Protein 5N0O (pdb70)

InterPro domains:
  IPR000878 Tetrapyrrole methylase [PF00590] (12-148)
  IPR014777 Tetrapyrrole methylase, subdomain 1 [G3DSA:3.40.1010.10] (1-129)
  IPR035996 Tetrapyrrole methylase superfamily [SSF53790] (10-252)
  IPR060779 RiPP cyclopeptide precursor peptide region [NF038374] (378-417)

Nearest PDB structures (foldseek):
  5n0o-assembly1_A  TM=9.985E-01  e=1.652E-75  Omphalotus olearius
  6gew-assembly1_A-2  TM=9.609E-01  e=1.728E-67  Omphalotus olearius
  6tsc-assembly1_A-2  TM=9.538E-01  e=4.745E-66  Omphalotus olearius
  6mjg-assembly1_A  TM=9.612E-01  e=2.476E-63  Dendrothele bispora CBS 962.96
  7twm-assembly1_A  TM=8.835E-01  e=2.154E-40  Mycena rosella

Organism: Omphalotus olearius (NCBI:txid72120)

Radius of gyration: 25.97 Å; Cα contacts (8 Å, |Δi|>4): 1364; chains: 2; bounding box: 73×70×63 Å

Structure (mmCIF, N/CA/C/O backbone):
data_5N0O
#
_entry.id   5N0O
#
_cell.length_a   74.567
_cell.length_b   100.891
_cell.length_c   123.275
_cell.angle_alpha   90.00
_cell.angle_beta   90.00
_cell.angle_gamma   90.00
#
_symmetry.space_group_name_H-M   'P 21 21 21'
#
loop_
_entity.id
_entity.type
_entity.pdbx_description
1 polymer 'Peptide N-methyltransferase'
2 polymer 'Peptide N-methyltransferase'
3 non-polymer S-ADENOSYLMETHIONINE
4 non-polymer 1,2-ETHANEDIOL
5 non-polymer L-HOMOSERINE
6 water water
#
loop_
_atom_site.group_PDB
_atom_site.id
_atom_site.type_symbol
_atom_site.label_atom_id
_atom_site.label_alt_id
_atom_site.label_comp_id
_atom_site.label_asym_id
_atom_site.label_entity_id
_atom_site.label_seq_id
_atom_site.pdbx_PDB_ins_code
_atom_site.Cartn_x
_atom_site.Cartn_y
_atom_site.Cartn_z
_atom_site.occupancy
_atom_site.B_iso_or_equiv
_atom_site.auth_seq_id
_atom_site.auth_comp_id
_atom_site.auth_asym_id
_atom_site.auth_atom_id
_atom_site.pdbx_PDB_model_num
ATOM 1 N N . THR A 1 6 ? 1.562 8.538 124.437 1.00 52.68 7 THR A N 1
ATOM 2 C CA . THR A 1 6 ? 1.679 7.274 123.641 1.00 51.95 7 THR A CA 1
ATOM 3 C C . THR A 1 6 ? 0.517 7.159 122.639 1.00 50.27 7 THR A C 1
ATOM 4 O O . THR A 1 6 ? -0.218 6.165 122.624 1.00 51.80 7 THR A O 1
ATOM 8 N N . LYS A 1 7 ? 0.355 8.187 121.808 1.00 47.17 8 LYS A N 1
ATOM 9 C CA . LYS A 1 7 ? -0.707 8.200 120.794 1.00 44.92 8 LYS A CA 1
ATOM 10 C C . LYS A 1 7 ? -0.399 7.226 119.663 1.00 41.51 8 LYS A C 1
ATOM 11 O O . LYS A 1 7 ? 0.741 7.151 119.189 1.00 40.87 8 LYS A O 1
ATOM 17 N N . ALA A 1 8 ? -1.421 6.491 119.228 1.00 38.88 9 ALA A N 1
ATOM 18 C CA . ALA A 1 8 ? -1.352 5.762 117.967 1.00 36.18 9 ALA A CA 1
ATOM 19 C C . ALA A 1 8 ? -1.349 6.787 116.826 1.00 33.73 9 ALA A C 1
ATOM 20 O O . ALA A 1 8 ? -2.069 7.793 116.888 1.00 33.18 9 ALA A O 1
ATOM 22 N N . GLY A 1 9 ? -0.529 6.525 115.808 1.00 31.15 10 GLY A N 1
ATOM 23 C CA . GLY A 1 9 ? -0.407 7.379 114.618 1.00 29.34 10 GLY A CA 1
ATOM 24 C C . GLY A 1 9 ? 0.983 7.977 114.481 1.00 27.29 10 GLY A C 1
ATOM 25 O O . GLY A 1 9 ? 1.562 8.450 115.457 1.00 27.15 10 GLY A O 1
ATOM 26 N N . SER A 1 10 ? 1.531 7.961 113.262 1.00 25.21 11 SER A N 1
ATOM 27 C CA . SER A 1 10 ? 2.867 8.519 113.001 1.00 23.95 11 SER A CA 1
ATOM 28 C C . SER A 1 10 ? 3.017 8.944 111.541 1.00 22.22 11 SER A C 1
ATOM 29 O O . SER A 1 10 ? 2.273 8.473 110.673 1.00 21.59 11 SER A O 1
ATOM 32 N N . LEU A 1 11 ? 3.961 9.851 111.294 1.00 20.90 12 LEU A N 1
ATOM 33 C CA . LEU A 1 11 ? 4.273 10.307 109.934 1.00 19.89 12 LEU A CA 1
ATOM 34 C C . LEU A 1 11 ? 5.774 10.206 109.684 1.00 19.42 12 LEU A C 1
ATOM 35 O O . LEU A 1 11 ? 6.571 10.767 110.431 1.00 19.21 12 LEU A O 1
ATOM 40 N N . THR A 1 12 ? 6.149 9.482 108.635 1.00 18.70 13 THR A N 1
ATOM 41 C CA . THR A 1 12 ? 7.545 9.377 108.205 1.00 18.23 13 THR A CA 1
ATOM 42 C C . THR A 1 12 ? 7.600 9.803 106.737 1.00 17.26 13 THR A C 1
ATOM 43 O O . THR A 1 12 ? 6.831 9.290 105.924 1.00 17.38 13 THR A O 1
ATOM 47 N N . ILE A 1 13 ? 8.454 10.771 106.405 1.00 16.61 14 ILE A N 1
ATOM 48 C CA . ILE A 1 13 ? 8.573 11.237 105.013 1.00 16.21 14 ILE A CA 1
ATOM 49 C C . ILE A 1 13 ? 9.955 10.854 104.474 1.00 15.15 14 ILE A C 1
ATOM 50 O O . ILE A 1 13 ? 10.980 11.099 105.128 1.00 15.47 14 ILE A O 1
ATOM 55 N N . VAL A 1 14 ? 9.957 10.225 103.293 1.00 14.23 15 VAL A N 1
ATOM 56 C CA . VAL A 1 14 ? 11.160 9.649 102.661 1.00 13.96 15 VAL A CA 1
ATOM 57 C C . VAL A 1 14 ? 11.314 10.166 101.227 1.00 13.57 15 VAL A C 1
ATOM 58 O O . VAL A 1 14 ? 10.375 10.744 100.643 1.00 13.58 15 VAL A O 1
ATOM 62 N N . GLY A 1 15 ? 12.504 9.955 100.666 1.00 13.47 16 GLY A N 1
ATOM 63 C CA . GLY A 1 15 ? 12.805 10.323 99.285 1.00 13.62 16 GLY A CA 1
ATOM 64 C C . GLY A 1 15 ? 13.004 9.136 98.366 1.00 13.84 16 GLY A C 1
ATOM 65 O O . GLY A 1 15 ? 13.194 8.011 98.828 1.00 14.81 16 GLY A O 1
ATOM 66 N N . THR A 1 16 ? 12.997 9.393 97.060 1.00 13.85 17 THR A N 1
ATOM 67 C CA . THR A 1 16 ? 13.326 8.354 96.060 1.00 14.10 17 THR A CA 1
ATOM 68 C C . THR A 1 16 ? 14.602 8.631 95.266 1.00 13.63 17 THR A C 1
ATOM 69 O O . THR A 1 16 ? 14.974 7.828 94.409 1.00 13.95 17 THR A O 1
ATOM 73 N N . GLY A 1 17 ? 15.308 9.730 95.553 1.00 13.15 18 GLY A N 1
ATOM 74 C CA . GLY A 1 17 ? 16.436 10.126 94.701 1.00 13.09 18 GLY A CA 1
ATOM 75 C C . GLY A 1 17 ? 15.960 10.629 93.342 1.00 13.04 18 GLY A C 1
ATOM 76 O O . GLY A 1 17 ? 14.749 10.763 93.105 1.00 13.05 18 GLY A O 1
ATOM 77 N N . ILE A 1 18 ? 16.907 10.911 92.441 1.00 12.89 19 ILE A N 1
ATOM 78 C CA . ILE A 1 18 ? 16.584 11.554 91.154 1.00 13.23 19 ILE A CA 1
ATOM 79 C C . ILE A 1 18 ? 16.455 10.530 90.010 1.00 13.71 19 ILE A C 1
ATOM 80 O O . ILE A 1 18 ? 15.458 10.538 89.262 1.00 14.39 19 ILE A O 1
ATOM 85 N N . GLU A 1 19 ? 17.458 9.667 89.859 1.00 14.34 20 GLU A N 1
ATOM 86 C CA . GLU A 1 19 ? 17.466 8.629 88.819 1.00 15.13 20 GLU A CA 1
ATOM 87 C C . GLU A 1 19 ? 16.556 7.471 89.228 1.00 15.51 20 GLU A C 1
ATOM 88 O O . GLU A 1 19 ? 16.679 6.931 90.345 1.00 15.85 20 GLU A O 1
ATOM 94 N N A SER A 1 20 ? 15.666 7.096 88.305 0.71 16.17 21 SER A N 1
ATOM 95 N N B SER A 1 20 ? 15.670 7.083 88.312 0.29 15.81 21 SER A N 1
ATOM 96 C CA A SER A 1 20 ? 14.613 6.081 88.501 0.71 16.74 21 SER A CA 1
ATOM 97 C CA B SER A 1 20 ? 14.545 6.214 88.638 0.29 16.07 21 SER A CA 1
ATOM 98 C C A SER A 1 20 ? 15.029 4.852 89.293 0.71 16.42 21 SER A C 1
ATOM 99 C C B SER A 1 20 ? 14.953 4.884 89.271 0.29 16.03 21 SER A C 1
ATOM 100 O O A SER A 1 20 ? 15.948 4.125 88.860 0.71 16.06 21 SER A O 1
ATOM 101 O O B SER A 1 20 ? 15.784 4.141 88.732 0.29 15.96 21 SER A O 1
ATOM 106 N N . ILE A 1 21 ? 14.371 4.647 90.443 1.00 15.97 22 ILE A N 1
ATOM 107 C CA . ILE A 1 21 ? 14.493 3.426 91.270 1.00 15.83 22 ILE A CA 1
ATOM 108 C C . ILE A 1 21 ? 15.845 3.230 91.968 1.00 15.65 22 ILE A C 1
ATOM 109 O O . ILE A 1 21 ? 15.903 3.082 93.202 1.00 16.73 22 ILE A O 1
ATOM 114 N N . GLY A 1 22 ? 16.926 3.216 91.197 1.00 15.46 23 GLY A N 1
ATOM 115 C CA . GLY A 1 22 ? 18.259 2.969 91.723 1.00 15.38 23 GLY A CA 1
ATOM 116 C C . GLY A 1 22 ? 18.747 3.911 92.807 1.00 15.19 23 GLY A C 1
ATOM 117 O O . GLY A 1 22 ? 19.583 3.515 93.630 1.00 15.36 23 GLY A O 1
ATOM 118 N N . GLN A 1 23 ? 18.265 5.156 92.810 1.00 14.72 24 GLN A N 1
ATOM 119 C CA . GLN A 1 23 ? 18.722 6.141 93.804 1.00 14.55 24 GLN A CA 1
ATOM 120 C C . GLN A 1 23 ? 17.864 6.204 95.074 1.00 14.48 24 GLN A C 1
ATOM 121 O O . GLN A 1 23 ? 18.099 7.060 95.933 1.00 14.48 24 GLN A O 1
ATOM 135 N N . THR A 1 25 ? 17.023 4.814 98.790 1.00 14.46 26 THR A N 1
ATOM 136 C CA . THR A 1 25 ? 17.765 4.109 99.855 1.00 14.59 26 THR A CA 1
ATOM 137 C C . THR A 1 25 ? 17.027 2.850 100.342 1.00 14.82 26 THR A C 1
ATOM 138 O O . THR A 1 25 ? 15.808 2.733 100.220 1.00 14.62 26 THR A O 1
ATOM 142 N N . LEU A 1 26 ? 17.786 1.903 100.898 1.00 15.00 27 LEU A N 1
ATOM 143 C CA . LEU A 1 26 ? 17.225 0.662 101.441 1.00 15.69 27 LEU A CA 1
ATOM 144 C C . LEU A 1 26 ? 16.176 0.958 102.524 1.00 15.67 27 LEU A C 1
ATOM 145 O O . LEU A 1 26 ? 15.124 0.298 102.570 1.00 16.14 27 LEU A O 1
ATOM 150 N N . GLN A 1 27 ? 16.441 1.961 103.379 1.00 15.66 28 GLN A N 1
ATOM 151 C CA . GLN A 1 27 ? 15.480 2.310 104.437 1.00 16.49 28 GLN A CA 1
ATOM 152 C C . GLN A 1 27 ? 14.216 2.997 103.891 1.00 16.09 28 GLN A C 1
ATOM 153 O O . GLN A 1 27 ? 13.116 2.737 104.396 1.00 17.12 28 GLN A O 1
ATOM 159 N N . ALA A 1 28 ? 14.340 3.855 102.874 1.00 15.77 29 ALA A N 1
ATOM 160 C CA . ALA A 1 28 ? 13.134 4.397 102.224 1.00 15.55 29 ALA A CA 1
ATOM 161 C C . ALA A 1 28 ? 12.219 3.264 101.728 1.00 15.44 29 ALA A C 1
ATOM 162 O O . ALA A 1 28 ? 11.011 3.294 101.971 1.00 15.50 29 ALA A O 1
ATOM 164 N N . LEU A 1 29 ? 12.798 2.260 101.060 1.00 15.23 30 LEU A N 1
ATOM 165 C CA . LEU A 1 29 ? 12.017 1.116 100.567 1.00 15.83 30 LEU A CA 1
ATOM 166 C C . LEU A 1 29 ? 11.348 0.334 101.712 1.00 16.14 30 LEU A C 1
ATOM 167 O O . LEU A 1 29 ? 10.150 0.030 101.640 1.00 16.37 30 LEU A O 1
ATOM 172 N N . SER A 1 30 ? 12.096 0.035 102.774 1.00 16.48 31 SER A N 1
ATOM 173 C CA . SER A 1 30 ? 11.539 -0.736 103.904 1.00 17.30 31 SER A CA 1
ATOM 174 C C . SER A 1 30 ? 10.361 -0.024 104.599 1.00 17.38 31 SER A C 1
ATOM 175 O O . SER A 1 30 ? 9.377 -0.670 104.983 1.00 17.71 31 SER A O 1
ATOM 178 N N . TYR A 1 31 ? 10.452 1.302 104.741 1.00 17.38 32 TYR A N 1
ATOM 179 C CA . TYR A 1 31 ? 9.374 2.079 105.377 1.00 17.73 32 TYR A CA 1
ATOM 180 C C . TYR A 1 31 ? 8.134 2.199 104.462 1.00 17.31 32 TYR A C 1
ATOM 181 O O . TYR A 1 31 ? 6.990 2.128 104.946 1.00 17.58 32 TYR A O 1
ATOM 190 N N . ILE A 1 32 ? 8.353 2.340 103.150 1.00 16.78 33 ILE A N 1
ATOM 191 C CA . ILE A 1 32 ? 7.249 2.277 102.172 1.00 17.06 33 ILE A CA 1
ATOM 192 C C . ILE A 1 32 ? 6.510 0.926 102.278 1.00 17.73 33 ILE A C 1
ATOM 193 O O . ILE A 1 32 ? 5.276 0.899 102.312 1.00 17.84 33 ILE A O 1
ATOM 198 N N . GLU A 1 33 ? 7.258 -0.176 102.320 1.00 18.33 34 GLU A N 1
ATOM 199 C CA . GLU A 1 33 ? 6.642 -1.514 102.406 1.00 19.54 34 GLU A CA 1
ATOM 200 C C . GLU A 1 33 ? 5.819 -1.731 103.683 1.00 19.70 34 GLU A C 1
ATOM 201 O O . GLU A 1 33 ? 4.772 -2.385 103.633 1.00 19.93 34 GLU A O 1
ATOM 207 N N . ALA A 1 34 ? 6.274 -1.169 104.801 1.00 19.51 35 ALA A N 1
ATOM 208 C CA . ALA A 1 34 ? 5.617 -1.363 106.113 1.00 19.84 35 ALA A CA 1
ATOM 209 C C . ALA A 1 34 ? 4.425 -0.437 106.394 1.00 20.08 35 ALA A C 1
ATOM 210 O O . ALA A 1 34 ? 3.675 -0.665 107.359 1.00 20.95 35 ALA A O 1
ATOM 212 N N . ALA A 1 35 ? 4.249 0.606 105.581 1.00 19.45 36 ALA A N 1
ATOM 213 C CA . ALA A 1 35 ? 3.257 1.650 105.864 1.00 19.53 36 ALA A CA 1
ATOM 214 C C . ALA A 1 35 ? 1.820 1.143 105.769 1.00 19.96 36 ALA A C 1
ATOM 215 O O . ALA A 1 35 ? 1.532 0.241 104.983 1.00 20.39 36 ALA A O 1
ATOM 217 N N . ALA A 1 36 ? 0.927 1.720 106.575 1.00 20.10 37 ALA A N 1
ATOM 218 C CA . ALA A 1 36 ? -0.512 1.488 106.419 1.00 20.35 37 ALA A CA 1
ATOM 219 C C . ALA A 1 36 ? -1.113 2.271 105.242 1.00 19.94 37 ALA A C 1
ATOM 220 O O . ALA A 1 36 ? -2.072 1.814 104.599 1.00 20.82 37 ALA A O 1
ATOM 222 N N A LYS A 1 37 ? -0.616 3.496 105.034 0.38 19.09 38 LYS A N 1
ATOM 223 N N C LYS A 1 37 ? -0.501 3.415 104.939 0.62 19.51 38 LYS A N 1
ATOM 224 C CA A LYS A 1 37 ? -1.026 4.363 103.925 0.38 18.66 38 LYS A CA 1
ATOM 225 C CA C LYS A 1 37 ? -1.006 4.356 103.961 0.62 19.46 38 LYS A CA 1
ATOM 226 C C A LYS A 1 37 ? 0.221 5.059 103.369 0.38 17.94 38 LYS A C 1
ATOM 227 C C C LYS A 1 37 ? 0.192 5.128 103.378 0.62 18.39 38 LYS A C 1
ATOM 228 O O A LYS A 1 37 ? 1.116 5.423 104.136 0.38 17.58 38 LYS A O 1
ATOM 229 O O C LYS A 1 37 ? 1.030 5.606 104.143 0.62 17.90 38 LYS A O 1
ATOM 240 N N . VAL A 1 38 ? 0.272 5.215 102.044 1.00 17.59 39 VAL A N 1
ATOM 241 C CA . VAL A 1 38 ? 1.375 5.913 101.324 1.00 16.92 39 VAL A CA 1
ATOM 242 C C . VAL A 1 38 ? 0.817 7.059 100.470 1.00 16.50 39 VAL A C 1
ATOM 243 O O . VAL A 1 38 ? -0.193 6.895 99.793 1.00 17.18 39 VAL A O 1
ATOM 247 N N . PHE A 1 39 ? 1.464 8.219 100.527 1.00 15.67 40 PHE A N 1
ATOM 248 C CA . PHE A 1 39 ? 1.160 9.371 99.658 1.00 15.47 40 PHE A CA 1
ATOM 249 C C . PHE A 1 39 ? 2.450 9.732 98.916 1.00 15.16 40 PHE A C 1
ATOM 250 O O . PHE A 1 39 ? 3.489 9.829 99.560 1.00 15.29 40 PHE A O 1
ATOM 258 N N . TYR A 1 40 ? 2.402 9.893 97.590 1.00 14.92 41 TYR A N 1
ATOM 259 C CA . TYR A 1 40 ? 3.644 10.076 96.805 1.00 14.48 41 TYR A CA 1
ATOM 260 C C . TYR A 1 40 ? 3.578 11.217 95.785 1.00 14.74 41 TYR A C 1
ATOM 261 O O . TYR A 1 40 ? 2.503 11.518 95.245 1.00 14.65 41 TYR A O 1
ATOM 277 N N . VAL A 1 42 ? 6.160 11.910 92.660 1.00 15.56 43 VAL A N 1
ATOM 278 C CA . VAL A 1 42 ? 7.344 11.596 91.833 1.00 15.90 43 VAL A CA 1
ATOM 279 C C . VAL A 1 42 ? 7.070 11.996 90.382 1.00 16.70 43 VAL A C 1
ATOM 280 O O . VAL A 1 42 ? 5.908 12.191 89.995 1.00 17.79 43 VAL A O 1
ATOM 284 N N A ILE A 1 43 ? 8.116 12.117 89.574 0.63 16.92 44 ILE A N 1
ATOM 285 N N B ILE A 1 43 ? 8.149 12.097 89.598 0.37 16.38 44 ILE A N 1
ATOM 286 C CA A ILE A 1 43 ? 7.948 12.622 88.205 0.63 17.65 44 ILE A CA 1
ATOM 287 C CA B ILE A 1 43 ? 8.083 12.477 88.180 0.37 16.61 44 ILE A CA 1
ATOM 288 C C A ILE A 1 43 ? 8.528 11.679 87.131 0.63 18.45 44 ILE A C 1
ATOM 289 C C B ILE A 1 43 ? 8.132 11.283 87.234 0.37 17.05 44 ILE A C 1
ATOM 290 O O A ILE A 1 43 ? 8.794 12.131 86.009 0.63 19.57 44 ILE A O 1
ATOM 291 O O B ILE A 1 43 ? 7.266 11.134 86.377 0.37 17.47 44 ILE A O 1
ATOM 300 N N A ASP A 1 44 ? 8.687 10.388 87.485 0.63 18.72 45 ASP A N 1
ATOM 301 N N B ASP A 1 44 ? 9.153 10.443 87.326 0.37 17.59 45 ASP A N 1
ATOM 302 C CA A ASP A 1 44 ? 9.246 9.292 86.624 0.63 19.12 45 ASP A CA 1
ATOM 303 C CA B ASP A 1 44 ? 9.234 9.433 86.281 0.37 18.18 45 ASP A CA 1
ATOM 304 C C A ASP A 1 44 ? 8.248 8.112 86.626 0.63 19.07 45 ASP A C 1
ATOM 305 C C B ASP A 1 44 ? 8.202 8.320 86.529 0.37 18.46 45 ASP A C 1
ATOM 306 O O A ASP A 1 44 ? 8.016 7.542 87.703 0.63 19.09 45 ASP A O 1
ATOM 307 O O B ASP A 1 44 ? 7.839 8.051 87.673 0.37 18.64 45 ASP A O 1
ATOM 316 N N . PRO A 1 45 ? 7.688 7.705 85.450 1.00 18.85 46 PRO A N 1
ATOM 317 C CA . PRO A 1 45 ? 6.659 6.638 85.524 1.00 18.49 46 PRO A CA 1
ATOM 318 C C . PRO A 1 45 ? 7.135 5.264 86.022 1.00 17.54 46 PRO A C 1
ATOM 319 O O . PRO A 1 45 ? 6.354 4.538 86.659 1.00 17.16 46 PRO A O 1
ATOM 323 N N . ALA A 1 46 ? 8.389 4.904 85.773 1.00 16.65 47 ALA A N 1
ATOM 324 C CA . ALA A 1 46 ? 8.908 3.639 86.277 1.00 16.34 47 ALA A CA 1
ATOM 325 C C . ALA A 1 46 ? 9.020 3.637 87.814 1.00 15.79 47 ALA A C 1
ATOM 326 O O . ALA A 1 46 ? 8.745 2.620 88.456 1.00 16.20 47 ALA A O 1
ATOM 328 N N . THR A 1 47 ? 9.413 4.775 88.396 1.00 15.33 48 THR A N 1
ATOM 329 C CA . THR A 1 47 ? 9.451 4.910 89.856 1.00 15.20 48 THR A CA 1
ATOM 330 C C . THR A 1 47 ? 8.022 4.811 90.444 1.00 14.95 48 THR A C 1
ATOM 331 O O . THR A 1 47 ? 7.810 4.140 91.453 1.00 14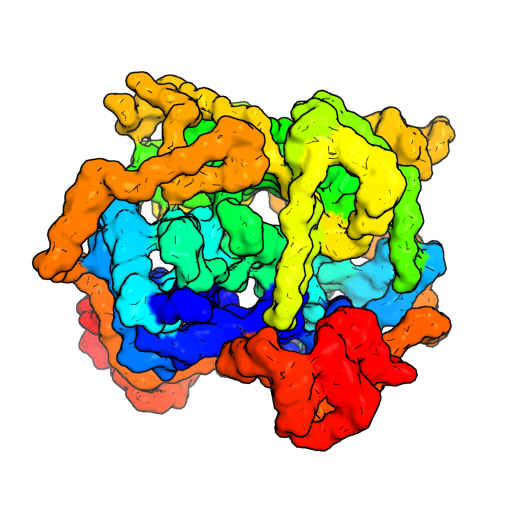.65 48 THR A O 1
ATOM 335 N N . GLU A 1 48 ? 7.058 5.487 89.816 1.00 14.91 49 GLU A N 1
ATOM 336 C CA . GLU A 1 48 ? 5.649 5.387 90.245 1.00 15.42 49 GLU A CA 1
ATOM 337 C C . GLU A 1 48 ? 5.165 3.924 90.216 1.00 15.45 49 GLU A C 1
ATOM 338 O O . GLU A 1 48 ? 4.577 3.439 91.196 1.00 15.52 49 GLU A O 1
ATOM 344 N N . ALA A 1 49 ? 5.420 3.225 89.105 1.00 15.22 50 ALA A N 1
ATOM 345 C CA . ALA A 1 49 ? 5.015 1.813 88.973 1.00 15.43 50 ALA A CA 1
ATOM 346 C C . ALA A 1 49 ? 5.635 0.926 90.064 1.00 15.52 50 ALA A C 1
ATOM 347 O O . ALA A 1 49 ? 4.955 0.094 90.657 1.00 15.83 50 ALA A O 1
ATOM 349 N N . PHE A 1 50 ? 6.929 1.132 90.328 1.00 15.30 51 PHE A N 1
ATOM 350 C CA . PHE A 1 50 ? 7.661 0.423 91.378 1.00 15.67 51 PHE A CA 1
ATOM 351 C C . PHE A 1 50 ? 7.032 0.638 92.765 1.00 15.73 51 PHE A C 1
ATOM 352 O O . PHE A 1 50 ? 6.750 -0.329 93.469 1.00 16.18 51 PHE A O 1
ATOM 360 N N . ILE A 1 51 ? 6.756 1.886 93.135 1.00 15.45 52 ILE A N 1
ATOM 361 C CA . ILE A 1 51 ? 6.104 2.191 94.422 1.00 15.80 52 ILE A CA 1
ATOM 362 C C . ILE A 1 51 ? 4.769 1.439 94.569 1.00 16.16 52 ILE A C 1
ATOM 363 O O . ILE A 1 51 ? 4.494 0.838 95.622 1.00 16.06 52 ILE A O 1
ATOM 368 N N . LEU A 1 52 ? 3.963 1.442 93.508 1.00 16.31 53 LEU A N 1
ATOM 369 C CA . LEU A 1 52 ? 2.641 0.785 93.542 1.00 17.09 53 LEU A CA 1
ATOM 370 C C . LEU A 1 52 ? 2.719 -0.751 93.678 1.00 17.66 53 LEU A C 1
ATOM 371 O O . LEU A 1 52 ? 1.762 -1.376 94.170 1.00 18.33 53 LEU A O 1
ATOM 376 N N . THR A 1 53 ? 3.849 -1.350 93.286 1.00 17.75 54 THR A N 1
ATOM 377 C CA . THR A 1 53 ? 4.096 -2.781 93.552 1.00 18.46 54 THR A CA 1
ATOM 378 C C . THR A 1 53 ? 4.530 -3.084 94.994 1.00 18.72 54 THR A C 1
ATOM 379 O O . THR A 1 53 ? 4.479 -4.244 95.403 1.00 19.66 54 THR A O 1
ATOM 383 N N . LYS A 1 54 ? 4.956 -2.067 95.751 1.00 18.52 55 LYS A N 1
ATOM 384 C CA . LYS A 1 54 ? 5.500 -2.239 97.104 1.00 18.82 55 LYS A CA 1
ATOM 385 C C . LYS A 1 54 ? 4.526 -1.923 98.247 1.00 18.89 55 LYS A C 1
ATOM 386 O O . LYS A 1 54 ? 4.786 -2.314 99.391 1.00 19.10 55 LYS A O 1
ATOM 392 N N . ASN A 1 55 ? 3.416 -1.234 97.958 1.00 18.66 56 ASN A N 1
ATOM 393 C CA . ASN A 1 55 ? 2.358 -1.021 98.954 1.00 18.89 56 ASN A CA 1
ATOM 394 C C . ASN A 1 55 ? 1.001 -0.983 98.252 1.00 19.36 56 ASN A C 1
ATOM 395 O O . ASN A 1 55 ? 0.874 -0.376 97.180 1.00 18.84 56 ASN A O 1
ATOM 400 N N A LYS A 1 56 ? 0.008 -1.635 98.864 0.50 20.12 57 LYS A N 1
ATOM 401 N N B LYS A 1 56 ? -0.001 -1.637 98.841 0.50 20.11 57 LYS A N 1
ATOM 402 C CA A LYS A 1 56 ? -1.343 -1.766 98.296 0.50 20.88 57 LYS A CA 1
ATOM 403 C CA B LYS A 1 56 ? -1.339 -1.727 98.231 0.50 20.83 57 LYS A CA 1
ATOM 404 C C A LYS A 1 56 ? -2.258 -0.548 98.504 0.50 20.88 57 LYS A C 1
ATOM 405 C C B LYS A 1 56 ? -2.260 -0.531 98.488 0.50 20.86 57 LYS A C 1
ATOM 406 O O A LYS A 1 56 ? -3.350 -0.499 97.920 0.50 21.37 57 LYS A O 1
ATOM 407 O O B LYS A 1 56 ? -3.364 -0.480 97.926 0.50 21.34 57 LYS A O 1
ATOM 418 N N . ASN A 1 57 ? -1.828 0.422 99.321 1.00 20.55 58 ASN A N 1
ATOM 419 C CA . ASN A 1 57 ? -2.669 1.574 99.697 1.00 21.00 58 ASN A CA 1
ATOM 420 C C . ASN A 1 57 ? -1.984 2.924 99.449 1.00 19.94 58 ASN A C 1
ATOM 421 O O . ASN A 1 57 ? -1.635 3.637 100.385 1.00 19.88 58 ASN A O 1
ATOM 426 N N . CYS A 1 58 ? -1.832 3.270 98.171 1.00 18.90 59 CYS A N 1
ATOM 427 C CA . CYS A 1 58 ? -1.149 4.506 97.750 1.00 18.26 59 CYS A CA 1
ATOM 428 C C . CYS A 1 58 ? -2.107 5.527 97.118 1.00 18.08 59 CYS A C 1
ATOM 429 O O . CYS A 1 58 ? -3.087 5.147 96.451 1.00 18.53 59 CYS A O 1
ATOM 432 N N . VAL A 1 59 ? -1.805 6.816 97.328 1.00 17.59 60 VAL A N 1
ATOM 433 C CA . VAL A 1 59 ? -2.493 7.945 96.682 1.00 17.45 60 VAL A CA 1
ATOM 434 C C . VAL A 1 59 ? -1.445 8.874 96.035 1.00 16.78 60 VAL A C 1
ATOM 435 O O . VAL A 1 59 ? -0.474 9.272 96.689 1.00 16.45 60 VAL A O 1
ATOM 439 N N . ASP A 1 60 ? -1.658 9.217 94.764 1.00 16.49 61 ASP A N 1
ATOM 440 C CA . ASP A 1 60 ? -0.804 10.163 94.019 1.00 16.21 61 ASP A CA 1
ATOM 441 C C . ASP A 1 60 ? -1.149 11.605 94.387 1.00 16.51 61 ASP A C 1
ATOM 442 O O . ASP A 1 60 ? -2.260 12.069 94.122 1.00 16.98 61 ASP A O 1
ATOM 447 N N . LEU A 1 61 ? -0.196 12.318 94.977 1.00 16.33 62 LEU A N 1
ATOM 448 C CA . LEU A 1 61 ? -0.363 13.744 95.304 1.00 16.73 62 LEU A CA 1
ATOM 449 C C . LEU A 1 61 ? -0.320 14.694 94.092 1.00 17.14 62 LEU A C 1
ATOM 450 O O . LEU A 1 61 ? -0.804 15.835 94.179 1.00 16.95 62 LEU A O 1
ATOM 455 N N . TYR A 1 62 ? 0.251 14.243 92.972 1.00 17.60 63 TYR A N 1
ATOM 456 C CA . TYR A 1 62 ? 0.439 15.097 91.784 1.00 19.08 63 TYR A CA 1
ATOM 457 C C . TYR A 1 62 ? -0.871 15.619 91.202 1.00 19.03 63 TYR A C 1
ATOM 458 O O . TYR A 1 62 ? -0.911 16.697 90.605 1.00 19.39 63 TYR A O 1
ATOM 467 N N . GLN A 1 63 ? -1.948 14.859 91.403 1.00 18.83 64 GLN A N 1
ATOM 468 C CA . GLN A 1 63 ? -3.287 15.260 90.954 1.00 19.32 64 GLN A CA 1
ATOM 469 C C . GLN A 1 63 ? -3.839 16.536 91.623 1.00 19.58 64 GLN A C 1
ATOM 470 O O . GLN A 1 63 ? -4.865 17.054 91.175 1.00 19.92 64 GLN A O 1
ATOM 476 N N . TYR A 1 64 ? -3.195 17.019 92.695 1.00 19.40 65 TYR A N 1
ATOM 477 C CA . TYR A 1 64 ? -3.629 18.242 93.400 1.00 19.99 65 TYR A CA 1
ATOM 478 C C . TYR A 1 64 ? -2.992 19.538 92.863 1.00 20.31 65 TYR A C 1
ATOM 479 O O . TYR A 1 64 ? -3.337 20.632 93.329 1.00 20.26 65 TYR A O 1
ATOM 488 N N . TYR A 1 65 ? -2.088 19.424 91.881 1.00 20.76 66 TYR A N 1
ATOM 489 C CA . TYR A 1 65 ? -1.665 20.586 91.066 1.00 21.72 66 TYR A CA 1
ATOM 490 C C . TYR A 1 65 ? -2.743 20.871 90.015 1.00 22.87 66 TYR A C 1
ATOM 491 O O . TYR A 1 65 ? -3.498 19.974 89.642 1.00 23.00 66 TYR A O 1
ATOM 500 N N . ASP A 1 66 ? -2.804 22.112 89.521 1.00 24.18 67 ASP A N 1
ATOM 501 C CA . ASP A 1 66 ? -3.647 22.439 88.361 1.00 25.66 67 ASP A CA 1
ATOM 502 C C . ASP A 1 66 ? -3.171 23.709 87.642 1.00 26.10 67 ASP A C 1
ATOM 503 O O . ASP A 1 66 ? -2.440 24.525 88.219 1.00 26.26 67 ASP A O 1
ATOM 508 N N . ASN A 1 67 ? -3.589 23.848 86.380 1.00 27.22 68 ASN A N 1
ATOM 509 C CA . ASN A 1 67 ? -3.345 25.057 85.574 1.00 27.93 68 ASN A CA 1
ATOM 510 C C . ASN A 1 67 ? -3.897 26.283 86.288 1.00 27.92 68 ASN A C 1
ATOM 511 O O . ASN A 1 67 ? -5.070 26.308 86.652 1.00 28.49 68 ASN A O 1
ATOM 516 N N . GLY A 1 68 ? -3.041 27.276 86.520 1.00 27.60 69 GLY A N 1
ATOM 517 C CA . GLY A 1 68 ? -3.449 28.526 87.158 1.00 27.57 69 GLY A CA 1
ATOM 518 C C . GLY A 1 68 ? -3.703 28.487 88.658 1.00 27.26 69 GLY A C 1
ATOM 519 O O . GLY A 1 68 ? -4.125 29.497 89.229 1.00 28.78 69 GLY A O 1
ATOM 520 N N . LYS A 1 69 ? -3.446 27.341 89.295 1.00 25.85 70 LYS A N 1
ATOM 521 C CA . LYS A 1 69 ? -3.691 27.134 90.729 1.00 25.45 70 LYS A CA 1
ATOM 522 C C . LYS A 1 69 ? -2.392 27.396 91.484 1.00 24.95 70 LYS A C 1
ATOM 523 O O . LYS A 1 69 ? -1.328 26.878 91.107 1.00 24.50 70 LYS A O 1
ATOM 529 N N . SER A 1 70 ? -2.472 28.198 92.546 1.00 25.73 71 SER A N 1
ATOM 530 C CA . SER A 1 70 ? -1.289 28.557 93.326 1.00 25.70 71 SER A CA 1
ATOM 531 C C . SER A 1 70 ? -0.686 27.301 93.948 1.00 24.85 71 SER A C 1
ATOM 532 O O . SER A 1 70 ? -1.410 26.442 94.473 1.00 24.65 71 SER A O 1
ATOM 535 N N . ARG A 1 71 ? 0.636 27.202 93.886 1.00 24.41 72 ARG A N 1
ATOM 536 C CA . ARG A 1 71 ? 1.324 26.040 94.441 1.00 24.07 72 ARG A CA 1
ATOM 537 C C . ARG A 1 71 ? 1.136 25.954 95.967 1.00 24.26 72 ARG A C 1
ATOM 538 O O . ARG A 1 71 ? 1.030 24.855 96.511 1.00 23.28 72 ARG A O 1
ATOM 546 N N . LEU A 1 72 ? 1.047 27.101 96.647 1.00 24.58 73 LEU A N 1
ATOM 547 C CA . LEU A 1 72 ? 0.757 27.125 98.094 1.00 24.96 73 LEU A CA 1
ATOM 548 C C . LEU A 1 72 ? -0.575 26.437 98.450 1.00 24.42 73 LEU A C 1
ATOM 549 O O . LEU A 1 72 ? -0.638 25.713 99.446 1.00 24.15 73 LEU A O 1
ATOM 554 N N . ASN A 1 73 ? -1.616 26.629 97.635 1.00 24.31 74 ASN A N 1
ATOM 555 C CA . ASN A 1 73 ? -2.887 25.907 97.836 1.00 24.22 74 ASN A CA 1
ATOM 556 C C . ASN A 1 73 ? -2.715 24.388 97.675 1.00 22.71 74 ASN A C 1
ATOM 557 O O . ASN A 1 73 ? -3.189 23.614 98.511 1.00 22.45 74 ASN A O 1
ATOM 562 N N . THR A 1 74 ? -2.031 23.976 96.612 1.00 21.31 75 THR A N 1
ATOM 563 C CA . THR A 1 74 ? -1.673 22.564 96.414 1.00 20.24 75 THR A CA 1
ATOM 564 C C . THR A 1 74 ? -0.933 21.984 97.645 1.00 20.09 75 THR A C 1
ATOM 565 O O . THR A 1 74 ? -1.269 20.908 98.136 1.00 19.58 75 THR A O 1
ATOM 569 N N . TYR A 1 75 ? 0.064 22.708 98.151 1.00 19.97 76 TYR A N 1
ATOM 570 C CA . TYR A 1 75 ? 0.861 22.215 99.289 1.00 20.25 76 TYR A CA 1
ATOM 571 C C . TYR A 1 75 ? 0.038 22.039 100.583 1.00 20.50 76 TYR A C 1
ATOM 572 O O . TYR A 1 75 ? 0.205 21.058 101.318 1.00 20.28 76 TYR A O 1
ATOM 581 N N . THR A 1 76 ? -0.853 22.986 100.862 1.00 20.85 77 THR A N 1
ATOM 582 C CA . THR A 1 76 ? -1.772 22.865 102.002 1.00 21.49 77 THR A CA 1
ATOM 583 C C . THR A 1 76 ? -2.642 21.595 101.888 1.00 20.96 77 THR A C 1
ATOM 584 O O . THR A 1 76 ? -2.815 20.861 102.870 1.00 20.82 77 THR A O 1
ATOM 588 N N . GLN A 1 77 ? -3.159 21.335 100.686 1.00 20.28 78 GLN A N 1
ATOM 589 C CA . GLN A 1 77 ? -3.952 20.134 100.419 1.00 20.29 78 GLN A CA 1
ATOM 590 C C . GLN A 1 77 ? -3.156 18.835 100.609 1.00 19.65 78 GLN A C 1
ATOM 591 O O . GLN A 1 77 ? -3.638 17.909 101.256 1.00 19.55 78 GLN A O 1
ATOM 605 N N A SER A 1 79 ? -0.442 18.285 102.430 0.32 19.36 80 SER A N 1
ATOM 606 N N B SER A 1 79 ? -0.441 18.288 102.426 0.40 19.19 80 SER A N 1
ATOM 607 N N C SER A 1 79 ? -0.437 18.296 102.416 0.28 19.30 80 SER A N 1
ATOM 608 C CA A SER A 1 79 ? -0.155 18.099 103.854 0.32 19.75 80 SER A CA 1
ATOM 609 C CA B SER A 1 79 ? -0.165 18.116 103.856 0.40 19.50 80 SER A CA 1
ATOM 610 C CA C SER A 1 79 ? -0.166 18.167 103.852 0.28 19.66 80 SER A CA 1
ATOM 611 C C A SER A 1 79 ? -1.380 17.645 104.654 0.32 20.30 80 SER A C 1
ATOM 612 C C B SER A 1 79 ? -1.386 17.631 104.637 0.40 20.15 80 SER A C 1
ATOM 613 C C C SER A 1 79 ? -1.375 17.655 104.640 0.28 20.25 80 SER A C 1
ATOM 614 O O A SER A 1 79 ? -1.264 16.782 105.528 0.32 20.42 80 SER A O 1
ATOM 615 O O B SER A 1 79 ? -1.273 16.731 105.474 0.40 20.27 80 SER A O 1
ATOM 616 O O C SER A 1 79 ? -1.241 16.768 105.486 0.28 20.36 80 SER A O 1
ATOM 623 N N . GLU A 1 80 ? -2.548 18.210 104.346 1.00 20.73 81 GLU A N 1
ATOM 624 C CA . GLU A 1 80 ? -3.796 17.832 105.034 1.00 21.56 81 GLU A CA 1
ATOM 625 C C . GLU A 1 80 ? -4.217 16.390 104.757 1.00 21.40 81 GLU A C 1
ATOM 626 O O . GLU A 1 80 ? -4.641 15.681 105.664 1.00 21.32 81 GLU A O 1
ATOM 632 N N . LEU A 1 81 ? -4.046 15.942 103.518 1.00 20.83 82 LEU A N 1
ATOM 633 C CA . LEU A 1 81 ? -4.338 14.539 103.184 1.00 20.78 82 LEU A CA 1
ATOM 634 C C . LEU A 1 81 ? -3.516 13.552 104.029 1.00 20.45 82 LEU A C 1
ATOM 635 O O . LEU A 1 81 ? -4.039 12.537 104.491 1.00 20.45 82 LEU A O 1
ATOM 648 N N A VAL A 1 83 ? -1.886 14.190 107.127 0.40 20.75 84 VAL A N 1
ATOM 649 N N B VAL A 1 83 ? -1.914 14.197 107.104 0.60 20.78 84 VAL A N 1
ATOM 650 C CA A VAL A 1 83 ? -2.183 14.281 108.565 0.40 21.30 84 VAL A CA 1
ATOM 651 C CA B VAL A 1 83 ? -2.193 14.326 108.543 0.60 21.31 84 VAL A CA 1
ATOM 652 C C A VAL A 1 83 ? -3.595 13.792 108.934 0.40 22.10 84 VAL A C 1
ATOM 653 C C B VAL A 1 83 ? -3.575 13.744 108.908 0.60 22.08 84 VAL A C 1
ATOM 654 O O A VAL A 1 83 ? -3.809 13.353 110.064 0.40 22.34 84 VAL A O 1
ATOM 655 O O B VAL A 1 83 ? -3.742 13.177 109.994 0.60 22.06 84 VAL A O 1
ATOM 662 N N . ARG A 1 84 ? -4.541 13.834 107.991 1.00 22.36 85 ARG A N 1
ATOM 663 C CA . ARG A 1 84 ? -5.876 13.197 108.203 1.00 23.34 85 ARG A CA 1
ATOM 664 C C . ARG A 1 84 ? -5.755 11.701 108.556 1.00 23.64 85 ARG A C 1
ATOM 665 O O . ARG A 1 84 ? -6.444 11.208 109.454 1.00 24.41 85 ARG A O 1
ATOM 673 N N . GLU A 1 85 ? -4.868 10.987 107.868 1.00 23.13 86 GLU A N 1
ATOM 674 C CA . GLU A 1 85 ? -4.657 9.562 108.137 1.00 23.47 86 GLU A CA 1
ATOM 675 C C . GLU A 1 85 ? -3.871 9.322 109.437 1.00 23.49 86 GLU A C 1
ATOM 676 O O . GLU A 1 85 ? -4.131 8.348 110.138 1.00 23.61 86 GLU A O 1
ATOM 682 N N . VAL A 1 86 ? -2.930 10.212 109.769 1.00 22.87 87 VAL A N 1
ATOM 683 C CA . VAL A 1 86 ? -2.230 10.169 111.062 1.00 23.19 87 VAL A CA 1
ATOM 684 C C . VAL A 1 86 ? -3.239 10.270 112.234 1.00 24.45 87 VAL A C 1
ATOM 685 O O . VAL A 1 86 ? -3.138 9.518 113.205 1.00 24.59 87 VAL A O 1
ATOM 689 N N . ARG A 1 87 ? -4.205 11.182 112.116 1.00 25.29 88 ARG A N 1
ATOM 690 C CA . ARG A 1 87 ? -5.247 11.382 113.150 1.00 27.01 88 ARG A CA 1
ATOM 691 C C . ARG A 1 87 ? -6.159 10.154 113.379 1.00 28.40 88 ARG A C 1
ATOM 692 O O . ARG A 1 87 ? -6.752 10.019 114.459 1.00 28.98 88 ARG A O 1
ATOM 700 N N . LYS A 1 88 ? -6.272 9.270 112.382 1.00 29.10 89 LYS A N 1
ATOM 701 C CA . LYS A 1 88 ? -6.987 7.981 112.524 1.00 30.30 89 LYS A CA 1
ATOM 702 C C . LYS A 1 88 ? -6.160 6.874 113.200 1.00 30.46 89 LYS A C 1
ATOM 703 O O . LYS A 1 88 ? -6.626 5.734 113.303 1.00 31.42 89 LYS A O 1
ATOM 709 N N . GLY A 1 89 ? -4.949 7.190 113.657 1.00 29.44 90 GLY A N 1
ATOM 710 C CA . GLY A 1 89 ? -4.103 6.244 114.361 1.00 29.44 90 GLY A CA 1
ATOM 711 C C . GLY A 1 89 ? -3.268 5.346 113.472 1.00 28.96 90 GLY A C 1
ATOM 712 O O . GLY A 1 89 ? -2.790 4.311 113.931 1.00 29.35 90 GLY A O 1
ATOM 713 N N . LEU A 1 90 ? -3.033 5.770 112.223 1.00 28.39 91 LEU A N 1
ATOM 714 C CA . LEU A 1 90 ? -2.325 4.954 111.231 1.00 27.72 91 LEU A CA 1
ATOM 715 C C . LEU A 1 90 ? -0.868 5.390 111.058 1.00 26.53 91 LEU A C 1
ATOM 716 O O . LEU A 1 90 ? -0.522 6.559 111.286 1.00 26.05 91 LEU A O 1
ATOM 721 N N . ASP A 1 91 ? -0.016 4.441 110.672 1.00 25.85 92 ASP A N 1
ATOM 722 C CA . ASP A 1 91 ? 1.371 4.745 110.321 1.00 25.12 92 ASP A CA 1
ATOM 723 C C . ASP A 1 91 ? 1.444 5.116 108.835 1.00 22.78 92 ASP A C 1
ATOM 724 O O . ASP A 1 91 ? 1.281 4.261 107.946 1.00 22.45 92 ASP A O 1
ATOM 729 N N . VAL A 1 92 ? 1.675 6.406 108.593 1.00 20.75 93 VAL A N 1
ATOM 730 C CA . VAL A 1 92 ?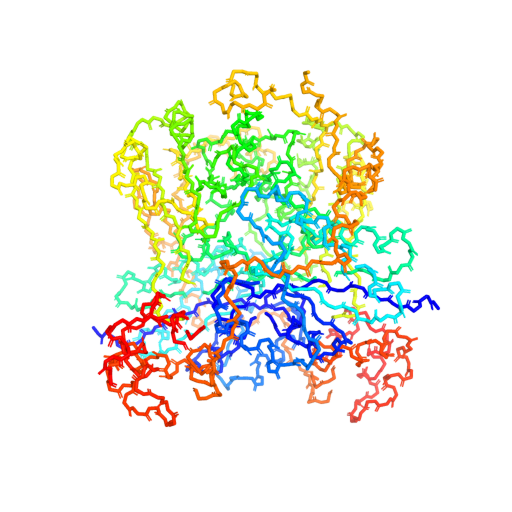 1.598 7.015 107.265 1.00 19.36 93 VAL A CA 1
ATOM 731 C C . VAL A 1 92 ? 3.016 7.322 106.772 1.00 18.22 93 VAL A C 1
ATOM 732 O O . VAL A 1 92 ? 3.872 7.757 107.556 1.00 18.02 93 VAL A O 1
ATOM 736 N N . VAL A 1 93 ? 3.264 7.057 105.488 1.00 17.22 94 VAL A N 1
ATOM 737 C CA . VAL A 1 93 ? 4.529 7.416 104.829 1.00 16.71 94 VAL A CA 1
ATOM 738 C C . VAL A 1 93 ? 4.253 8.341 103.640 1.00 16.30 94 VAL A C 1
ATOM 739 O O . VAL A 1 93 ? 3.433 8.027 102.769 1.00 16.73 94 VAL A O 1
ATOM 743 N N . GLY A 1 94 ? 4.919 9.498 103.632 1.00 15.77 95 GLY A N 1
ATOM 744 C CA . GLY A 1 94 ? 4.955 10.391 102.463 1.00 15.35 95 GLY A CA 1
ATOM 745 C C . GLY A 1 94 ? 6.243 10.162 101.679 1.00 14.99 95 GLY A C 1
ATOM 746 O O . GLY A 1 94 ? 7.278 9.855 102.274 1.00 15.45 95 GLY A O 1
ATOM 747 N N . VAL A 1 95 ? 6.165 10.302 100.354 1.00 14.68 96 VAL A N 1
ATOM 748 C CA . VAL A 1 95 ? 7.285 10.030 99.434 1.00 14.40 96 VAL A CA 1
ATOM 749 C C . VAL A 1 95 ? 7.419 11.188 98.438 1.00 14.33 96 VAL A C 1
ATOM 750 O O . VAL A 1 95 ? 6.455 11.501 97.729 1.00 14.68 96 VAL A O 1
ATOM 754 N N . PHE A 1 96 ? 8.601 11.810 98.374 1.00 13.95 97 PHE A N 1
ATOM 755 C CA . PHE A 1 96 ? 8.893 12.896 97.415 1.00 14.03 97 PHE A CA 1
ATOM 756 C C . PHE A 1 96 ? 10.150 12.547 96.633 1.00 13.72 97 PHE A C 1
ATOM 757 O O . PHE A 1 96 ? 11.094 11.988 97.193 1.00 14.38 97 PHE A O 1
ATOM 765 N N . TYR A 1 97 ? 10.196 12.881 95.349 1.00 13.46 98 TYR A N 1
ATOM 766 C CA . TYR A 1 97 ? 11.413 12.597 94.582 1.00 13.32 98 TYR A CA 1
ATOM 767 C C . TYR A 1 97 ? 12.623 13.398 95.110 1.00 12.82 98 TYR A C 1
ATOM 768 O O . TYR A 1 97 ? 12.483 14.497 95.678 1.00 12.87 98 TYR A O 1
ATOM 777 N N . GLY A 1 98 ? 13.819 12.826 94.945 1.00 12.30 99 GLY A N 1
ATOM 778 C CA . GLY A 1 98 ? 15.050 13.458 95.436 1.00 12.27 99 GLY A CA 1
ATOM 779 C C . GLY A 1 98 ? 15.206 13.260 96.944 1.00 12.31 99 GLY A C 1
ATOM 780 O O . GLY A 1 98 ? 14.973 12.155 97.465 1.00 12.66 99 GLY A O 1
ATOM 781 N N . HIS A 1 99 ? 15.632 14.326 97.626 1.00 12.18 100 HIS A N 1
ATOM 782 C CA . HIS A 1 99 ? 15.610 14.436 99.102 1.00 12.41 100 HIS A CA 1
ATOM 783 C C . HIS A 1 99 ? 14.290 15.147 99.434 1.00 12.53 100 HIS A C 1
ATOM 784 O O . HIS A 1 99 ? 14.001 16.215 98.869 1.00 12.40 100 HIS A O 1
ATOM 791 N N . PRO A 1 100 ? 13.471 14.574 100.334 1.00 12.74 101 PRO A N 1
ATOM 792 C CA . PRO A 1 100 ? 12.124 15.108 100.553 1.00 13.09 101 PRO A CA 1
ATOM 793 C C . PRO A 1 100 ? 12.019 16.456 101.278 1.00 13.52 101 PRO A C 1
ATOM 794 O O . PRO A 1 100 ? 10.905 16.976 101.392 1.00 14.15 101 PRO A O 1
ATOM 798 N N . GLY A 1 101 ? 13.144 16.992 101.759 1.00 13.49 102 GLY A N 1
ATOM 799 C CA . GLY A 1 101 ? 13.211 18.290 102.434 1.00 14.11 102 GLY A CA 1
ATOM 800 C C . GLY A 1 101 ? 14.063 19.343 101.760 1.00 14.38 102 GLY A C 1
ATOM 801 O O . GLY A 1 101 ? 14.343 20.395 102.379 1.00 15.54 102 GLY A O 1
ATOM 802 N N . VAL A 1 102 ? 14.526 19.069 100.539 1.00 13.93 103 VAL A N 1
ATOM 803 C CA . VAL A 1 102 ? 15.375 19.981 99.768 1.00 14.10 103 VAL A CA 1
ATOM 804 C C . VAL A 1 102 ? 14.512 20.629 98.669 1.00 14.52 103 VAL A C 1
ATOM 805 O O . VAL A 1 102 ? 14.112 19.972 97.714 1.00 14.32 103 VAL A O 1
ATOM 809 N N . PHE A 1 103 ? 14.227 21.925 98.823 1.00 14.92 104 PHE A N 1
ATOM 810 C CA . PHE A 1 103 ? 13.304 22.658 97.951 1.00 15.64 104 PHE A CA 1
ATOM 811 C C . PHE A 1 103 ? 11.919 21.978 97.868 1.00 15.96 104 PHE A C 1
ATOM 812 O O . PHE A 1 103 ? 11.353 21.806 96.781 1.00 17.26 104 PHE A O 1
ATOM 820 N N . VAL A 1 104 ? 11.389 21.580 99.029 1.00 16.14 105 VAL A N 1
ATOM 821 C CA . VAL A 1 104 ? 10.044 20.977 99.169 1.00 16.67 105 VAL A CA 1
ATOM 822 C C . VAL A 1 104 ? 9.312 21.608 100.367 1.00 17.89 105 VAL A C 1
ATOM 823 O O . VAL A 1 104 ? 9.703 21.406 101.509 1.00 19.03 105 VAL A O 1
ATOM 827 N N . ASN A 1 105 ? 8.240 22.346 100.080 1.00 18.57 106 ASN A N 1
ATOM 828 C CA . ASN A 1 105 ? 7.366 22.961 101.085 1.00 19.89 106 ASN A CA 1
ATOM 829 C C . ASN A 1 105 ? 6.492 21.955 101.905 1.00 18.96 106 ASN A C 1
ATOM 830 O O . ASN A 1 105 ? 6.515 21.980 103.141 1.00 19.13 106 ASN A O 1
ATOM 835 N N . PRO A 1 106 ? 5.716 21.077 101.233 1.00 17.85 107 PRO A N 1
ATOM 836 C CA . PRO A 1 106 ? 4.666 20.346 101.973 1.00 17.87 107 PRO A CA 1
ATOM 837 C C . PRO A 1 106 ? 5.131 19.291 102.990 1.00 17.51 107 PRO A C 1
ATOM 838 O O . PRO A 1 106 ? 4.385 18.973 103.927 1.00 17.88 107 PRO A O 1
ATOM 842 N N . SER A 1 107 ? 6.338 18.755 102.818 1.00 16.82 108 SER A N 1
ATOM 843 C CA . SER A 1 107 ? 6.900 17.792 103.761 1.00 16.86 108 SER A CA 1
ATOM 844 C C . SER A 1 107 ? 7.165 18.437 105.135 1.00 17.24 108 SER A C 1
ATOM 845 O O . SER A 1 107 ? 6.707 17.941 106.173 1.00 17.35 108 SER A O 1
ATOM 848 N N . HIS A 1 108 ? 7.888 19.557 105.126 1.00 17.53 109 HIS A N 1
ATOM 849 C CA . HIS A 1 108 ? 8.165 20.322 106.351 1.00 18.12 109 HIS A CA 1
ATOM 850 C C . HIS A 1 108 ? 6.853 20.738 107.058 1.00 18.26 109 HIS A C 1
ATOM 851 O O . HIS A 1 108 ? 6.740 20.640 108.295 1.00 18.30 109 HIS A O 1
ATOM 858 N N . ARG A 1 109 ? 5.861 21.155 106.270 1.00 17.96 110 ARG A N 1
ATOM 859 C CA . ARG A 1 109 ? 4.547 21.557 106.806 1.00 18.49 110 ARG A CA 1
ATOM 860 C C . ARG A 1 109 ? 3.846 20.395 107.514 1.00 18.37 110 ARG A C 1
ATOM 861 O O . ARG A 1 109 ? 3.393 20.529 108.659 1.00 19.02 110 ARG A O 1
ATOM 869 N N . ALA A 1 110 ? 3.728 19.258 106.824 1.00 18.11 111 ALA A N 1
ATOM 870 C CA . ALA A 1 110 ? 3.006 18.111 107.383 1.00 18.16 111 ALA A CA 1
ATOM 871 C C . ALA A 1 110 ? 3.666 17.579 108.664 1.00 18.27 111 ALA A C 1
ATOM 872 O O . ALA A 1 110 ? 2.973 17.267 109.646 1.00 18.65 111 ALA A O 1
ATOM 874 N N . LEU A 1 111 ? 4.995 17.516 108.679 1.00 17.89 112 LEU A N 1
ATOM 875 C CA . LEU A 1 111 ? 5.711 17.025 109.869 1.00 18.45 112 LEU A CA 1
ATOM 876 C C . LEU A 1 111 ? 5.535 17.951 111.061 1.00 18.83 112 LEU A C 1
ATOM 877 O O . LEU A 1 111 ? 5.353 17.472 112.183 1.00 19.30 112 LEU A O 1
ATOM 882 N N . ALA A 1 112 ? 5.587 19.260 110.818 1.00 18.75 113 ALA A N 1
ATOM 883 C CA . ALA A 1 112 ? 5.396 20.239 111.893 1.00 19.38 113 ALA A CA 1
ATOM 884 C C . ALA A 1 112 ? 3.977 20.180 112.472 1.00 20.29 113 ALA A C 1
ATOM 885 O O . ALA A 1 112 ? 3.814 20.265 113.699 1.00 20.78 113 ALA A O 1
ATOM 887 N N . ILE A 1 113 ? 2.959 20.013 111.622 1.00 20.46 114 ILE A N 1
ATOM 888 C CA . ILE A 1 113 ? 1.559 19.879 112.123 1.00 21.51 114 ILE A CA 1
ATOM 889 C C . ILE A 1 113 ? 1.400 18.597 112.951 1.00 22.06 114 ILE A C 1
ATOM 890 O O . ILE A 1 113 ? 0.831 18.627 114.045 1.00 23.24 114 ILE A O 1
ATOM 895 N N . ALA A 1 114 ? 1.894 17.472 112.433 1.00 22.45 115 ALA A N 1
ATOM 896 C CA . ALA A 1 114 ? 1.876 16.200 113.175 1.00 23.29 115 ALA A CA 1
ATOM 897 C C . ALA A 1 114 ? 2.543 16.303 114.560 1.00 24.81 115 ALA A C 1
ATOM 898 O O . ALA A 1 114 ? 1.979 15.857 115.577 1.00 24.62 115 ALA A O 1
ATOM 900 N N . LYS A 1 115 ? 3.727 16.908 114.593 1.00 25.71 116 LYS A N 1
ATOM 901 C CA . LYS A 1 115 ? 4.474 17.127 115.844 1.00 27.85 116 LYS A CA 1
ATOM 902 C C . LYS A 1 115 ? 3.687 17.988 116.834 1.00 28.79 116 LYS A C 1
ATOM 903 O O . LYS A 1 115 ? 3.649 17.683 118.039 1.00 29.82 116 LYS A O 1
ATOM 909 N N . SER A 1 116 ? 3.044 19.041 116.331 1.00 28.95 117 SER A N 1
ATOM 910 C CA . SER A 1 116 ? 2.271 19.963 117.179 1.00 30.17 117 SER A CA 1
ATOM 911 C C . SER A 1 116 ? 1.049 19.308 117.824 1.00 30.99 117 SER A C 1
ATOM 912 O O . SER A 1 116 ? 0.614 19.741 118.894 1.00 32.25 117 SER A O 1
ATOM 915 N N . GLU A 1 117 ? 0.494 18.287 117.172 1.00 30.47 118 GLU A N 1
ATOM 916 C CA . GLU A 1 117 ? -0.660 17.544 117.712 1.00 30.85 118 GLU A CA 1
ATOM 917 C C . GLU A 1 117 ? -0.285 16.364 118.601 1.00 30.70 118 GLU A C 1
ATOM 918 O O . GLU A 1 117 ? -1.175 15.681 119.121 1.00 31.47 118 GLU A O 1
ATOM 924 N N . GLY A 1 118 ? 1.013 16.137 118.787 1.00 30.19 119 GLY A N 1
ATOM 925 C CA . GLY A 1 118 ? 1.524 15.118 119.683 1.00 30.22 119 GLY A CA 1
ATOM 926 C C . GLY A 1 118 ? 1.789 13.762 119.068 1.00 29.59 119 GLY A C 1
ATOM 927 O O . GLY A 1 118 ? 1.905 12.785 119.800 1.00 30.35 119 GLY A O 1
ATOM 928 N N . TYR A 1 119 ? 1.923 13.695 117.735 1.00 28.44 120 TYR A N 1
ATOM 929 C CA . TYR A 1 119 ? 2.269 12.447 117.034 1.00 27.87 120 TYR A CA 1
ATOM 930 C C . TYR A 1 119 ? 3.770 12.382 116.730 1.00 27.73 120 TYR A C 1
ATOM 931 O O . TYR A 1 119 ? 4.430 13.419 116.601 1.00 28.24 120 TYR A O 1
ATOM 940 N N . ARG A 1 120 ? 4.294 11.164 116.609 1.00 27.86 121 ARG A N 1
ATOM 941 C CA . ARG A 1 120 ? 5.681 10.943 116.183 1.00 27.75 121 ARG A CA 1
ATOM 942 C C . ARG A 1 120 ? 5.851 11.344 114.715 1.00 25.97 121 ARG A C 1
ATOM 943 O O . ARG A 1 120 ? 4.990 11.039 113.883 1.00 25.26 121 ARG A O 1
ATOM 951 N N . ALA A 1 121 ? 6.949 12.032 114.421 1.00 24.46 122 ALA A N 1
ATOM 952 C CA . ALA A 1 121 ? 7.203 12.571 113.079 1.00 23.42 122 ALA 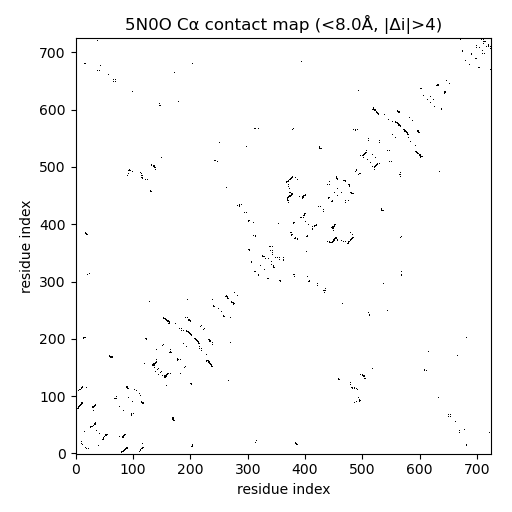A CA 1
ATOM 953 C C . ALA A 1 121 ? 8.706 12.578 112.784 1.00 22.69 122 ALA A C 1
ATOM 954 O O . ALA A 1 121 ? 9.492 13.046 113.616 1.00 23.58 122 ALA A O 1
ATOM 956 N N . ARG A 1 122 ? 9.104 12.050 111.620 1.00 21.33 123 ARG A N 1
ATOM 957 C CA . ARG A 1 122 ? 10.528 11.967 111.232 1.00 20.85 123 ARG A CA 1
ATOM 958 C C . ARG A 1 122 ? 10.692 12.106 109.709 1.00 19.34 123 ARG A C 1
ATOM 959 O O . ARG A 1 122 ? 9.854 11.610 108.945 1.00 19.12 123 ARG A O 1
ATOM 983 N N . LEU A 1 124 ? 13.430 11.098 106.695 1.00 17.17 125 LEU A N 1
ATOM 984 C CA . LEU A 1 124 ? 14.634 10.334 106.295 1.00 16.87 125 LEU A CA 1
ATOM 985 C C . LEU A 1 124 ? 15.262 11.010 105.063 1.00 16.07 125 LEU A C 1
ATOM 986 O O . LEU A 1 124 ? 14.560 11.266 104.078 1.00 16.32 125 LEU A O 1
ATOM 991 N N . PRO A 1 125 ? 16.575 11.300 105.102 1.00 15.05 126 PRO A N 1
ATOM 992 C CA . PRO A 1 125 ? 17.223 11.992 103.981 1.00 14.57 126 PRO A CA 1
ATOM 993 C C . PRO A 1 125 ? 17.293 11.135 102.708 1.00 14.43 126 PRO A C 1
ATOM 994 O O . PRO A 1 125 ? 17.221 9.904 102.780 1.00 14.97 126 PRO A O 1
ATOM 998 N N . GLY A 1 126 ? 17.429 11.792 101.564 1.00 13.62 127 GLY A N 1
ATOM 999 C CA . GLY A 1 126 ? 17.651 11.118 100.282 1.00 13.33 127 GLY A CA 1
ATOM 1000 C C . GLY A 1 126 ? 18.632 11.875 99.405 1.00 12.99 127 GLY A C 1
ATOM 1001 O O . GLY A 1 126 ? 19.200 12.894 99.822 1.00 13.54 127 GLY A O 1
ATOM 1002 N N . VAL A 1 127 ? 18.836 11.363 98.192 1.00 12.77 128 VAL A N 1
ATOM 1003 C CA . VAL A 1 127 ? 19.782 11.912 97.220 1.00 12.64 128 VAL A CA 1
ATOM 1004 C C . VAL A 1 127 ? 19.126 13.057 96.439 1.00 12.37 128 VAL A C 1
ATOM 1005 O O . VAL A 1 127 ? 18.148 12.841 95.713 1.00 12.60 128 VAL A O 1
ATOM 1009 N N . SER A 1 128 ? 19.649 14.274 96.589 1.00 12.01 129 SER A N 1
ATOM 1010 C CA . SER A 1 128 ? 19.069 15.465 95.939 1.00 11.86 129 SER A CA 1
ATOM 1011 C C . SER A 1 128 ? 19.635 15.732 94.542 1.00 11.66 129 SER A C 1
ATOM 1012 O O . SER A 1 128 ? 20.656 15.153 94.134 1.00 11.65 129 SER A O 1
ATOM 1015 N N . ALA A 1 129 ? 19.031 16.679 93.826 1.00 11.77 130 ALA A N 1
ATOM 1016 C CA . ALA A 1 129 ? 19.594 17.132 92.550 1.00 11.88 130 ALA A CA 1
ATOM 1017 C C . ALA A 1 129 ? 20.978 17.783 92.707 1.00 12.25 130 ALA A C 1
ATOM 1018 O O . ALA A 1 129 ? 21.789 17.707 91.784 1.00 12.20 130 ALA A O 1
ATOM 1020 N N . GLU A 1 130 ? 21.249 18.409 93.864 1.00 12.52 131 GLU A N 1
ATOM 1021 C CA . GLU A 1 130 ? 22.591 18.950 94.138 1.00 13.01 131 GLU A CA 1
ATOM 1022 C C . GLU A 1 130 ? 23.622 17.820 94.335 1.00 12.68 131 GLU A C 1
ATOM 1023 O O . GLU A 1 130 ? 24.765 17.921 93.846 1.00 12.53 131 GLU A O 1
ATOM 1029 N N . ASP A 1 131 ? 23.222 16.758 95.034 1.00 12.55 132 ASP A N 1
ATOM 1030 C CA . ASP A 1 131 ? 24.076 15.550 95.150 1.00 12.51 132 ASP A CA 1
ATOM 1031 C C . ASP A 1 131 ? 24.449 14.999 93.761 1.00 12.33 132 ASP A C 1
ATOM 1032 O O . ASP A 1 131 ? 25.624 14.649 93.498 1.00 12.14 132 ASP A O 1
ATOM 1037 N N . CYS A 1 132 ? 23.459 14.937 92.859 1.00 12.03 133 CYS A N 1
ATOM 1038 C CA . CYS A 1 132 ? 23.716 14.495 91.473 1.00 12.44 133 CYS A CA 1
ATOM 1039 C C . CYS A 1 132 ? 24.647 15.447 90.724 1.00 12.59 133 CYS A C 1
ATOM 1040 O O . CYS A 1 132 ? 25.577 15.000 90.011 1.00 12.95 133 CYS A O 1
ATOM 1043 N N . LEU A 1 133 ? 24.437 16.759 90.897 1.00 12.66 134 LEU A N 1
ATOM 1044 C CA . LEU A 1 133 ? 25.274 17.795 90.261 1.00 13.14 134 LEU A CA 1
ATOM 1045 C C . LEU A 1 133 ? 26.763 17.605 90.636 1.00 13.11 134 LEU A C 1
ATOM 1046 O O . LEU A 1 133 ? 27.640 17.601 89.752 1.00 13.33 134 LEU A O 1
ATOM 1051 N N . PHE A 1 134 ? 27.045 17.422 91.930 1.00 13.23 135 PHE A N 1
ATOM 1052 C CA . PHE A 1 134 ? 28.444 17.196 92.358 1.00 13.78 135 PHE A CA 1
ATOM 1053 C C . PHE A 1 134 ? 29.062 15.972 91.641 1.00 13.77 135 PHE A C 1
ATOM 1054 O O . PHE A 1 134 ? 30.194 16.035 91.131 1.00 14.29 135 PHE A O 1
ATOM 1062 N N . ALA A 1 135 ? 28.304 14.872 91.581 1.00 13.39 136 ALA A N 1
ATOM 1063 C CA . ALA A 1 135 ? 28.780 13.626 90.951 1.00 13.69 136 ALA A CA 1
ATOM 1064 C C . ALA A 1 135 ? 29.005 13.752 89.433 1.00 14.22 136 ALA A C 1
ATOM 1065 O O . ALA A 1 135 ? 30.016 13.273 88.896 1.00 15.43 136 ALA A O 1
ATOM 1067 N N . ASP A 1 136 ? 28.072 14.404 88.735 1.00 14.37 137 ASP A N 1
ATOM 1068 C CA . ASP A 1 136 ? 28.120 14.500 87.267 1.00 15.03 137 ASP A CA 1
ATOM 1069 C C . ASP A 1 136 ? 29.039 15.610 86.737 1.00 15.42 137 ASP A C 1
ATOM 1070 O O . ASP A 1 136 ? 29.633 15.454 85.661 1.00 16.31 137 ASP A O 1
ATOM 1075 N N . LEU A 1 137 ? 29.132 16.733 87.459 1.00 15.36 138 LEU A N 1
ATOM 1076 C CA . LEU A 1 137 ? 30.031 17.819 87.064 1.00 15.74 138 LEU A CA 1
ATOM 1077 C C . LEU A 1 137 ? 31.451 17.661 87.624 1.00 16.21 138 LEU A C 1
ATOM 1078 O O . LEU A 1 137 ? 32.335 18.454 87.259 1.00 16.41 138 LEU A O 1
ATOM 1083 N N . CYS A 1 138 ? 31.666 16.660 88.492 1.00 16.59 139 CYS A N 1
ATOM 1084 C CA . CYS A 1 138 ? 32.998 16.327 89.041 1.00 17.70 139 CYS A CA 1
ATOM 1085 C C . CYS A 1 138 ? 33.578 17.474 89.873 1.00 17.43 139 CYS A C 1
ATOM 1086 O O . CYS A 1 138 ? 34.725 17.918 89.654 1.00 18.39 139 CYS A O 1
ATOM 1089 N N . ILE A 1 139 ? 32.768 17.956 90.816 1.00 16.66 140 ILE A N 1
ATOM 1090 C CA . ILE A 1 139 ? 33.182 18.984 91.777 1.00 16.93 140 ILE A CA 1
ATOM 1091 C C . ILE A 1 139 ? 32.888 18.544 93.209 1.00 16.62 140 ILE A C 1
ATOM 1092 O O . ILE A 1 139 ? 32.023 17.697 93.443 1.00 16.16 140 ILE A O 1
ATOM 1097 N N . ASP A 1 140 ? 33.614 19.131 94.161 1.00 17.02 141 ASP A N 1
ATOM 1098 C CA . ASP A 1 140 ? 33.422 18.906 95.595 1.00 16.92 141 ASP A CA 1
ATOM 1099 C C . ASP A 1 140 ? 33.021 20.248 96.236 1.00 16.78 141 ASP A C 1
ATOM 1100 O O . ASP A 1 140 ? 33.743 21.242 96.052 1.00 16.71 141 ASP A O 1
ATOM 1105 N N . PRO A 1 141 ? 31.911 20.287 97.018 1.00 16.67 142 PRO A N 1
ATOM 1106 C CA . PRO A 1 141 ? 31.584 21.534 97.730 1.00 17.08 142 PRO A CA 1
ATOM 1107 C C . PRO A 1 141 ? 32.724 22.079 98.625 1.00 17.89 142 PRO A C 1
ATOM 1108 O O . PRO A 1 141 ? 32.801 23.298 98.820 1.00 18.27 142 PRO A O 1
ATOM 1112 N N A SER A 1 142 ? 33.584 21.195 99.147 0.49 18.01 143 SER A N 1
ATOM 1113 N N B SER A 1 142 ? 33.588 21.199 99.137 0.51 18.14 143 SER A N 1
ATOM 1114 C CA A SER A 1 142 ? 34.731 21.584 99.983 0.49 18.79 143 SER A CA 1
ATOM 1115 C CA B SER A 1 142 ? 34.711 21.601 99.996 0.51 19.02 143 SER A CA 1
ATOM 1116 C C A SER A 1 142 ? 35.677 22.596 99.329 0.49 19.36 143 SER A C 1
ATOM 1117 C C B SER A 1 142 ? 35.695 22.582 99.335 0.51 19.50 143 SER A C 1
ATOM 1118 O O A SER A 1 142 ? 36.214 23.473 100.012 0.49 19.97 143 SER A O 1
ATOM 1119 O O B SER A 1 142 ? 36.281 23.422 100.024 0.51 20.14 143 SER A O 1
ATOM 1124 N N . ASN A 1 143 ? 35.865 22.469 98.015 1.00 19.67 144 ASN A N 1
ATOM 1125 C CA . ASN A 1 143 ? 36.889 23.207 97.265 1.00 20.49 144 ASN A CA 1
ATOM 1126 C C . ASN A 1 143 ? 36.226 23.922 96.082 1.00 19.86 144 ASN A C 1
ATOM 1127 O O . ASN A 1 143 ? 36.061 23.287 95.038 1.00 19.51 144 ASN A O 1
ATOM 1132 N N . PRO A 1 144 ? 35.877 25.223 96.176 1.00 18.82 145 PRO A N 1
ATOM 1133 C CA . PRO A 1 144 ? 36.278 26.196 97.214 1.00 18.77 145 PRO A CA 1
ATOM 1134 C C . PRO A 1 144 ? 35.081 26.779 98.000 1.00 18.16 145 PRO A C 1
ATOM 1135 O O . PRO A 1 144 ? 34.954 28.004 98.156 1.00 18.38 145 PRO A O 1
ATOM 1139 N N . GLY A 1 145 ? 34.207 25.909 98.502 1.00 17.24 146 GLY A N 1
ATOM 1140 C CA . GLY A 1 145 ? 32.976 26.342 99.175 1.00 16.99 146 GLY A CA 1
ATOM 1141 C C . GLY A 1 145 ? 31.801 26.375 98.202 1.00 16.53 146 GLY A C 1
ATOM 1142 O O . GLY A 1 145 ? 32.005 26.444 96.994 1.00 16.27 146 GLY A O 1
ATOM 1143 N N . CYS A 1 146 ? 30.576 26.329 98.729 1.00 16.30 147 CYS A N 1
ATOM 1144 C CA . CYS A 1 146 ? 29.368 26.288 97.880 1.00 16.40 147 CYS A CA 1
ATOM 1145 C C . CYS A 1 146 ? 28.227 27.152 98.445 1.00 16.45 147 CYS A C 1
ATOM 1146 O O . CYS A 1 146 ? 27.894 27.044 99.629 1.00 16.85 147 CYS A O 1
ATOM 1149 N N . LEU A 1 147 ? 27.646 27.999 97.581 1.00 15.96 148 LEU A N 1
ATOM 1150 C CA . LEU A 1 147 ? 26.443 28.796 97.883 1.00 16.01 148 LEU A CA 1
ATOM 1151 C C . LEU A 1 147 ? 25.288 28.203 97.065 1.00 15.44 148 LEU A C 1
ATOM 1152 O O . LEU A 1 147 ? 25.433 28.012 95.848 1.00 15.56 148 LEU A O 1
ATOM 1157 N N . THR A 1 148 ? 24.163 27.932 97.734 1.00 15.08 149 THR A N 1
ATOM 1158 C CA . THR A 1 148 ? 22.977 27.320 97.105 1.00 14.77 149 THR A CA 1
ATOM 1159 C C . THR A 1 148 ? 21.742 28.180 97.387 1.00 14.42 149 THR A C 1
ATOM 1160 O O . THR A 1 148 ? 21.437 28.446 98.551 1.00 14.49 149 THR A O 1
ATOM 1164 N N . TYR A 1 149 ? 21.051 28.613 96.322 1.00 14.24 150 TYR A N 1
ATOM 1165 C CA . TYR A 1 149 ? 19.839 29.444 96.443 1.00 14.57 150 TYR A CA 1
ATOM 1166 C C . TYR A 1 149 ? 18.714 29.000 95.505 1.00 14.59 150 TYR A C 1
ATOM 1167 O O . TYR A 1 149 ? 18.949 28.383 94.453 1.00 14.75 150 TYR A O 1
ATOM 1176 N N . GLU A 1 150 ? 17.496 29.399 95.875 1.00 15.00 151 GLU A N 1
ATOM 1177 C CA . GLU A 1 150 ? 16.335 29.381 94.978 1.00 15.48 151 GLU A CA 1
ATOM 1178 C C . GLU A 1 150 ? 16.450 30.618 94.071 1.00 15.43 151 GLU A C 1
ATOM 1179 O O . GLU A 1 150 ? 16.694 31.718 94.578 1.00 15.42 151 GLU A O 1
ATOM 1185 N N . ALA A 1 151 ? 16.267 30.458 92.756 1.00 14.99 152 ALA A N 1
ATOM 1186 C CA . ALA A 1 151 ? 16.524 31.558 91.797 1.00 15.24 152 ALA A CA 1
ATOM 1187 C C . ALA A 1 151 ? 15.712 32.852 92.032 1.00 15.71 152 ALA A C 1
ATOM 1188 O O . ALA A 1 151 ? 16.256 33.968 91.930 1.00 16.30 152 ALA A O 1
ATOM 1190 N N . SER A 1 152 ? 14.425 32.709 92.337 1.00 15.68 153 SER A N 1
ATOM 1191 C CA . SER A 1 152 ? 13.569 33.881 92.601 1.00 16.30 153 SER A CA 1
ATOM 1192 C C . SER A 1 152 ? 13.974 34.585 93.910 1.00 16.44 153 SER A C 1
ATOM 1193 O O . SER A 1 152 ? 14.122 35.809 93.932 1.00 16.76 153 SER A O 1
ATOM 1196 N N . ASP A 1 153 ? 14.178 33.812 94.979 1.00 16.39 154 ASP A N 1
ATOM 1197 C CA . ASP A 1 153 ? 14.665 34.353 96.272 1.00 16.82 154 ASP A CA 1
ATOM 1198 C C . ASP A 1 153 ? 16.019 35.075 96.127 1.00 16.76 154 ASP A C 1
ATOM 1199 O O . ASP A 1 153 ? 16.230 36.158 96.703 1.00 16.85 154 ASP A O 1
ATOM 1204 N N . PHE A 1 154 ? 16.930 34.481 95.355 1.00 16.44 155 PHE A N 1
ATOM 1205 C CA . PHE A 1 154 ? 18.228 35.089 94.997 1.00 16.64 155 PHE A CA 1
ATOM 1206 C C . PHE A 1 154 ? 18.067 36.535 94.493 1.00 16.98 155 PHE A C 1
ATOM 1207 O O . PHE A 1 154 ? 18.804 37.440 94.922 1.00 17.13 155 PHE A O 1
ATOM 1215 N N . LEU A 1 155 ? 17.086 36.746 93.617 1.00 16.94 156 LEU A N 1
ATOM 1216 C CA . LEU A 1 155 ? 16.785 38.079 93.079 1.00 17.67 156 LEU A CA 1
ATOM 1217 C C . LEU A 1 155 ? 16.020 38.972 94.065 1.00 18.07 156 LEU A C 1
ATOM 1218 O O . LEU A 1 155 ? 16.429 40.115 94.319 1.00 18.54 156 LEU A O 1
ATOM 1223 N N . ILE A 1 156 ? 14.914 38.462 94.614 1.00 18.17 157 ILE A N 1
ATOM 1224 C CA . ILE A 1 156 ? 13.996 39.290 95.437 1.00 18.85 157 ILE A CA 1
ATOM 1225 C C . ILE A 1 156 ? 14.678 39.832 96.707 1.00 19.50 157 ILE A C 1
ATOM 1226 O O . ILE A 1 156 ? 14.515 41.014 97.052 1.00 19.88 157 ILE A O 1
ATOM 1231 N N . ARG A 1 157 ? 15.464 38.990 97.380 1.00 19.78 158 ARG A N 1
ATOM 1232 C CA . ARG A 1 157 ? 16.206 39.400 98.588 1.00 21.13 158 ARG A CA 1
ATOM 1233 C C . ARG A 1 157 ? 17.653 39.821 98.305 1.00 21.33 158 ARG A C 1
ATOM 1234 O O . ARG A 1 157 ? 18.414 40.059 99.243 1.00 21.84 158 ARG A O 1
ATOM 1242 N N . ASP A 1 158 ? 18.025 39.946 97.027 1.00 21.00 159 ASP A N 1
ATOM 1243 C CA . ASP A 1 158 ? 19.368 40.372 96.626 1.00 21.39 159 ASP A CA 1
ATOM 1244 C C . ASP A 1 158 ? 20.430 39.603 97.425 1.00 20.82 159 ASP A C 1
ATOM 1245 O O . ASP A 1 158 ? 21.287 40.187 98.090 1.00 21.13 159 ASP A O 1
ATOM 1250 N N . ARG A 1 159 ? 20.337 38.277 97.371 1.00 19.99 160 ARG A N 1
ATOM 1251 C CA . ARG A 1 159 ? 21.230 37.422 98.158 1.00 19.77 160 ARG A CA 1
ATOM 1252 C C . ARG A 1 159 ? 22.672 37.595 97.668 1.00 20.10 160 ARG A C 1
ATOM 1253 O O . ARG A 1 159 ? 22.903 37.756 96.467 1.00 20.24 160 ARG A O 1
ATOM 1261 N N . PRO A 1 160 ? 23.647 37.548 98.593 1.00 20.30 161 PRO A N 1
ATOM 1262 C CA . PRO A 1 160 ? 25.026 37.826 98.189 1.00 20.73 161 PRO A CA 1
ATOM 1263 C C . PRO A 1 160 ? 25.665 36.765 97.277 1.00 20.53 161 PRO A C 1
ATOM 1264 O O . PRO A 1 160 ? 25.452 35.561 97.466 1.00 20.03 161 PRO A O 1
ATOM 1268 N N . VAL A 1 161 ? 26.408 37.239 96.276 1.00 20.76 162 VAL A N 1
ATOM 1269 C CA A VAL A 1 161 ? 27.268 36.369 95.470 0.50 20.52 162 VAL A CA 1
ATOM 1270 C CA B VAL A 1 161 ? 27.271 36.400 95.438 0.50 20.66 162 VAL A CA 1
ATOM 1271 C C . VAL A 1 161 ? 28.648 36.278 96.103 1.00 20.77 162 VAL A C 1
ATOM 1272 O O . VAL A 1 161 ? 29.079 37.179 96.825 1.00 21.75 162 VAL A O 1
ATOM 1279 N N . SER A 1 162 ? 29.317 35.160 95.846 1.00 20.51 163 SER A N 1
ATOM 1280 C CA . SER A 1 162 ? 30.726 34.988 96.163 1.00 20.75 163 SER A CA 1
ATOM 1281 C C . SER A 1 162 ? 31.416 34.423 94.923 1.00 20.67 163 SER A C 1
ATOM 1282 O O . SER A 1 162 ? 31.325 33.222 94.632 1.00 20.01 163 SER A O 1
ATOM 1285 N N . ILE A 1 163 ? 32.118 35.285 94.194 1.00 21.37 164 ILE A N 1
ATOM 1286 C CA . ILE A 1 163 ? 32.757 34.887 92.937 1.00 21.86 164 ILE A CA 1
ATOM 1287 C C . ILE A 1 163 ? 33.937 33.905 93.099 1.00 21.51 164 ILE A C 1
ATOM 1288 O O . ILE A 1 163 ? 34.450 33.407 92.091 1.00 22.21 164 ILE A O 1
ATOM 1293 N N . HIS A 1 164 ? 34.359 33.630 94.336 1.00 20.93 165 HIS A N 1
ATOM 1294 C CA . HIS A 1 164 ? 35.452 32.689 94.618 1.00 20.90 165 HIS A CA 1
ATOM 1295 C C . HIS A 1 164 ? 34.982 31.285 95.012 1.00 19.80 165 HIS A C 1
ATOM 1296 O O . HIS A 1 164 ? 35.814 30.390 95.175 1.00 19.98 165 HIS A O 1
ATOM 1303 N N . SER A 1 165 ? 33.667 31.091 95.156 1.00 18.50 166 SER A N 1
ATOM 1304 C CA . SER A 1 165 ? 33.083 29.786 95.504 1.00 17.66 166 SER A CA 1
ATOM 1305 C C . SER A 1 165 ? 32.130 29.267 94.412 1.00 16.73 166 SER A C 1
ATOM 1306 O O . SER A 1 165 ? 31.735 30.010 93.510 1.00 16.92 166 SER A O 1
ATOM 1309 N N . HIS A 1 166 ? 31.774 27.981 94.487 1.00 15.78 167 HIS A N 1
ATOM 1310 C CA . HIS A 1 166 ? 30.715 27.421 93.627 1.00 15.20 167 HIS A CA 1
ATOM 1311 C C . HIS A 1 166 ? 29.375 28.143 93.893 1.00 14.86 167 HIS A C 1
ATOM 1312 O O . HIS A 1 166 ? 29.102 28.518 95.033 1.00 15.13 167 HIS A O 1
ATOM 1319 N N . LEU A 1 167 ? 28.566 28.336 92.839 1.00 14.32 168 LEU A N 1
ATOM 1320 C CA . LEU A 1 167 ? 27.173 28.834 92.967 1.00 14.26 168 LEU A CA 1
ATOM 1321 C C . LEU A 1 167 ? 26.205 27.859 92.279 1.00 13.92 168 LEU A C 1
ATOM 1322 O O . LEU A 1 167 ? 26.422 27.496 91.110 1.00 14.27 168 LEU A O 1
ATOM 1327 N N . VAL A 1 168 ? 25.164 27.442 93.009 1.00 13.62 169 VAL A N 1
ATOM 1328 C CA . VAL A 1 168 ? 24.119 26.538 92.494 1.00 13.45 169 VAL A CA 1
ATOM 1329 C C . VAL A 1 168 ? 22.745 27.212 92.649 1.00 13.50 169 VAL A C 1
ATOM 1330 O O . VAL A 1 168 ? 22.384 27.627 93.754 1.00 13.84 169 VAL A O 1
ATOM 1334 N N . LEU A 1 169 ? 22.006 27.341 91.540 1.00 13.57 170 LEU A N 1
ATOM 1335 C CA . LEU A 1 169 ? 20.659 27.965 91.519 1.00 13.80 170 LEU A CA 1
ATOM 1336 C C . LEU A 1 169 ? 19.587 26.946 91.089 1.00 13.48 170 LEU A C 1
ATOM 1337 O O . LEU A 1 169 ? 19.647 26.422 89.965 1.00 13.53 170 LEU A O 1
ATOM 1342 N N . PHE A 1 170 ? 18.652 26.654 91.994 1.00 13.53 171 PHE A N 1
ATOM 1343 C CA . PHE A 1 170 ? 17.480 25.794 91.715 1.00 13.78 171 PHE A CA 1
ATOM 1344 C C . PHE A 1 170 ? 16.323 26.643 91.158 1.00 14.30 171 PHE A C 1
ATOM 1345 O O . PHE A 1 170 ? 16.233 27.850 91.430 1.00 14.45 171 PHE A O 1
ATOM 1353 N N . GLN A 1 171 ? 15.405 26.004 90.435 1.00 14.52 172 GLN A N 1
ATOM 1354 C CA . GLN A 1 171 ? 14.137 26.657 90.006 1.00 15.64 172 GLN A CA 1
ATOM 1355 C C . GLN A 1 171 ? 14.355 27.867 89.074 1.00 15.73 172 GLN A C 1
ATOM 1356 O O . GLN A 1 171 ? 13.576 28.829 89.074 1.00 15.88 172 GLN A O 1
ATOM 1362 N N . VAL A 1 172 ? 15.388 27.763 88.230 1.00 15.15 173 VAL A N 1
ATOM 1363 C CA . VAL A 1 172 ? 15.677 28.762 87.184 1.00 15.70 173 VAL A CA 1
ATOM 1364 C C . VAL A 1 172 ? 14.630 28.744 86.048 1.00 16.25 173 VAL A C 1
ATOM 1365 O O . VAL A 1 172 ? 14.557 29.704 85.262 1.00 16.56 173 VAL A O 1
ATOM 1369 N N . GLY A 1 173 ? 13.847 27.663 85.955 1.00 16.50 174 GLY A N 1
ATOM 1370 C CA . GLY A 1 173 ? 12.761 27.545 84.977 1.00 17.09 174 GLY A CA 1
ATOM 1371 C C . GLY A 1 173 ? 11.441 28.206 85.330 1.00 17.95 174 GLY A C 1
ATOM 1372 O O . GLY A 1 173 ? 10.511 28.166 84.513 1.00 18.23 174 GLY A O 1
ATOM 1373 N N . CYS A 1 174 ? 11.329 28.810 86.516 1.00 18.67 175 CYS A N 1
ATOM 1374 C CA . CYS A 1 174 ? 10.072 29.441 86.949 1.00 19.68 175 CYS A CA 1
ATOM 1375 C C . CYS A 1 174 ? 10.273 30.738 87.754 1.00 19.57 175 CYS A C 1
ATOM 1376 O O . CYS A 1 174 ? 9.643 30.950 88.803 1.00 20.26 175 CYS A O 1
ATOM 1379 N N . VAL A 1 175 ? 11.079 31.638 87.194 1.00 18.74 176 VAL A N 1
ATOM 1380 C CA . VAL A 1 175 ? 11.422 32.907 87.858 1.00 18.91 176 VAL A CA 1
ATOM 1381 C C . VAL A 1 175 ? 10.182 33.790 88.073 1.00 19.55 176 VAL A C 1
ATOM 1382 O O . VAL A 1 175 ? 9.521 34.177 87.115 1.00 19.70 176 VAL A O 1
ATOM 1386 N N . GLY A 1 176 ? 9.876 34.087 89.338 1.00 19.86 177 GLY A N 1
ATOM 1387 C CA . GLY A 1 176 ? 8.717 34.916 89.691 1.00 21.11 177 GLY A CA 1
ATOM 1388 C C . GLY A 1 176 ? 7.333 34.292 89.540 1.00 21.80 177 GLY A C 1
ATOM 1389 O O . GLY A 1 176 ? 6.332 35.012 89.644 1.00 23.31 177 GLY A O 1
ATOM 1390 N N . ILE A 1 177 ? 7.259 32.976 89.315 1.00 22.16 178 ILE A N 1
ATOM 1391 C CA . ILE A 1 177 ? 5.984 32.296 89.000 1.00 22.96 178 ILE A CA 1
ATOM 1392 C C . ILE A 1 177 ? 5.455 31.543 90.223 1.00 23.35 178 ILE A C 1
ATOM 1393 O O . ILE A 1 177 ? 6.150 30.689 90.774 1.00 23.66 178 ILE A O 1
ATOM 1398 N N . ALA A 1 178 ? 4.210 31.836 90.604 1.00 24.41 179 ALA A N 1
ATOM 1399 C CA . ALA A 1 178 ? 3.577 31.286 91.815 1.00 24.71 179 ALA A CA 1
ATOM 1400 C C . ALA A 1 178 ? 2.655 30.084 91.563 1.00 25.07 179 ALA A C 1
ATOM 1401 O O . ALA A 1 178 ? 2.267 29.401 92.519 1.00 24.79 179 ALA A O 1
ATOM 1403 N N . ASP A 1 179 ? 2.295 29.836 90.303 1.00 25.50 180 ASP A N 1
ATOM 1404 C CA . ASP A 1 179 ? 1.310 28.796 89.968 1.00 26.47 180 ASP A CA 1
ATOM 1405 C C . ASP A 1 179 ? 1.955 27.609 89.219 1.00 26.48 180 ASP A C 1
ATOM 1406 O O . ASP A 1 179 ? 3.147 27.329 89.421 1.00 25.04 180 ASP A O 1
ATOM 1411 N N . PHE A 1 180 ? 1.162 26.891 88.419 1.00 27.07 181 PHE A N 1
ATOM 1412 C CA . PHE A 1 180 ? 1.561 25.645 87.781 1.00 27.74 181 PHE A CA 1
ATOM 1413 C C . PHE A 1 180 ? 0.854 25.543 86.425 1.00 28.55 181 PHE A C 1
ATOM 1414 O O . PHE A 1 180 ? -0.211 26.119 86.247 1.00 28.53 181 PHE A O 1
ATOM 1422 N N A ASN A 1 181 ? 1.471 24.830 85.486 0.53 29.07 182 ASN A N 1
ATOM 1423 N N B ASN A 1 181 ? 1.471 24.829 85.483 0.47 28.99 182 ASN A N 1
ATOM 1424 C CA A ASN A 1 181 ? 0.812 24.427 84.241 0.53 30.40 182 ASN A CA 1
ATOM 1425 C CA B ASN A 1 181 ? 0.833 24.442 84.220 0.47 30.21 182 ASN A CA 1
ATOM 1426 C C A ASN A 1 181 ? 1.340 23.052 83.828 0.53 30.58 182 ASN A C 1
ATOM 1427 C C B ASN A 1 181 ? 1.340 23.052 83.835 0.47 30.47 182 ASN A C 1
ATOM 1428 O O A ASN A 1 181 ? 2.545 22.802 83.890 0.53 30.26 182 ASN A O 1
ATOM 1429 O O B ASN A 1 181 ? 2.540 22.786 83.930 0.47 30.15 182 ASN A O 1
ATOM 1438 N N . PHE A 1 182 ? 0.434 22.168 83.411 1.00 31.25 183 PHE A N 1
ATOM 1439 C CA . PHE A 1 182 ? 0.802 20.782 83.046 1.00 32.30 183 PHE A CA 1
ATOM 1440 C C . PHE A 1 182 ? 1.721 20.662 81.826 1.00 33.54 183 PHE A C 1
ATOM 1441 O O . PHE A 1 182 ? 2.512 19.711 81.751 1.00 34.15 183 PHE A O 1
ATOM 1449 N N . THR A 1 183 ? 1.609 21.609 80.895 1.00 35.07 184 THR A N 1
ATOM 1450 C CA . THR A 1 183 ? 2.461 21.660 79.694 1.00 36.13 184 THR A CA 1
ATOM 1451 C C . THR A 1 183 ? 3.811 22.372 79.900 1.00 35.77 184 THR A C 1
ATOM 1452 O O . THR A 1 183 ? 4.671 22.305 79.021 1.00 37.14 184 THR A O 1
ATOM 1456 N N . GLY A 1 184 ? 3.987 23.050 81.036 1.00 34.33 185 GLY A N 1
ATOM 1457 C CA . GLY A 1 184 ? 5.238 23.752 81.363 1.00 33.66 185 GLY A CA 1
ATOM 1458 C C . GLY A 1 184 ? 5.034 25.226 81.659 1.00 33.16 185 GLY A C 1
ATOM 1459 O O . GLY A 1 184 ? 3.989 25.802 81.344 1.00 33.69 185 GLY A O 1
ATOM 1460 N N . PHE A 1 185 ? 6.054 25.840 82.255 1.00 32.14 186 PHE A N 1
ATOM 1461 C CA . PHE A 1 185 ? 6.020 27.261 82.608 1.00 31.88 186 PHE A CA 1
ATOM 1462 C C . PHE A 1 185 ? 6.280 28.143 81.386 1.00 31.47 186 PHE A C 1
ATOM 1463 O O . PHE A 1 185 ? 7.060 27.771 80.499 1.00 32.39 186 PHE A O 1
ATOM 1471 N N . ASP A 1 186 ? 5.616 29.302 81.345 1.00 30.58 187 ASP A N 1
ATOM 1472 C CA . ASP A 1 186 ? 5.977 30.407 80.447 1.00 29.99 187 ASP A CA 1
ATOM 1473 C C . ASP A 1 186 ? 6.929 31.327 81.234 1.00 27.63 187 ASP A C 1
ATOM 1474 O O . ASP A 1 186 ? 6.493 32.238 81.945 1.00 27.94 187 ASP A O 1
ATOM 1479 N N . ASN A 1 187 ? 8.231 31.080 81.078 1.00 24.65 188 ASN A N 1
ATOM 1480 C CA . ASN A 1 187 ? 9.282 31.660 81.929 1.00 23.12 188 ASN A CA 1
ATOM 1481 C C . ASN A 1 187 ? 9.724 33.048 81.428 1.00 23.25 188 ASN A C 1
ATOM 1482 O O . ASN A 1 187 ? 10.915 33.309 81.217 1.00 22.21 188 ASN A O 1
ATOM 1487 N N . ASN A 1 188 ? 8.758 33.954 81.287 1.00 23.72 189 ASN A N 1
ATOM 1488 C CA . ASN A 1 188 ? 9.001 35.249 80.632 1.00 24.50 189 ASN A CA 1
ATOM 1489 C C . ASN A 1 188 ? 9.728 36.314 81.484 1.00 23.90 189 ASN A C 1
ATOM 1490 O O . ASN A 1 188 ? 10.028 37.394 80.966 1.00 24.59 189 ASN A O 1
ATOM 1495 N N . LYS A 1 189 ? 10.019 36.021 82.759 1.00 22.44 190 LYS A N 1
ATOM 1496 C CA . LYS A 1 189 ? 10.858 36.888 83.602 1.00 22.01 190 LYS A CA 1
ATOM 1497 C C . LYS A 1 189 ? 12.306 36.370 83.744 1.00 20.58 190 LYS A C 1
ATOM 1498 O O . LYS A 1 189 ? 13.099 36.943 84.510 1.00 20.35 190 LYS A O 1
ATOM 1504 N N . PHE A 1 190 ? 12.650 35.322 82.993 1.00 19.51 191 PHE A N 1
ATOM 1505 C CA . PHE A 1 190 ? 14.015 34.764 82.974 1.00 18.75 191 PHE A CA 1
ATOM 1506 C C . PHE A 1 190 ? 15.092 35.827 82.690 1.00 18.80 191 PHE A C 1
ATOM 1507 O O . PHE A 1 190 ? 16.177 35.784 83.272 1.00 18.45 191 PHE A O 1
ATOM 1515 N N . GLY A 1 191 ? 14.787 36.801 81.832 1.00 19.15 192 GLY A N 1
ATOM 1516 C CA . GLY A 1 191 ? 15.734 37.877 81.519 1.00 19.43 192 GLY A CA 1
ATOM 1517 C C . GLY A 1 191 ? 16.192 38.719 82.705 1.00 19.49 192 GLY A C 1
ATOM 1518 O O . GLY A 1 191 ? 17.285 39.296 82.665 1.00 19.85 192 GLY A O 1
ATOM 1519 N N . VAL A 1 192 ? 15.359 38.796 83.744 1.00 19.25 193 VAL A N 1
ATOM 1520 C CA . VAL A 1 192 ? 15.713 39.485 84.995 1.00 19.31 193 VAL A CA 1
ATOM 1521 C C . VAL A 1 192 ? 16.857 38.740 85.709 1.00 18.80 193 VAL A C 1
ATOM 1522 O O . VAL A 1 192 ? 17.784 39.369 86.244 1.00 18.81 193 VAL A O 1
ATOM 1526 N N . LEU A 1 193 ? 16.800 37.406 85.716 1.00 18.06 194 LEU A N 1
ATOM 1527 C CA . LEU A 1 193 ? 17.919 36.600 86.257 1.00 17.77 194 LEU A CA 1
ATOM 1528 C C . LEU A 1 193 ? 19.203 36.798 85.446 1.00 17.98 194 LEU A C 1
ATOM 1529 O O . LEU A 1 193 ? 20.298 36.961 86.025 1.00 18.01 194 LEU A O 1
ATOM 1534 N N . VAL A 1 194 ? 19.079 36.821 84.117 1.00 17.98 195 VAL A N 1
ATOM 1535 C CA . VAL A 1 194 ? 20.264 36.990 83.248 1.00 18.53 195 VAL A CA 1
ATOM 1536 C C . VAL A 1 194 ? 20.954 38.349 83.499 1.00 19.13 195 VAL A C 1
ATOM 1537 O O . VAL A 1 194 ? 22.193 38.412 83.556 1.00 19.14 195 VAL A O 1
ATOM 1541 N N . ASP A 1 195 ? 20.165 39.418 83.671 1.00 19.64 196 ASP A N 1
ATOM 1542 C CA . ASP A 1 195 ? 20.720 40.745 84.018 1.00 20.64 196 ASP A CA 1
ATOM 1543 C C . ASP A 1 195 ? 21.544 40.708 85.311 1.00 20.23 196 ASP A C 1
ATOM 1544 O O . ASP A 1 195 ? 22.639 41.263 85.346 1.00 20.20 196 ASP A O 1
ATOM 1549 N N . ARG A 1 196 ? 21.040 40.052 86.362 1.00 19.66 197 ARG A N 1
ATOM 1550 C CA . ARG A 1 196 ? 21.796 39.938 87.622 1.00 19.69 197 ARG A CA 1
ATOM 1551 C C . ARG A 1 196 ? 23.103 39.161 87.402 1.00 19.22 197 ARG A C 1
ATOM 1552 O O . ARG A 1 196 ? 24.163 39.605 87.860 1.00 18.91 197 ARG A O 1
ATOM 1560 N N . LEU A 1 197 ? 23.039 38.028 86.703 1.00 18.76 198 LEU A N 1
ATOM 1561 C CA . LEU A 1 197 ? 24.254 37.238 86.438 1.00 18.80 198 LEU A CA 1
ATOM 1562 C C . LEU A 1 197 ? 25.320 38.028 85.653 1.00 19.30 198 LEU A C 1
ATOM 1563 O O . LEU A 1 197 ? 26.506 37.921 85.969 1.00 19.12 198 LEU A O 1
ATOM 1568 N N A GLU A 1 198 ? 24.904 38.816 84.664 0.50 19.73 199 GLU A N 1
ATOM 1569 N N B GLU A 1 198 ? 24.905 38.812 84.654 0.50 19.80 199 GLU A N 1
ATOM 1570 C CA A GLU A 1 198 ? 25.849 39.643 83.903 0.50 20.46 199 GLU A CA 1
ATOM 1571 C CA B GLU A 1 198 ? 25.849 39.650 83.888 0.50 20.57 199 GLU A CA 1
ATOM 1572 C C A GLU A 1 198 ? 26.464 40.745 84.760 0.50 20.85 199 GLU A C 1
ATOM 1573 C C B GLU A 1 198 ? 26.462 40.752 84.751 0.50 20.92 199 GLU A C 1
ATOM 1574 O O A GLU A 1 198 ? 27.670 41.011 84.659 0.50 20.95 199 GLU A O 1
ATOM 1575 O O B GLU A 1 198 ? 27.667 41.022 84.648 0.50 21.02 199 GLU A O 1
ATOM 1586 N N . GLN A 1 199 ? 25.643 41.375 85.598 1.00 20.88 200 GLN A N 1
ATOM 1587 C CA . GLN A 1 199 ? 26.119 42.406 86.541 1.00 21.59 200 GLN A CA 1
ATOM 1588 C C . GLN A 1 199 ? 27.161 41.885 87.556 1.00 21.26 200 GLN A C 1
ATOM 1589 O O . GLN A 1 199 ? 28.058 42.634 87.956 1.00 22.14 200 GLN A O 1
ATOM 1595 N N . GLU A 1 200 ? 27.051 40.615 87.952 1.00 20.57 201 GLU A N 1
ATOM 1596 C CA . GLU A 1 200 ? 27.956 40.020 88.950 1.00 20.46 201 GLU A CA 1
ATOM 1597 C C . GLU A 1 200 ? 29.190 39.329 88.342 1.00 20.15 201 GLU A C 1
ATOM 1598 O O . GLU A 1 200 ? 30.281 39.404 88.924 1.00 20.80 201 GLU A O 1
ATOM 1604 N N . TYR A 1 201 ? 29.020 38.663 87.196 1.00 19.86 202 TYR A N 1
ATOM 1605 C CA . TYR A 1 201 ? 30.048 37.787 86.590 1.00 19.52 202 TYR A CA 1
ATOM 1606 C C . TYR A 1 201 ? 30.608 38.236 85.231 1.00 20.28 202 TYR A C 1
ATOM 1607 O O . TYR A 1 201 ? 31.683 37.772 84.831 1.00 20.10 202 TYR A O 1
ATOM 1616 N N . GLY A 1 202 ? 29.882 39.087 84.513 1.00 20.67 203 GLY A N 1
ATOM 1617 C CA . GLY A 1 202 ? 30.267 39.524 83.167 1.00 21.47 203 GLY A CA 1
ATOM 1618 C C . GLY A 1 202 ? 29.652 38.694 82.055 1.00 21.45 203 GLY A C 1
ATOM 1619 O O . GLY A 1 202 ? 29.250 37.547 82.270 1.00 21.11 203 GLY A O 1
ATOM 1620 N N . ALA A 1 203 ? 29.605 39.279 80.858 1.00 22.32 204 ALA A N 1
ATOM 1621 C CA . ALA A 1 203 ? 28.927 38.682 79.693 1.00 22.51 204 ALA A CA 1
ATOM 1622 C C . ALA A 1 203 ? 29.495 37.335 79.217 1.00 22.62 204 ALA A C 1
ATOM 1623 O O . ALA A 1 203 ? 28.730 36.498 78.715 1.00 22.22 204 ALA A O 1
ATOM 1625 N N . GLU A 1 204 ? 30.801 37.116 79.374 1.00 23.27 205 GLU A N 1
ATOM 1626 C CA . GLU A 1 204 ? 31.452 35.913 78.823 1.00 23.80 205 GLU A CA 1
ATOM 1627 C C . GLU A 1 204 ? 31.733 34.811 79.853 1.00 22.67 205 GLU A C 1
ATOM 1628 O O . GLU A 1 204 ? 32.321 33.779 79.502 1.00 23.15 205 GLU A O 1
ATOM 1634 N N . HIS A 1 205 ? 31.304 34.998 81.103 1.00 21.53 206 HIS A N 1
ATOM 1635 C CA . HIS A 1 205 ? 31.522 33.989 82.149 1.00 20.48 206 HIS A CA 1
ATOM 1636 C C . HIS A 1 205 ? 30.627 32.760 81.894 1.00 19.78 206 HIS A C 1
ATOM 1637 O O . HIS A 1 205 ? 29.477 32.912 81.452 1.00 19.43 206 HIS A O 1
ATOM 1644 N N . PRO A 1 206 ? 31.149 31.544 82.160 1.00 19.29 207 PRO A N 1
ATOM 1645 C CA . PRO A 1 206 ? 30.334 30.335 81.921 1.00 18.79 207 PRO A CA 1
ATOM 1646 C C . PRO A 1 206 ? 29.192 30.082 82.914 1.00 18.03 207 PRO A C 1
ATOM 1647 O O . PRO A 1 206 ? 29.325 30.332 84.118 1.00 17.80 207 PRO A O 1
ATOM 1651 N N . VAL A 1 207 ? 28.076 29.597 82.370 1.00 17.55 208 VAL A N 1
ATOM 1652 C CA . VAL A 1 207 ? 26.938 29.079 83.151 1.00 17.17 208 VAL A CA 1
ATOM 1653 C C . VAL A 1 207 ? 26.667 27.666 82.620 1.00 16.78 208 VAL A C 1
ATOM 1654 O O . VAL A 1 207 ? 26.453 27.494 81.410 1.00 17.56 208 VAL A O 1
ATOM 1658 N N . VAL A 1 208 ? 26.707 26.662 83.498 1.00 16.19 209 VAL A N 1
ATOM 1659 C CA . VAL A 1 208 ? 26.439 25.271 83.102 1.00 15.83 209 VAL A CA 1
ATOM 1660 C C . VAL A 1 208 ? 24.947 24.957 83.330 1.00 15.37 209 VAL A C 1
ATOM 1661 O O . VAL A 1 208 ? 24.449 25.022 84.473 1.00 15.21 209 VAL A O 1
ATOM 1665 N N . HIS A 1 209 ? 24.243 24.647 82.238 1.00 15.38 210 HIS A N 1
ATOM 1666 C CA . HIS A 1 209 ? 22.855 24.162 82.293 1.00 15.35 210 HIS A CA 1
ATOM 1667 C C . HIS A 1 209 ? 22.857 22.667 82.618 1.00 15.00 210 HIS A C 1
ATOM 1668 O O . HIS A 1 209 ? 23.318 21.861 81.797 1.00 15.55 210 HIS A O 1
ATOM 1675 N N . TYR A 1 210 ? 22.365 22.305 83.807 1.00 14.61 211 TYR A N 1
ATOM 1676 C CA . TYR A 1 210 ? 22.432 20.930 84.328 1.00 14.29 211 TYR A CA 1
ATOM 1677 C C . TYR A 1 210 ? 21.044 20.282 84.478 1.00 14.12 211 TYR A C 1
ATOM 1678 O O . TYR A 1 210 ? 20.170 20.827 85.177 1.00 13.84 211 TYR A O 1
ATOM 1687 N N . ILE A 1 211 ? 20.866 19.118 83.835 1.00 14.37 212 ILE A N 1
ATOM 1688 C CA . ILE A 1 211 ? 19.701 18.233 84.059 1.00 14.58 212 ILE A CA 1
ATOM 1689 C C . ILE A 1 211 ? 20.230 16.816 84.303 1.00 14.51 212 ILE A C 1
ATOM 1690 O O . ILE A 1 211 ? 20.758 16.181 83.382 1.00 14.90 212 ILE A O 1
ATOM 1695 N N . ALA A 1 212 ? 20.108 16.328 85.542 1.00 14.51 213 ALA A N 1
ATOM 1696 C CA . ALA A 1 212 ? 20.468 14.941 85.891 1.00 14.89 213 ALA A CA 1
ATOM 1697 C C . ALA A 1 212 ? 19.583 13.977 85.115 1.00 15.65 213 ALA A C 1
ATOM 1698 O O . ALA A 1 212 ? 18.387 14.229 84.931 1.00 16.00 213 ALA A O 1
ATOM 1700 N N . ALA A 1 213 ? 20.176 12.882 84.657 1.00 16.62 214 ALA A N 1
ATOM 1701 C CA . ALA A 1 213 ? 19.398 11.836 83.986 1.00 17.68 214 ALA A CA 1
ATOM 1702 C C . ALA A 1 213 ? 18.350 11.224 84.935 1.00 18.01 214 ALA A C 1
ATOM 1703 O O . ALA A 1 213 ? 18.650 10.916 86.092 1.00 17.57 214 ALA A O 1
ATOM 1737 N N . PRO A 1 216 ? 17.771 5.206 83.768 1.00 20.12 217 PRO A N 1
ATOM 1738 C CA . PRO A 1 216 ? 19.137 4.636 83.952 1.00 20.14 217 PRO A CA 1
ATOM 1739 C C . PRO A 1 216 ? 20.080 4.634 82.741 1.00 20.29 217 PRO A C 1
ATOM 1740 O O . PRO A 1 216 ? 21.288 4.649 82.927 1.00 19.45 217 PRO A O 1
ATOM 1744 N N . HIS A 1 217 ? 19.525 4.609 81.533 1.00 20.84 218 HIS A N 1
ATOM 1745 C CA . HIS A 1 217 ? 20.311 4.645 80.286 1.00 22.03 218 HIS A CA 1
ATOM 1746 C C . HIS A 1 217 ? 20.644 6.047 79.733 1.00 22.60 218 HIS A C 1
ATOM 1747 O O . HIS A 1 217 ? 21.461 6.157 78.808 1.00 23.22 218 HIS A O 1
ATOM 1754 N N A GLN A 1 218 ? 20.007 7.087 80.288 0.50 22.65 219 GLN A N 1
ATOM 1755 N N B GLN A 1 218 ? 20.033 7.093 80.288 0.50 22.71 219 GLN A N 1
ATOM 1756 C CA A GLN A 1 218 ? 20.175 8.481 79.854 0.50 23.07 219 GLN A CA 1
ATOM 1757 C CA B GLN A 1 218 ? 20.200 8.450 79.774 0.50 23.19 219 GLN A CA 1
ATOM 1758 C C A GLN A 1 218 ? 21.500 9.091 80.301 0.50 22.97 219 GLN A C 1
ATOM 1759 C C B GLN A 1 218 ? 21.460 9.124 80.308 0.50 23.00 219 GLN A C 1
ATOM 1760 O O A GLN A 1 218 ? 22.018 8.742 81.364 0.50 22.34 219 GLN A O 1
ATOM 1761 O O B GLN A 1 218 ? 21.899 8.842 81.425 0.50 22.29 219 GLN A O 1
ATOM 1772 N N . ASP A 1 219 ? 22.027 10.017 79.499 1.00 23.23 220 ASP A N 1
ATOM 1773 C CA . ASP A 1 219 ? 23.159 10.856 79.902 1.00 23.44 220 ASP A CA 1
ATOM 1774 C C . ASP A 1 219 ? 22.618 12.155 80.501 1.00 21.75 220 ASP A C 1
ATOM 1775 O O . ASP A 1 219 ? 21.542 12.623 80.107 1.00 21.41 220 ASP A O 1
ATOM 1780 N N . PRO A 1 220 ? 23.362 12.745 81.448 1.00 20.30 221 PRO A N 1
ATOM 1781 C CA . PRO A 1 220 ? 22.958 14.053 81.950 1.00 19.54 221 PRO A CA 1
ATOM 1782 C C . PRO A 1 220 ? 23.172 15.134 80.899 1.00 18.91 221 PRO A C 1
ATOM 1783 O O . PRO A 1 220 ? 24.007 14.960 80.005 1.00 19.96 221 PRO A O 1
ATOM 1787 N N . VAL A 1 221 ? 22.408 16.219 80.999 1.00 17.74 222 VAL A N 1
ATOM 1788 C CA . VAL A 1 221 ? 22.678 17.448 80.249 1.00 17.66 222 VAL A CA 1
ATOM 1789 C C . VAL A 1 221 ? 23.688 18.252 81.071 1.00 17.38 222 VAL A C 1
ATOM 1790 O O . VAL A 1 221 ? 23.443 18.526 82.249 1.00 16.44 222 VAL A O 1
ATOM 1794 N N . THR A 1 222 ? 24.833 18.573 80.457 1.00 17.82 223 THR A N 1
ATOM 1795 C CA . THR A 1 222 ? 25.898 19.367 81.097 1.00 18.33 223 THR A CA 1
ATOM 1796 C C . THR A 1 222 ? 26.420 20.406 80.095 1.00 19.30 223 THR A C 1
ATOM 1797 O O . THR A 1 222 ? 27.604 20.386 79.721 1.00 20.81 223 THR A O 1
ATOM 1801 N N . ASP A 1 223 ? 25.528 21.293 79.653 1.00 19.34 224 ASP A N 1
ATOM 1802 C CA . ASP A 1 223 ? 25.823 22.238 78.558 1.00 20.26 224 ASP A CA 1
ATOM 1803 C C . ASP A 1 223 ? 26.332 23.595 79.067 1.00 20.54 224 ASP A C 1
ATOM 1804 O O . ASP A 1 223 ? 25.627 24.287 79.804 1.00 19.80 224 ASP A O 1
ATOM 1809 N N A LYS A 1 224 ? 27.543 23.968 78.655 0.50 21.14 225 LYS A N 1
ATOM 1810 N N B LYS A 1 224 ? 27.537 23.975 78.635 0.50 21.16 225 LYS A N 1
ATOM 1811 C CA A LYS A 1 224 ? 28.130 25.25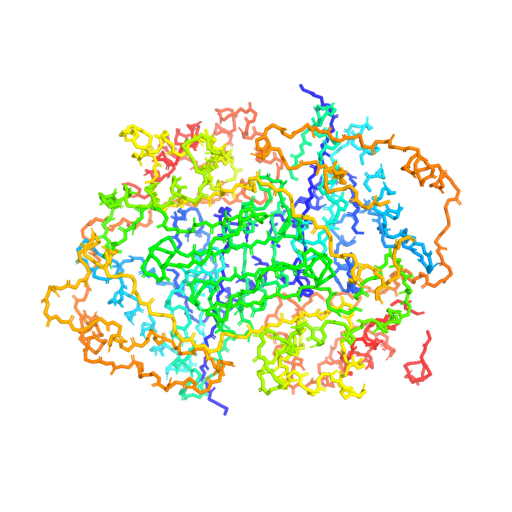9 79.013 0.50 21.77 225 LYS A CA 1
ATOM 1812 C CA B LYS A 1 224 ? 28.167 25.250 79.002 0.50 21.79 225 LYS A CA 1
ATOM 1813 C C A LYS A 1 224 ? 27.654 26.348 78.046 0.50 21.98 225 LYS A C 1
ATOM 1814 C C B LYS A 1 224 ? 27.702 26.364 78.048 0.50 22.02 225 LYS A C 1
ATOM 1815 O O A LYS A 1 224 ? 27.695 26.167 76.823 0.50 22.93 225 LYS A O 1
ATOM 1816 O O B LYS A 1 224 ? 27.815 26.218 76.826 0.50 23.04 225 LYS A O 1
ATOM 1827 N N . TYR A 1 225 ? 27.185 27.463 78.603 1.00 21.43 226 TYR A N 1
ATOM 1828 C CA . TYR A 1 225 ? 26.835 28.674 77.837 1.00 21.74 226 TYR A CA 1
ATOM 1829 C C . TYR A 1 225 ? 27.539 29.863 78.488 1.00 21.69 226 TYR A C 1
ATOM 1830 O O . TYR A 1 225 ? 27.919 29.787 79.648 1.00 22.83 226 TYR A O 1
ATOM 1839 N N . THR A 1 226 ? 27.724 30.956 77.753 1.00 21.28 227 THR A N 1
ATOM 1840 C CA . THR A 1 226 ? 28.086 32.229 78.387 1.00 21.13 227 THR A CA 1
ATOM 1841 C C . THR A 1 226 ? 26.824 32.860 78.976 1.00 20.55 227 THR A C 1
ATOM 1842 O O . THR A 1 226 ? 25.712 32.561 78.537 1.00 20.29 227 THR A O 1
ATOM 1846 N N . VAL A 1 227 ? 26.995 33.779 79.926 1.00 20.11 228 VAL A N 1
ATOM 1847 C CA . VAL A 1 227 ? 25.855 34.557 80.441 1.00 20.15 228 VAL A CA 1
ATOM 1848 C C . VAL A 1 227 ? 25.087 35.242 79.292 1.00 20.66 228 VAL A C 1
ATOM 1849 O O . VAL A 1 227 ? 23.857 35.174 79.237 1.00 20.43 228 VAL A O 1
ATOM 1853 N N . ALA A 1 228 ? 25.814 35.885 78.375 1.00 21.50 229 ALA A N 1
ATOM 1854 C CA . ALA A 1 228 ? 25.195 36.565 77.227 1.00 22.55 229 ALA A CA 1
ATOM 1855 C C . ALA A 1 228 ? 24.371 35.648 76.316 1.00 22.80 229 ALA A C 1
ATOM 1856 O O . ALA A 1 228 ? 23.328 36.071 75.792 1.00 23.33 229 ALA A O 1
ATOM 1858 N N . GLN A 1 229 ? 24.810 34.397 76.153 1.00 22.77 230 GLN A N 1
ATOM 1859 C CA . GLN A 1 229 ? 24.046 33.409 75.359 1.00 23.03 230 GLN A CA 1
ATOM 1860 C C . GLN A 1 229 ? 22.641 33.129 75.917 1.00 22.69 230 GLN A C 1
ATOM 1861 O O . GLN A 1 229 ? 21.738 32.752 75.166 1.00 22.45 230 GLN A O 1
ATOM 1867 N N . LEU A 1 230 ? 22.448 33.317 77.225 1.00 22.23 231 LEU A N 1
ATOM 1868 C CA . LEU A 1 230 ? 21.144 33.051 77.856 1.00 22.04 231 LEU A CA 1
ATOM 1869 C C . LEU A 1 230 ? 20.032 34.035 77.412 1.00 22.85 231 LEU A C 1
ATOM 1870 O O . LEU A 1 230 ? 18.849 33.774 77.652 1.00 22.85 231 LEU A O 1
ATOM 1875 N N . ARG A 1 231 ? 20.398 35.150 76.769 1.00 24.06 232 ARG A N 1
ATOM 1876 C CA . ARG A 1 231 ? 19.407 36.041 76.128 1.00 25.23 232 ARG A CA 1
ATOM 1877 C C . ARG A 1 231 ? 18.883 35.574 74.756 1.00 25.96 232 ARG A C 1
ATOM 1878 O O . ARG A 1 231 ? 17.890 36.123 74.268 1.00 27.11 232 ARG A O 1
ATOM 1886 N N . GLU A 1 232 ? 19.530 34.586 74.137 1.00 26.37 233 GLU A N 1
ATOM 1887 C CA . GLU A 1 232 ? 19.092 34.086 72.828 1.00 27.52 233 GLU A CA 1
ATOM 1888 C C . GLU A 1 232 ? 17.836 33.223 73.026 1.00 27.15 233 GLU A C 1
ATOM 1889 O O . GLU A 1 232 ? 17.866 32.300 73.845 1.00 25.87 233 GLU A O 1
ATOM 1895 N N . PRO A 1 233 ? 16.723 33.539 72.318 1.00 27.97 234 PRO A N 1
ATOM 1896 C CA . PRO A 1 233 ? 15.450 32.819 72.531 1.00 28.13 234 PRO A CA 1
ATOM 1897 C C . PRO A 1 233 ? 15.520 31.287 72.472 1.00 28.21 234 PRO A C 1
ATOM 1898 O O . PRO A 1 233 ? 14.887 30.614 73.292 1.00 27.48 234 PRO A O 1
ATOM 1902 N N . GLU A 1 234 ? 16.294 30.750 71.530 1.00 29.15 235 GLU A N 1
ATOM 1903 C CA . GLU A 1 234 ? 16.414 29.298 71.347 1.00 29.74 235 GLU A CA 1
ATOM 1904 C C . GLU A 1 234 ? 17.163 28.600 72.482 1.00 27.91 235 GLU A C 1
ATOM 1905 O O . GLU A 1 234 ? 16.928 27.417 72.744 1.00 28.04 235 GLU A O 1
ATOM 1911 N N . ILE A 1 235 ? 18.064 29.327 73.141 1.00 25.92 236 ILE A N 1
ATOM 1912 C CA . ILE A 1 235 ? 18.768 28.818 74.323 1.00 24.89 236 ILE A CA 1
ATOM 1913 C C . ILE A 1 235 ? 17.876 28.942 75.568 1.00 23.68 236 ILE A C 1
ATOM 1914 O O . ILE A 1 235 ? 17.724 27.969 76.310 1.00 22.45 236 ILE A O 1
ATOM 1919 N N . ALA A 1 236 ? 17.267 30.108 75.783 1.00 23.33 237 ALA A N 1
ATOM 1920 C CA . ALA A 1 236 ? 16.393 30.318 76.949 1.00 23.38 237 ALA A CA 1
ATOM 1921 C C . ALA A 1 236 ? 15.256 29.292 77.034 1.00 23.54 237 ALA A C 1
ATOM 1922 O O . ALA A 1 236 ? 14.920 28.824 78.128 1.00 22.48 237 ALA A O 1
ATOM 1924 N N . LYS A 1 237 ? 14.682 28.914 75.890 1.00 24.49 238 LYS A N 1
ATOM 1925 C CA . LYS A 1 237 ? 13.571 27.946 75.889 1.00 25.41 238 LYS A CA 1
ATOM 1926 C C . LYS A 1 237 ? 13.968 26.510 76.279 1.00 24.49 238 LYS A C 1
ATOM 1927 O O . LYS A 1 237 ? 13.087 25.695 76.563 1.00 24.83 238 LYS A O 1
ATOM 1933 N N . ARG A 1 238 ? 15.267 26.200 76.291 1.00 23.58 239 ARG A N 1
ATOM 1934 C CA . ARG A 1 238 ? 15.751 24.900 76.773 1.00 23.10 239 ARG A CA 1
ATOM 1935 C C . ARG A 1 238 ? 15.684 24.765 78.306 1.00 21.58 239 ARG A C 1
ATOM 1936 O O . ARG A 1 238 ? 15.770 23.648 78.824 1.00 20.80 239 ARG A O 1
ATOM 1944 N N . VAL A 1 239 ? 15.544 25.888 79.019 1.00 21.06 240 VAL A N 1
ATOM 1945 C CA . VAL A 1 239 ? 15.510 25.896 80.492 1.00 20.59 240 VAL A CA 1
ATOM 1946 C C . VAL A 1 239 ? 14.082 25.616 80.988 1.00 20.54 240 VAL A C 1
ATOM 1947 O O . VAL A 1 239 ? 13.177 26.443 80.792 1.00 22.63 240 VAL A O 1
ATOM 1951 N N . GLY A 1 240 ? 13.893 24.465 81.640 1.00 19.08 241 GLY A N 1
ATOM 1952 C CA . GLY A 1 240 ? 12.574 23.993 82.077 1.00 18.70 241 GLY A CA 1
ATOM 1953 C C . GLY A 1 240 ? 12.459 23.679 83.561 1.00 17.95 241 GLY A C 1
ATOM 1954 O O . GLY A 1 240 ? 13.271 24.130 84.372 1.00 16.99 241 GLY A O 1
ATOM 1955 N N . GLY A 1 241 ? 11.455 22.876 83.908 1.00 17.52 242 GLY A N 1
ATOM 1956 C CA . GLY A 1 241 ? 11.122 22.594 85.301 1.00 17.38 242 GLY A CA 1
ATOM 1957 C C . GLY A 1 241 ? 12.071 21.699 86.081 1.00 16.87 242 GLY A C 1
ATOM 1958 O O . GLY A 1 241 ? 11.979 21.639 87.316 1.00 18.07 242 GLY A O 1
ATOM 1959 N N . VAL A 1 242 ? 12.951 20.974 85.385 1.00 16.33 243 VAL A N 1
ATOM 1960 C CA . VAL A 1 242 ? 13.973 20.131 86.045 1.00 15.96 243 VAL A CA 1
ATOM 1961 C C . VAL A 1 242 ? 15.412 20.648 85.790 1.00 15.36 243 VAL A C 1
ATOM 1962 O O . VAL A 1 242 ? 16.383 19.892 85.914 1.00 15.90 243 VAL A O 1
ATOM 1966 N N . SER A 1 243 ? 15.529 21.932 85.430 1.00 14.99 244 SER A N 1
ATOM 1967 C CA . SER A 1 243 ? 16.828 22.580 85.156 1.00 14.67 244 SER A CA 1
ATOM 1968 C C . SER A 1 243 ? 17.415 23.261 86.399 1.00 14.33 244 SER A C 1
ATOM 1969 O O . SER A 1 243 ? 16.699 23.962 87.132 1.00 14.40 244 SER A O 1
ATOM 1972 N N . THR A 1 244 ? 18.719 23.065 86.609 1.00 13.99 245 THR A N 1
ATOM 1973 C CA . THR A 1 244 ? 19.485 23.733 87.669 1.00 13.97 245 THR A CA 1
ATOM 1974 C C . THR A 1 244 ? 20.699 24.403 87.000 1.00 14.28 245 THR A C 1
ATOM 1975 O O . THR A 1 244 ? 21.216 23.875 86.003 1.00 14.51 245 THR A O 1
ATOM 1979 N N . PHE A 1 245 ? 21.138 25.569 87.497 1.00 14.16 246 PHE A N 1
ATOM 1980 C CA . PHE A 1 245 ? 22.368 26.205 86.976 1.00 14.60 246 PHE A CA 1
ATOM 1981 C C . PHE A 1 245 ? 23.531 26.029 87.959 1.00 14.52 246 PHE A C 1
ATOM 1982 O O . PHE A 1 245 ? 23.351 26.178 89.187 1.00 14.87 246 PHE A O 1
ATOM 1990 N N . TYR A 1 246 ? 24.714 25.713 87.407 1.00 14.41 247 TYR A N 1
ATOM 1991 C CA . TYR A 1 246 ? 25.994 25.757 88.130 1.00 14.48 247 TYR A CA 1
ATOM 1992 C C . TYR A 1 246 ? 26.852 26.872 87.531 1.00 14.88 247 TYR A C 1
ATOM 1993 O O . TYR A 1 246 ? 27.103 26.874 86.319 1.00 14.97 247 TYR A O 1
ATOM 2002 N N . ILE A 1 247 ? 27.302 27.802 88.383 1.00 15.14 248 ILE A N 1
ATOM 2003 C CA . ILE A 1 247 ? 28.189 28.899 87.958 1.00 16.12 248 ILE A CA 1
ATOM 2004 C C . ILE A 1 247 ? 29.544 28.763 88.681 1.00 16.30 248 ILE A C 1
ATOM 2005 O O . ILE A 1 247 ? 29.609 28.916 89.910 1.00 16.29 248 ILE A O 1
ATOM 2010 N N . PRO A 1 248 ? 30.623 28.441 87.930 1.00 16.70 249 PRO A N 1
ATOM 2011 C CA . PRO A 1 248 ? 31.919 28.211 88.585 1.00 16.92 249 PRO A CA 1
ATOM 2012 C C . PRO A 1 248 ? 32.579 29.514 89.055 1.00 17.73 249 PRO A C 1
ATOM 2013 O O . PRO A 1 248 ? 32.170 30.604 88.616 1.00 18.23 249 PRO A O 1
ATOM 2017 N N . PRO A 1 249 ? 33.595 29.412 89.936 1.00 18.35 250 PRO A N 1
ATOM 2018 C CA . PRO A 1 249 ? 34.341 30.601 90.369 1.00 19.47 250 PRO A CA 1
ATOM 2019 C C . PRO A 1 249 ? 34.964 31.405 89.221 1.00 20.78 250 PRO A C 1
ATOM 2020 O O . PRO A 1 249 ? 35.372 30.830 88.211 1.00 20.61 250 PRO A O 1
ATOM 2024 N N . LYS A 1 250 ? 35.032 32.725 89.414 1.00 22.35 251 LYS A N 1
ATOM 2025 C CA . LYS A 1 250 ? 35.678 33.667 88.484 1.00 24.60 251 LYS A CA 1
ATOM 2026 C C . LYS A 1 250 ? 37.140 33.943 88.875 1.00 26.19 251 LYS A C 1
ATOM 2027 O O . LYS A 1 250 ? 37.933 34.354 88.025 1.00 26.57 251 LYS A O 1
ATOM 2033 N N . ALA A 1 251 ? 37.496 33.693 90.138 1.00 27.44 252 ALA A N 1
ATOM 2034 C CA . ALA A 1 251 ? 38.836 33.997 90.660 1.00 29.45 252 ALA A CA 1
ATOM 2035 C C . ALA A 1 251 ? 39.151 33.142 91.890 1.00 31.13 252 ALA A C 1
ATOM 2036 O O . ALA A 1 251 ? 38.254 32.514 92.469 1.00 29.07 252 ALA A O 1
ATOM 2038 N N . ARG A 1 252 ? 40.424 33.122 92.285 1.00 33.92 253 ARG A N 1
ATOM 2039 C CA . ARG A 1 252 ? 40.862 32.423 93.503 1.00 36.04 253 ARG A CA 1
ATOM 2040 C C . ARG A 1 252 ? 41.194 33.439 94.589 1.00 36.90 253 ARG A C 1
ATOM 2041 O O . ARG A 1 252 ? 41.873 34.433 94.327 1.00 38.34 253 ARG A O 1
ATOM 2049 N N . LYS A 1 253 ? 40.723 33.176 95.807 1.00 36.78 254 LYS A N 1
ATOM 2050 C CA . LYS A 1 253 ? 40.895 34.103 96.921 1.00 37.48 254 LYS A CA 1
ATOM 2051 C C . LYS A 1 253 ? 42.257 33.877 97.577 1.00 37.96 254 LYS A C 1
ATOM 2052 O O . LYS A 1 253 ? 42.704 32.734 97.713 1.00 37.92 254 LYS A O 1
ATOM 2058 N N . ALA A 1 254 ? 42.910 34.971 97.969 1.00 39.08 255 ALA A N 1
ATOM 2059 C CA . ALA A 1 254 ? 44.220 34.908 98.615 1.00 39.95 255 ALA A CA 1
ATOM 2060 C C . ALA A 1 254 ? 44.097 34.405 100.049 1.00 40.05 255 ALA A C 1
ATOM 2061 O O . ALA A 1 254 ? 43.065 34.603 100.702 1.00 39.84 255 ALA A O 1
ATOM 2063 N N . SER A 1 255 ? 45.154 33.761 100.534 1.00 40.33 256 SER A N 1
ATOM 2064 C CA . SER A 1 255 ? 45.190 33.259 101.904 1.00 40.96 256 SER A CA 1
ATOM 2065 C C . SER A 1 255 ? 45.527 34.384 102.881 1.00 42.11 256 SER A C 1
ATOM 2066 O O . SER A 1 255 ? 46.292 35.291 102.553 1.00 42.61 256 SER A O 1
ATOM 2069 N N . ASN A 1 256 ? 44.948 34.314 104.077 1.00 42.39 257 ASN A N 1
ATOM 2070 C CA . ASN A 1 256 ? 45.170 35.309 105.126 1.00 43.41 257 ASN A CA 1
ATOM 2071 C C . ASN A 1 256 ? 46.435 34.925 105.896 1.00 44.06 257 ASN A C 1
ATOM 2072 O O . ASN A 1 256 ? 46.501 33.842 106.480 1.00 43.05 257 ASN A O 1
ATOM 2077 N N . LEU A 1 257 ? 47.424 35.822 105.902 1.00 45.59 258 LEU A N 1
ATOM 2078 C CA . LEU A 1 257 ? 48.736 35.534 106.505 1.00 46.71 258 LEU A CA 1
ATOM 2079 C C . LEU A 1 257 ? 48.698 35.423 108.033 1.00 46.34 258 LEU A C 1
ATOM 2080 O O . LEU A 1 257 ? 49.395 34.583 108.601 1.00 46.52 258 LEU A O 1
ATOM 2085 N N . ASP A 1 258 ? 47.883 36.252 108.686 1.00 46.20 259 ASP A N 1
ATOM 2086 C CA . ASP A 1 258 ? 47.690 36.169 110.142 1.00 46.47 259 ASP A CA 1
ATOM 2087 C C . ASP A 1 258 ? 47.116 34.825 110.594 1.00 44.64 259 ASP A C 1
ATOM 2088 O O . ASP A 1 258 ? 47.553 34.276 111.601 1.00 44.28 259 ASP A O 1
ATOM 2093 N N . ILE A 1 259 ? 46.144 34.293 109.849 1.00 42.78 260 ILE A N 1
ATOM 2094 C CA . ILE A 1 259 ? 45.544 32.998 110.187 1.00 41.42 260 ILE A CA 1
ATOM 2095 C C . ILE A 1 259 ? 46.557 31.860 110.002 1.00 41.45 260 ILE A C 1
ATOM 2096 O O . ILE A 1 259 ? 46.637 30.960 110.838 1.00 40.03 260 ILE A O 1
ATOM 2101 N N . ILE A 1 260 ? 47.311 31.901 108.905 1.00 42.51 261 ILE A N 1
ATOM 2102 C CA . ILE A 1 260 ? 48.370 30.913 108.650 1.00 43.99 261 ILE A CA 1
ATOM 2103 C C . ILE A 1 260 ? 49.421 30.919 109.779 1.00 45.45 261 ILE A C 1
ATOM 2104 O O . ILE A 1 260 ? 49.916 29.855 110.157 1.00 45.49 261 ILE A O 1
ATOM 2109 N N . ARG A 1 261 ? 49.734 32.101 110.312 1.00 47.47 262 ARG A N 1
ATOM 2110 C CA . ARG A 1 261 ? 50.624 32.228 111.477 1.00 49.13 262 ARG A CA 1
ATOM 2111 C C . ARG A 1 261 ? 50.023 31.568 112.725 1.00 48.86 262 ARG A C 1
ATOM 2112 O O . ARG A 1 261 ? 50.678 30.744 113.366 1.00 48.63 262 ARG A O 1
ATOM 2120 N N . ARG A 1 262 ? 48.775 31.918 113.047 1.00 48.08 263 ARG A N 1
ATOM 2121 C CA . ARG A 1 262 ? 48.080 31.366 114.224 1.00 48.15 263 ARG A CA 1
ATOM 2122 C C . ARG A 1 262 ? 47.837 29.853 114.157 1.00 48.22 263 ARG A C 1
ATOM 2123 O O . ARG A 1 262 ? 47.819 29.188 115.195 1.00 47.79 263 ARG A O 1
ATOM 2131 N N . LEU A 1 263 ? 47.618 29.326 112.950 1.00 48.56 264 LEU A N 1
ATOM 2132 C CA . LEU A 1 263 ? 47.519 27.877 112.729 1.00 49.42 264 LEU A CA 1
ATOM 2133 C C . LEU A 1 263 ? 48.891 27.206 112.534 1.00 51.90 264 LEU A C 1
ATOM 2134 O O . LEU A 1 263 ? 48.991 25.983 112.646 1.00 51.57 264 LEU A O 1
ATOM 2139 N N . GLU A 1 264 ? 49.916 28.003 112.211 1.00 55.32 265 GLU A N 1
ATOM 2140 C CA . GLU A 1 264 ? 51.327 27.573 112.159 1.00 58.29 265 GLU A CA 1
ATOM 2141 C C . GLU A 1 264 ? 51.588 26.637 110.971 1.00 59.91 265 GLU A C 1
ATOM 2142 O O . GLU A 1 264 ? 51.800 25.431 111.145 1.00 60.15 265 GLU A O 1
ATOM 2148 N N . LEU A 1 265 ? 51.559 27.218 109.768 1.00 61.66 266 LEU A N 1
ATOM 2149 C CA . LEU A 1 265 ? 51.695 26.469 108.503 1.00 62.59 266 LEU A CA 1
ATOM 2150 C C . LEU A 1 265 ? 52.731 27.003 107.483 1.00 64.25 266 LEU A C 1
ATOM 2151 O O . LEU A 1 265 ? 52.926 26.374 106.438 1.00 64.32 266 LEU A O 1
ATOM 2156 N N . LEU A 1 266 ? 53.397 28.127 107.769 1.00 66.19 267 LEU A N 1
ATOM 2157 C CA . LEU A 1 266 ? 54.378 28.707 106.826 1.00 67.76 267 LEU A CA 1
ATOM 2158 C C . LEU A 1 266 ? 55.669 27.888 106.784 1.00 68.55 267 LEU A C 1
ATOM 2159 O O . LEU A 1 266 ? 56.445 27.882 107.739 1.00 69.75 267 LEU A O 1
ATOM 2164 N N . VAL A 1 271 ? 56.088 31.749 100.481 0.91 91.31 272 VAL A N 1
ATOM 2165 C CA . VAL A 1 271 ? 54.775 32.395 100.507 0.91 90.99 272 VAL A CA 1
ATOM 2166 C C . VAL A 1 271 ? 53.714 31.563 99.771 0.91 89.95 272 VAL A C 1
ATOM 2167 O O . VAL A 1 271 ? 54.049 30.833 98.834 0.91 89.99 272 VAL A O 1
ATOM 2171 N N . PRO A 1 272 ? 52.433 31.674 100.185 1.00 89.07 273 PRO A N 1
ATOM 2172 C CA . PRO A 1 272 ? 51.376 30.893 99.537 1.00 88.06 273 PRO A CA 1
ATOM 2173 C C . PRO A 1 272 ? 50.952 31.465 98.180 1.00 87.38 273 PRO A C 1
ATOM 2174 O O . PRO A 1 272 ? 50.450 32.590 98.112 1.00 87.52 273 PRO A O 1
ATOM 2178 N N . ASP A 1 273 ? 51.169 30.689 97.117 1.00 86.20 274 ASP A N 1
ATOM 2179 C CA . ASP A 1 273 ? 50.670 31.021 95.782 1.00 85.22 274 ASP A CA 1
ATOM 2180 C C . ASP A 1 273 ? 49.191 30.637 95.732 1.00 83.07 274 ASP A C 1
ATOM 2181 O O . ASP A 1 273 ? 48.846 29.469 95.937 1.00 82.31 274 ASP A O 1
ATOM 2186 N N . LYS A 1 274 ? 48.324 31.620 95.477 1.00 81.01 275 LYS A N 1
ATOM 2187 C CA . LYS A 1 274 ? 46.880 31.371 95.364 1.00 78.69 275 LYS A CA 1
ATOM 2188 C C . LYS A 1 274 ? 46.552 30.552 94.108 1.00 76.82 275 LYS A C 1
ATOM 2189 O O . LYS A 1 274 ? 45.709 29.656 94.165 1.00 76.82 275 LYS A O 1
ATOM 2195 N N . LYS A 1 275 ? 47.231 30.846 92.995 1.00 74.83 276 LYS A N 1
ATOM 2196 C CA . LYS A 1 275 ? 47.127 30.042 91.769 1.00 72.57 276 LYS A CA 1
ATOM 2197 C C . LYS A 1 275 ? 48.108 28.856 91.809 1.00 69.91 276 LYS A C 1
ATOM 2198 O O . LYS A 1 275 ? 49.083 28.807 91.052 1.00 70.64 276 LYS A O 1
ATOM 2204 N N . ALA A 1 276 ? 47.830 27.908 92.705 1.00 66.05 277 ALA A N 1
ATOM 2205 C CA . ALA A 1 276 ? 48.623 26.681 92.859 1.00 63.08 277 ALA A CA 1
ATOM 2206 C C . ALA A 1 276 ? 47.707 25.576 93.387 1.00 59.11 277 ALA A C 1
ATOM 2207 O O . ALA A 1 276 ? 47.494 25.452 94.598 1.00 59.54 277 ALA A O 1
ATOM 2209 N N . ARG A 1 277 ? 47.174 24.779 92.463 1.00 54.31 278 ARG A N 1
ATOM 2210 C CA . ARG A 1 277 ? 46.046 23.891 92.741 1.00 50.27 278 ARG A CA 1
ATOM 2211 C C . ARG A 1 277 ? 46.474 22.460 93.062 1.00 46.17 278 ARG A C 1
ATOM 2212 O O . ARG A 1 277 ? 47.507 21.992 92.590 1.00 47.13 278 ARG A O 1
ATOM 2220 N N . ILE A 1 278 ? 45.660 21.781 93.869 1.00 41.62 279 ILE A N 1
ATOM 2221 C CA . ILE A 1 278 ? 45.761 20.334 94.075 1.00 38.38 279 ILE A CA 1
ATOM 2222 C C . ILE A 1 278 ? 45.038 19.635 92.915 1.00 34.27 279 ILE A C 1
ATOM 2223 O O . ILE A 1 278 ? 44.003 20.110 92.442 1.00 32.84 279 ILE A O 1
ATOM 2228 N N . TYR A 1 279 ? 45.587 18.511 92.459 1.00 30.42 280 TYR A N 1
ATOM 2229 C CA . TYR A 1 279 ? 44.979 17.734 91.370 1.00 27.41 280 TYR A CA 1
ATOM 2230 C C . TYR A 1 279 ? 43.717 17.021 91.874 1.00 26.43 280 TYR A C 1
ATOM 2231 O O . TYR A 1 279 ? 43.737 16.468 92.974 1.00 27.59 280 TYR A O 1
ATOM 2240 N N . PRO A 1 280 C 42.616 17.011 91.080 1.00 24.39 281 PRO A N 1
ATOM 2241 C CA . PRO A 1 280 C 42.395 17.618 89.757 1.00 23.92 281 PRO A CA 1
ATOM 2242 C C . PRO A 1 280 C 41.795 19.025 89.825 1.00 23.43 281 PRO A C 1
ATOM 2243 O O . PRO A 1 280 C 41.079 19.341 90.779 1.00 23.39 281 PRO A O 1
ATOM 2247 N N . ALA A 1 281 ? 42.067 19.838 88.806 1.00 23.30 282 ALA A N 1
ATOM 2248 C CA . ALA A 1 281 ? 41.465 21.181 88.694 1.00 23.35 282 ALA A CA 1
ATOM 2249 C C . ALA A 1 281 ? 39.995 21.088 88.276 1.00 22.94 282 ALA A C 1
ATOM 2250 O O . ALA A 1 281 ? 39.588 20.125 87.645 1.00 22.93 282 ALA A O 1
ATOM 2252 N N . ASN A 1 282 ? 39.217 22.112 88.629 1.00 22.46 283 ASN A N 1
ATOM 2253 C CA . ASN A 1 282 ? 37.815 22.249 88.194 1.00 22.09 283 ASN A CA 1
ATOM 2254 C C . ASN A 1 282 ? 37.777 22.511 86.680 1.00 22.44 283 ASN A C 1
ATOM 2255 O O . ASN A 1 282 ? 38.230 23.556 86.226 1.00 23.08 283 ASN A O 1
ATOM 2260 N N A GLN A 1 283 ? 37.211 21.564 85.929 0.50 22.14 284 GLN A N 1
ATOM 2261 N N B GLN A 1 283 ? 37.237 21.570 85.905 0.50 22.57 284 GLN A N 1
ATOM 2262 C CA A GLN A 1 283 ? 37.157 21.630 84.465 0.50 22.37 284 GLN A CA 1
ATOM 2263 C CA B GLN A 1 283 ? 37.238 21.690 84.441 0.50 23.08 284 GLN A CA 1
ATOM 2264 C C A GLN A 1 283 ? 36.324 22.801 83.916 0.50 22.53 284 GLN A C 1
ATOM 2265 C C B GLN A 1 283 ? 36.239 22.719 83.877 0.50 22.90 284 GLN A C 1
ATOM 2266 O O A GLN A 1 283 ? 36.535 23.230 82.777 0.50 23.13 284 GLN A O 1
ATOM 2267 O O B GLN A 1 283 ? 36.220 22.937 82.661 0.50 23.37 284 GLN A O 1
ATOM 2278 N N . TRP A 1 284 ? 35.409 23.330 84.733 1.00 22.18 285 TRP A N 1
ATOM 2279 C CA . TRP A 1 284 ? 34.450 24.376 84.306 1.00 22.37 285 TRP A CA 1
ATOM 2280 C C . TRP A 1 284 ? 34.948 25.815 84.495 1.00 23.74 285 TRP A C 1
ATOM 2281 O O . TRP A 1 284 ? 34.395 26.732 83.887 1.00 23.23 285 TRP A O 1
ATOM 2292 N N . GLU A 1 285 ? 35.966 26.022 85.329 1.00 25.77 286 GLU A N 1
ATOM 2293 C CA . GLU A 1 285 ? 36.548 27.365 85.505 1.00 28.06 286 GLU A CA 1
ATOM 2294 C C . GLU A 1 285 ? 37.201 27.857 84.209 1.00 29.45 286 GLU A C 1
ATOM 2295 O O . GLU A 1 285 ? 37.919 27.090 83.565 1.00 29.56 286 GLU A O 1
ATOM 2301 N N . PRO A 1 286 ? 36.974 29.131 83.827 1.00 30.62 287 PRO A N 1
ATOM 2302 C CA . PRO A 1 286 ? 37.557 29.610 82.565 1.00 32.37 287 PRO A CA 1
ATOM 2303 C C . PRO A 1 286 ? 39.091 29.775 82.607 1.00 34.56 287 PRO A C 1
ATOM 2304 O O . PRO A 1 286 ? 39.631 30.267 83.596 1.00 34.32 287 PRO A O 1
ATOM 2308 N N . ASP A 1 287 ? 39.764 29.335 81.542 1.00 37.16 288 ASP A N 1
ATOM 2309 C CA . ASP A 1 287 ? 41.219 29.506 81.370 1.00 39.57 288 ASP A CA 1
ATOM 2310 C C . ASP A 1 287 ? 42.069 28.908 82.499 1.00 39.98 288 ASP A C 1
ATOM 2311 O O . ASP A 1 287 ? 43.103 29.468 82.861 1.00 40.90 288 ASP A O 1
ATOM 2316 N N . VAL A 1 288 ? 41.636 27.775 83.046 1.00 39.90 289 VAL A N 1
ATOM 2317 C CA . VAL A 1 288 ? 42.361 27.104 84.125 1.00 39.90 289 VAL A CA 1
ATOM 2318 C C . VAL A 1 288 ? 42.940 25.807 83.562 1.00 39.93 289 VAL A C 1
ATOM 2319 O O . VAL A 1 288 ? 42.176 24.914 83.188 1.00 39.95 289 VAL A O 1
ATOM 2323 N N . PRO A 1 289 ? 44.281 25.692 83.511 1.00 40.13 290 PRO A N 1
ATOM 2324 C CA . PRO A 1 289 ? 44.895 24.471 82.990 1.00 39.93 290 PRO A CA 1
ATOM 2325 C C . PRO A 1 289 ? 44.887 23.347 84.026 1.00 38.41 290 PRO A C 1
ATOM 2326 O O . PRO A 1 289 ? 44.823 23.615 85.229 1.00 38.19 290 PRO A O 1
ATOM 2330 N N . GLU A 1 290 ? 44.958 22.102 83.555 1.00 37.52 291 GLU A N 1
ATOM 2331 C CA . GLU A 1 290 ? 45.056 20.942 84.446 1.00 36.31 291 GLU A CA 1
ATOM 2332 C C . GLU A 1 290 ? 46.440 20.891 85.129 1.00 35.87 291 GLU A C 1
ATOM 2333 O O . GLU A 1 290 ? 47.433 21.431 84.628 1.00 36.62 291 GLU A O 1
ATOM 2339 N N . VAL A 1 291 ? 46.444 20.254 86.294 1.00 34.47 292 VAL A N 1
ATOM 2340 C CA . VAL A 1 291 ? 47.562 20.160 87.220 1.00 33.59 292 VAL A CA 1
ATOM 2341 C C . VAL A 1 291 ? 48.292 18.829 86.946 1.00 31.80 292 VAL A C 1
ATOM 2342 O O . VAL A 1 291 ? 47.750 17.957 86.266 1.00 30.59 292 VAL A O 1
ATOM 2346 N N . GLU A 1 292 ? 49.514 18.680 87.458 1.00 30.39 293 GLU A N 1
ATOM 2347 C CA . GLU A 1 292 ? 50.249 17.409 87.379 1.00 29.61 293 GLU A CA 1
ATOM 2348 C C . GLU A 1 292 ? 49.748 16.402 88.430 1.00 27.68 293 GLU A C 1
ATOM 2349 O O . GLU A 1 292 ? 49.829 16.676 89.631 1.00 27.05 293 GLU A O 1
ATOM 2355 N N . PRO A 1 293 ? 49.259 15.216 87.994 1.00 26.31 294 PRO A N 1
ATOM 2356 C CA . PRO A 1 293 ? 48.855 14.212 88.990 1.00 25.58 294 PRO A CA 1
ATOM 2357 C C . PRO A 1 293 ? 49.990 13.472 89.706 1.00 25.23 294 PRO A C 1
ATOM 2358 O O . PRO A 1 293 ? 49.797 13.011 90.832 1.00 24.46 294 PRO A O 1
ATOM 2362 N N . TYR A 1 294 ? 51.156 13.348 89.066 1.00 25.11 295 TYR A N 1
ATOM 2363 C CA . TYR A 1 294 ? 52.270 12.588 89.628 1.00 25.49 295 TYR A CA 1
ATOM 2364 C C . TYR A 1 294 ? 53.511 13.462 89.879 1.00 26.54 295 TYR A C 1
ATOM 2365 O O . TYR A 1 294 ? 54.535 13.357 89.180 1.00 27.20 295 TYR A O 1
ATOM 2374 N N . ARG A 1 295 ? 53.411 14.314 90.901 1.00 27.41 296 ARG A N 1
ATOM 2375 C CA . ARG A 1 295 ? 54.575 15.079 91.398 1.00 29.04 296 ARG A CA 1
ATOM 2376 C C . ARG A 1 295 ? 55.520 14.142 92.159 1.00 28.99 296 ARG A C 1
ATOM 2377 O O . ARG A 1 295 ? 55.136 13.032 92.514 1.00 28.02 296 ARG A O 1
ATOM 2385 N N . PRO A 1 296 ? 56.769 14.583 92.428 1.00 29.57 297 PRO A N 1
ATOM 2386 C CA . PRO A 1 296 ? 57.677 13.707 93.179 1.00 29.84 297 PRO A CA 1
ATOM 2387 C C . PRO A 1 296 ? 57.171 13.220 94.549 1.00 29.18 297 PRO A C 1
ATOM 2388 O O . PRO A 1 296 ? 57.456 12.085 94.926 1.00 29.25 297 PRO A O 1
ATOM 2392 N N . SER A 1 297 ? 56.425 14.054 95.272 1.00 29.14 298 SER A N 1
ATOM 2393 C CA . SER A 1 297 ? 55.825 13.644 96.553 1.00 29.01 298 SER A CA 1
ATOM 2394 C C . SER A 1 297 ? 54.796 12.522 96.377 1.00 27.78 298 SER A C 1
ATOM 2395 O O . SER A 1 297 ? 54.728 11.611 97.204 1.00 27.76 298 SER A O 1
ATOM 2398 N N . ASP A 1 298 ? 54.021 12.587 95.292 1.00 27.37 299 ASP A N 1
ATOM 2399 C CA . ASP A 1 298 ? 53.069 11.520 94.942 1.00 26.69 299 ASP A CA 1
ATOM 2400 C C . ASP A 1 298 ? 53.805 10.212 94.644 1.00 26.50 299 ASP A C 1
ATOM 2401 O O . ASP A 1 298 ? 53.420 9.154 95.161 1.00 25.92 299 ASP A O 1
ATOM 2406 N N A GLN A 1 299 ? 54.866 10.286 93.838 0.53 27.10 300 GLN A N 1
ATOM 2407 N N B GLN A 1 299 ? 54.860 10.294 93.828 0.47 26.91 300 GLN A N 1
ATOM 2408 C CA A GLN A 1 299 ? 55.648 9.097 93.477 0.53 27.75 300 GLN A CA 1
ATOM 2409 C CA B GLN A 1 299 ? 55.683 9.133 93.470 0.47 27.44 300 GLN A CA 1
ATOM 2410 C C A GLN A 1 299 ? 56.290 8.428 94.702 0.53 27.60 300 GLN A C 1
ATOM 2411 C C B GLN A 1 299 ? 56.282 8.438 94.699 0.47 27.42 300 GLN A C 1
ATOM 2412 O O A GLN A 1 299 ? 56.316 7.175 94.787 0.53 27.63 300 GLN A O 1
ATOM 2413 O O B GLN A 1 299 ? 56.272 7.184 94.784 0.47 27.43 300 GLN A O 1
ATOM 2424 N N . ALA A 1 300 ? 56.773 9.244 95.654 1.00 27.53 301 ALA A N 1
ATOM 2425 C CA . ALA A 1 300 ? 57.326 8.715 96.911 1.00 27.83 301 ALA A CA 1
ATOM 2426 C C . ALA A 1 300 ? 56.291 7.955 97.761 1.00 27.00 301 ALA A C 1
ATOM 2427 O O . ALA A 1 300 ? 56.578 6.868 98.272 1.00 27.60 301 ALA A O 1
ATOM 2429 N N . ALA A 1 301 ? 55.080 8.505 97.872 1.00 25.95 302 ALA A N 1
ATOM 2430 C CA . ALA A 1 301 ? 53.990 7.810 98.570 1.00 25.17 302 ALA A CA 1
ATOM 2431 C C . ALA A 1 301 ? 53.629 6.480 97.896 1.00 24.62 302 ALA A C 1
ATOM 2432 O O . ALA A 1 301 ? 53.406 5.478 98.578 1.00 24.52 302 ALA A O 1
ATOM 2434 N N . ILE A 1 302 ? 53.600 6.467 96.563 1.00 24.44 303 ILE A N 1
ATOM 2435 C CA . ILE A 1 302 ? 53.311 5.239 95.798 1.00 24.66 303 ILE A CA 1
ATOM 2436 C C . ILE A 1 302 ? 54.401 4.166 95.994 1.00 25.58 303 ILE A C 1
ATOM 2437 O O . ILE A 1 302 ? 54.086 2.977 96.128 1.00 25.65 303 ILE A O 1
ATOM 2442 N N . ALA A 1 303 ? 55.668 4.575 96.032 1.00 26.78 304 ALA A N 1
ATOM 2443 C CA . ALA A 1 303 ? 56.773 3.632 96.264 1.00 27.96 304 ALA A CA 1
ATOM 2444 C C . ALA A 1 303 ? 56.670 2.876 97.602 1.00 28.41 304 ALA A C 1
ATOM 2445 O O . ALA A 1 303 ? 57.098 1.722 97.699 1.00 29.05 304 ALA A O 1
ATOM 2447 N N . GLN A 1 304 ? 56.083 3.526 98.612 1.00 28.57 305 GLN A N 1
ATOM 2448 C CA . GLN A 1 304 ? 55.883 2.922 99.937 1.00 29.33 305 GLN A CA 1
ATOM 2449 C C . GLN A 1 304 ? 54.867 1.776 99.977 1.00 28.79 305 GLN A C 1
ATOM 2450 O O . GLN A 1 304 ? 54.848 1.016 100.942 1.00 29.45 305 GLN A O 1
ATOM 2456 N N . LEU A 1 305 ? 54.009 1.661 98.961 1.00 28.00 306 LEU A N 1
ATOM 2457 C CA . LEU A 1 305 ? 53.038 0.562 98.901 1.00 27.53 306 LEU A CA 1
ATOM 2458 C C . LEU A 1 305 ? 53.672 -0.842 98.851 1.00 27.76 306 LEU A C 1
ATOM 2459 O O . LEU A 1 305 ? 53.083 -1.793 99.372 1.00 27.69 306 LEU A O 1
ATOM 2464 N N . ALA A 1 306 ? 54.855 -0.968 98.246 1.00 28.41 307 ALA A N 1
ATOM 2465 C CA . ALA A 1 306 ? 55.434 -2.284 97.908 1.00 28.93 307 ALA A CA 1
ATOM 2466 C C . ALA A 1 306 ? 55.671 -3.230 99.095 1.00 29.29 307 ALA A C 1
ATOM 2467 O O . ALA A 1 306 ? 55.485 -4.442 98.962 1.00 29.02 307 ALA A O 1
ATOM 2469 N N . ASP A 1 307 ? 56.073 -2.677 100.239 1.00 29.71 308 ASP A N 1
ATOM 2470 C CA . ASP A 1 307 ? 56.264 -3.459 101.467 1.00 30.78 308 ASP A CA 1
ATOM 2471 C C . ASP A 1 307 ? 55.386 -2.994 102.645 1.00 30.53 308 ASP A C 1
ATOM 2472 O O . ASP A 1 307 ? 55.719 -3.261 103.807 1.00 31.06 308 ASP A O 1
ATOM 2477 N N . HIS A 1 308 ? 54.269 -2.325 102.341 1.00 30.41 309 HIS A N 1
ATOM 2478 C CA . HIS A 1 308 ? 53.356 -1.771 103.356 1.00 30.40 309 HIS A CA 1
ATOM 2479 C C . HIS A 1 308 ? 52.846 -2.870 104.280 1.00 30.74 309 HIS A C 1
ATOM 2480 O O . HIS A 1 308 ? 52.527 -3.970 103.826 1.00 30.80 309 HIS A O 1
ATOM 2487 N N . ALA A 1 309 ? 52.817 -2.570 105.577 1.00 31.20 310 ALA A N 1
ATOM 2488 C CA . ALA A 1 309 ? 52.157 -3.405 106.574 1.00 31.78 310 ALA A CA 1
ATOM 2489 C C . ALA A 1 309 ? 51.129 -2.525 107.291 1.00 31.80 310 ALA A C 1
ATOM 2490 O O . ALA A 1 309 ? 51.378 -1.331 107.482 1.00 31.83 310 ALA A O 1
ATOM 2492 N N . PRO A 1 310 ? 49.976 -3.099 107.690 1.00 32.17 311 PRO A N 1
ATOM 2493 C CA . PRO A 1 310 ? 49.040 -2.310 108.498 1.00 32.28 311 PRO A CA 1
ATOM 2494 C C . PRO A 1 310 ? 49.682 -1.770 109.785 1.00 33.29 311 PRO A C 1
ATOM 2495 O O . PRO A 1 310 ? 50.461 -2.493 110.422 1.00 33.96 311 PRO A O 1
ATOM 2499 N N . PRO A 1 311 ? 49.385 -0.506 110.160 1.00 34.05 312 PRO A N 1
ATOM 2500 C CA . PRO A 1 311 ? 49.866 0.021 111.443 1.00 35.38 312 PRO A CA 1
ATOM 2501 C C . PRO A 1 311 ? 49.435 -0.844 112.628 1.00 36.51 312 PRO A C 1
ATOM 2502 O O . PRO A 1 311 ? 48.423 -1.554 112.545 1.00 35.28 312 PRO A O 1
ATOM 2506 N N . GLU A 1 312 ? 50.189 -0.773 113.723 1.00 38.63 313 GLU A N 1
ATOM 2507 C CA . GLU A 1 312 ? 49.891 -1.585 114.912 1.00 40.16 313 GLU A CA 1
ATOM 2508 C C . GLU A 1 312 ? 48.517 -1.255 115.502 1.00 39.06 313 GLU A C 1
ATOM 2509 O O . GLU A 1 312 ? 47.832 -2.150 115.998 1.00 39.59 313 GLU A O 1
ATOM 2515 N N . GLN A 1 313 ? 48.119 0.015 115.425 1.00 38.37 314 GLN A N 1
ATOM 2516 C CA . GLN A 1 313 ? 46.814 0.473 115.925 1.00 37.63 314 GLN A CA 1
ATOM 2517 C C . GLN A 1 313 ? 45.623 0.258 114.957 1.00 35.29 314 GLN A C 1
ATOM 2518 O O . GLN A 1 313 ? 44.478 0.582 115.317 1.00 35.26 314 GLN A O 1
ATOM 2524 N N . TYR A 1 314 ? 45.871 -0.263 113.748 1.00 33.19 315 TYR A N 1
ATOM 2525 C CA . TYR A 1 314 ? 44.777 -0.657 112.837 1.00 30.98 315 TYR A CA 1
ATOM 2526 C C . TYR A 1 314 ? 44.122 -1.923 113.377 1.00 30.88 315 TYR A C 1
ATOM 2527 O O . TYR A 1 314 ? 44.811 -2.885 113.713 1.00 31.67 315 TYR A O 1
ATOM 2536 N N A GLN A 1 315 ? 42.789 -1.911 113.403 0.50 30.43 316 GLN A N 1
ATOM 2537 N N B GLN A 1 315 ? 42.797 -1.911 113.491 0.50 30.26 316 GLN A N 1
ATOM 2538 C CA A GLN A 1 315 ? 41.976 -2.994 113.946 0.50 30.42 316 GLN A CA 1
ATOM 2539 C CA B GLN A 1 315 ? 42.070 -3.074 113.980 0.50 30.14 316 GLN A CA 1
ATOM 2540 C C A GLN A 1 315 ? 41.099 -3.585 112.845 0.50 29.31 316 GLN A C 1
ATOM 2541 C C B GLN A 1 315 ? 41.133 -3.604 112.897 0.50 29.16 316 GLN A C 1
ATOM 2542 O O A GLN A 1 315 ? 40.096 -2.962 112.474 0.50 28.75 316 GLN A O 1
ATOM 2543 O O B GLN A 1 315 ? 40.125 -2.959 112.589 0.50 28.67 316 GLN A O 1
ATOM 2554 N N . PRO A 1 316 ? 41.459 -4.774 112.311 1.00 28.81 317 PRO A N 1
ATOM 2555 C CA . PRO A 1 316 ? 40.588 -5.352 111.270 1.00 28.13 317 PRO A CA 1
ATOM 2556 C C . PRO A 1 316 ? 39.260 -5.867 111.823 1.00 27.33 317 PRO A C 1
ATOM 2557 O O . PRO A 1 316 ? 39.172 -6.220 113.005 1.00 27.45 317 PRO A O 1
ATOM 2561 N N . LEU A 1 317 ? 38.234 -5.876 110.974 1.00 26.10 318 LEU A N 1
ATOM 2562 C CA . LEU A 1 317 ? 36.957 -6.498 111.320 1.00 25.93 318 LEU A CA 1
ATOM 2563 C C . LEU A 1 317 ? 37.175 -7.960 111.719 1.00 26.59 318 LEU A C 1
ATOM 2564 O O . LEU A 1 317 ? 37.952 -8.680 111.078 1.00 27.21 318 LEU A O 1
ATOM 2569 N N . ALA A 1 318 ? 36.505 -8.378 112.790 1.00 26.89 319 ALA A N 1
ATOM 2570 C CA . ALA A 1 318 ? 36.590 -9.747 113.296 1.00 27.84 319 ALA A CA 1
ATOM 2571 C C . ALA A 1 318 ? 35.285 -10.086 114.006 1.00 28.23 319 ALA A C 1
ATOM 2572 O O . ALA A 1 318 ? 35.224 -10.137 115.239 1.00 29.01 319 ALA A O 1
ATOM 2574 N N . THR A 1 319 ? 34.242 -10.298 113.212 1.00 27.78 320 THR A N 1
ATOM 2575 C CA . THR A 1 319 ? 32.890 -10.496 113.733 1.00 28.13 320 THR A CA 1
ATOM 2576 C C . THR A 1 319 ? 32.421 -11.939 113.511 1.00 29.18 320 THR A C 1
ATOM 2577 O O . THR A 1 319 ? 33.239 -12.833 113.236 1.00 31.42 320 THR A O 1
ATOM 2581 N N . SER A 1 320 ? 31.129 -12.176 113.718 1.00 29.26 321 SER A N 1
ATOM 2582 C CA . SER A 1 320 ? 30.494 -13.466 113.446 1.00 29.32 321 SER A CA 1
ATOM 2583 C C . SER A 1 320 ? 29.287 -13.259 112.544 1.00 28.93 321 SER A C 1
ATOM 2584 O O . SER A 1 320 ? 28.782 -12.142 112.422 1.00 28.10 321 SER A O 1
ATOM 2587 N N . LYS A 1 321 ? 28.819 -14.340 111.923 1.00 29.24 322 LYS A N 1
ATOM 2588 C CA . LYS A 1 321 ? 27.609 -14.294 111.097 1.00 28.78 322 LYS A CA 1
ATOM 2589 C C . LYS A 1 321 ? 26.382 -13.881 111.922 1.00 27.99 322 LYS A C 1
ATOM 2590 O O . LYS A 1 321 ? 25.564 -13.077 111.464 1.00 26.84 322 LYS A O 1
ATOM 2596 N N . ALA A 1 322 ? 26.263 -14.418 113.135 1.00 27.61 323 ALA A N 1
ATOM 2597 C CA . ALA A 1 322 ? 25.141 -14.091 114.018 1.00 27.61 323 ALA A CA 1
ATOM 2598 C C . ALA A 1 322 ? 25.062 -12.593 114.350 1.00 26.97 323 ALA A C 1
ATOM 2599 O O . ALA A 1 322 ? 23.968 -12.010 114.342 1.00 26.47 323 ALA A O 1
ATOM 2609 N N A SER A 1 324 ? 26.614 -9.967 112.592 0.61 24.89 325 SER A N 1
ATOM 2610 N N B SER A 1 324 ? 26.614 -9.978 112.599 0.39 25.00 325 SER A N 1
ATOM 2611 C CA A SER A 1 324 ? 26.351 -9.188 111.370 0.61 24.24 325 SER A CA 1
ATOM 2612 C CA B SER A 1 324 ? 26.370 -9.230 111.363 0.39 24.36 325 SER A CA 1
ATOM 2613 C C A SER A 1 324 ? 24.891 -9.324 110.904 0.61 24.07 325 SER A C 1
ATOM 2614 C C B SER A 1 324 ? 24.908 -9.334 110.899 0.39 24.17 325 SER A C 1
ATOM 2615 O O A SER A 1 324 ? 24.282 -8.335 110.482 0.61 23.50 325 SER A O 1
ATOM 2616 O O B SER A 1 324 ? 24.323 -8.339 110.460 0.39 23.67 325 SER A O 1
ATOM 2621 N N . ASP A 1 325 ? 24.326 -10.529 111.018 1.00 24.46 326 ASP A N 1
ATOM 2622 C CA . ASP A 1 325 ? 22.908 -10.762 110.700 1.00 24.73 326 ASP A CA 1
ATOM 2623 C C . ASP A 1 325 ? 21.961 -9.862 111.509 1.00 23.98 326 ASP A C 1
ATOM 2624 O O . ASP A 1 325 ? 21.061 -9.256 110.935 1.00 23.70 326 ASP A O 1
ATOM 2629 N N . VAL A 1 326 ? 22.164 -9.762 112.826 1.00 23.75 327 VAL A N 1
ATOM 2630 C CA . VAL A 1 326 ? 21.264 -8.937 113.648 1.00 23.52 327 VAL A CA 1
ATOM 2631 C C . VAL A 1 326 ? 21.452 -7.430 113.400 1.00 23.07 327 VAL A C 1
ATOM 2632 O O . VAL A 1 326 ? 20.468 -6.695 113.396 1.00 22.47 327 VAL A O 1
ATOM 2644 N N . THR A 1 328 ? 22.375 -6.076 110.569 1.00 21.81 329 THR A N 1
ATOM 2645 C CA . THR A 1 328 ? 21.708 -5.870 109.282 1.00 21.39 329 THR A CA 1
ATOM 2646 C C . THR A 1 328 ? 20.182 -5.852 109.442 1.00 21.57 329 THR A C 1
ATOM 2647 O O . THR A 1 328 ? 19.503 -5.005 108.846 1.00 20.73 329 THR A O 1
ATOM 2651 N N . LYS A 1 329 ? 19.647 -6.768 110.249 1.00 22.21 330 LYS A N 1
ATOM 2652 C CA . LYS A 1 329 ? 18.202 -6.827 110.513 1.00 22.98 330 LYS A CA 1
ATOM 2653 C C . LYS A 1 329 ? 17.673 -5.534 111.139 1.00 22.44 330 LYS A C 1
ATOM 2654 O O . LYS A 1 329 ? 16.607 -5.055 110.754 1.00 22.30 330 LYS A O 1
ATOM 2660 N N . LEU A 1 330 ? 18.413 -4.956 112.084 1.00 22.08 331 LEU A N 1
ATOM 2661 C CA . LEU A 1 330 ? 17.987 -3.690 112.697 1.00 22.08 331 LEU A CA 1
ATOM 2662 C C . LEU A 1 330 ? 17.890 -2.536 111.681 1.00 21.51 331 LEU A C 1
ATOM 2663 O O . LEU A 1 330 ? 17.032 -1.663 111.828 1.00 21.32 331 LEU A O 1
ATOM 2668 N N . ALA A 1 331 ? 18.761 -2.545 110.664 1.00 20.98 332 ALA A N 1
ATOM 2669 C CA . ALA A 1 331 ? 18.752 -1.526 109.599 1.00 20.78 332 ALA A CA 1
ATOM 2670 C C . ALA A 1 331 ? 17.691 -1.754 108.516 1.00 21.20 332 ALA A C 1
ATOM 2671 O O . ALA A 1 331 ? 17.240 -0.783 107.895 1.00 21.15 332 ALA A O 1
ATOM 2673 N N . LEU A 1 332 ? 17.312 -3.012 108.270 1.00 21.87 333 LEU A N 1
ATOM 2674 C CA . LEU A 1 332 ? 16.398 -3.361 107.164 1.00 22.38 333 LEU A CA 1
ATOM 2675 C C . LEU A 1 332 ? 14.973 -3.786 107.560 1.00 23.38 333 LEU A C 1
ATOM 2676 O O . LEU A 1 332 ? 14.117 -3.906 106.678 1.00 23.62 333 LEU A O 1
ATOM 2681 N N . ASP A 1 333 ? 14.720 -4.025 108.851 1.00 23.83 334 ASP A N 1
ATOM 2682 C CA . ASP A 1 333 ? 13.411 -4.470 109.358 1.00 24.83 334 ASP A CA 1
ATOM 2683 C C . ASP A 1 333 ? 12.909 -3.461 110.409 1.00 25.15 334 ASP A C 1
ATOM 2684 O O . ASP A 1 333 ? 13.336 -3.513 111.568 1.00 24.66 334 ASP A O 1
ATOM 2689 N N . PRO A 1 334 ? 12.003 -2.536 110.014 1.00 25.38 335 PRO A N 1
ATOM 2690 C CA . PRO A 1 334 ? 11.513 -1.508 110.947 1.00 25.93 335 PRO A CA 1
ATOM 2691 C C . PRO A 1 334 ? 10.845 -2.034 112.219 1.00 26.86 335 PRO A C 1
ATOM 2692 O O . PRO A 1 334 ? 10.899 -1.359 113.258 1.00 26.89 335 PRO A O 1
ATOM 2696 N N . LYS A 1 335 ? 10.219 -3.210 112.130 1.00 27.53 336 LYS A N 1
ATOM 2697 C CA . LYS A 1 335 ? 9.545 -3.835 113.274 1.00 28.71 336 LYS A CA 1
ATOM 2698 C C . LYS A 1 335 ? 10.550 -4.378 114.300 1.00 28.13 336 LYS A C 1
ATOM 2699 O O . LYS A 1 335 ? 10.333 -4.258 115.508 1.00 28.64 336 LYS A O 1
ATOM 2705 N N . ALA A 1 336 ? 11.632 -4.984 113.811 1.00 26.81 337 ALA A N 1
ATOM 2706 C CA . ALA A 1 336 ? 12.722 -5.459 114.668 1.00 26.30 337 ALA A CA 1
ATOM 2707 C C . ALA A 1 336 ? 13.379 -4.283 115.393 1.00 25.54 337 ALA A C 1
ATOM 2708 O O . ALA A 1 336 ? 13.627 -4.365 116.599 1.00 25.07 337 ALA A O 1
ATOM 2710 N N . LEU A 1 337 ? 13.636 -3.191 114.667 1.00 24.54 338 LEU A N 1
ATOM 2711 C CA . LEU A 1 337 ? 14.176 -1.968 115.281 1.00 24.33 338 LEU A CA 1
ATOM 2712 C C . LEU A 1 337 ? 13.272 -1.431 116.387 1.00 24.86 338 LEU A C 1
ATOM 2713 O O . LEU A 1 337 ? 13.758 -1.074 117.467 1.00 24.82 338 LEU A O 1
ATOM 2718 N N . ALA A 1 338 ? 11.966 -1.381 116.128 1.00 25.18 339 ALA A N 1
ATOM 2719 C CA . ALA A 1 338 ? 11.007 -0.909 117.137 1.00 26.06 339 ALA A CA 1
ATOM 2720 C C . ALA A 1 338 ? 11.008 -1.781 118.402 1.00 27.01 339 ALA A C 1
ATOM 2721 O O . ALA A 1 338 ? 10.951 -1.253 119.519 1.00 27.36 339 ALA A O 1
ATOM 2723 N N . ASP A 1 339 ? 11.078 -3.100 118.224 1.00 27.48 340 ASP A N 1
ATOM 2724 C CA . ASP A 1 339 ? 11.157 -4.040 119.353 1.00 28.65 340 ASP A CA 1
ATOM 2725 C C . ASP A 1 339 ? 12.438 -3.856 120.170 1.00 28.01 340 ASP A C 1
ATOM 2726 O O . ASP A 1 339 ? 12.405 -3.893 121.405 1.00 28.42 340 ASP A O 1
ATOM 2731 N N . TYR A 1 340 ? 13.562 -3.665 119.480 1.00 26.82 341 TYR A N 1
ATOM 2732 C CA . TYR A 1 340 ? 14.850 -3.439 120.154 1.00 26.62 341 TYR A CA 1
ATOM 2733 C C . TYR A 1 340 ? 14.822 -2.151 120.974 1.00 27.12 341 TYR A C 1
ATOM 2734 O O . TYR A 1 340 ? 15.205 -2.164 122.142 1.00 27.51 341 TYR A O 1
ATOM 2743 N N . LYS A 1 341 ? 14.334 -1.060 120.381 1.00 27.48 342 LYS A N 1
ATOM 2744 C CA . LYS A 1 341 ? 14.240 0.229 121.086 1.00 28.68 342 LYS A CA 1
ATOM 2745 C C . LYS A 1 341 ? 13.337 0.174 122.328 1.00 29.54 342 LYS A C 1
ATOM 2746 O O . LYS A 1 341 ? 13.639 0.816 123.338 1.00 30.74 342 LYS A O 1
ATOM 2752 N N . ALA A 1 342 ? 12.263 -0.614 122.261 1.00 29.74 343 ALA A N 1
ATOM 2753 C CA . ALA A 1 342 ? 11.340 -0.783 123.391 1.00 30.47 343 ALA A CA 1
ATOM 2754 C C . ALA A 1 342 ? 11.948 -1.561 124.565 1.00 30.94 343 ALA A C 1
ATOM 2755 O O . ALA A 1 342 ? 11.602 -1.300 125.727 1.00 31.70 343 ALA A O 1
ATOM 2757 N N . ASP A 1 343 ? 12.825 -2.526 124.279 1.00 30.48 344 ASP A N 1
ATOM 2758 C CA . ASP A 1 343 ? 13.449 -3.336 125.337 1.00 30.99 344 ASP A CA 1
ATOM 2759 C C . ASP A 1 343 ? 14.757 -3.978 124.847 1.00 30.00 344 ASP A C 1
ATOM 2760 O O . ASP A 1 343 ? 14.750 -5.082 124.296 1.00 29.18 344 ASP A O 1
ATOM 2765 N N . HIS A 1 344 ? 15.871 -3.274 125.063 1.00 29.41 345 HIS A N 1
ATOM 2766 C CA . HIS A 1 344 ? 17.206 -3.742 124.633 1.00 28.97 345 HIS A CA 1
ATOM 2767 C C . HIS A 1 344 ? 17.560 -5.131 125.196 1.00 29.23 345 HIS A C 1
ATOM 2768 O O . HIS A 1 344 ? 18.066 -5.994 124.476 1.00 28.55 345 HIS A O 1
ATOM 2775 N N . ARG A 1 345 ? 17.300 -5.330 126.488 1.00 29.97 346 ARG A N 1
ATOM 2776 C CA . ARG A 1 345 ? 17.653 -6.577 127.172 1.00 30.75 346 ARG A CA 1
ATOM 2777 C C . ARG A 1 345 ? 16.856 -7.767 126.642 1.00 30.81 346 ARG A C 1
ATOM 2778 O O . ARG A 1 345 ? 17.432 -8.801 126.316 1.00 30.73 346 ARG A O 1
ATOM 2786 N N . ALA A 1 346 ? 15.536 -7.611 126.556 1.00 30.91 347 ALA A N 1
ATOM 2787 C CA . ALA A 1 346 ? 14.654 -8.674 126.058 1.00 31.40 347 ALA A CA 1
ATOM 2788 C C . ALA A 1 346 ? 14.974 -9.050 124.615 1.00 30.75 347 ALA A C 1
ATOM 2789 O O . ALA A 1 346 ? 15.027 -10.233 124.275 1.00 31.19 347 ALA A O 1
ATOM 2791 N N . PHE A 1 347 ? 15.205 -8.040 123.778 1.00 30.05 348 PHE A N 1
ATOM 2792 C CA . PHE A 1 347 ? 15.563 -8.268 122.381 1.00 29.61 348 PHE A CA 1
ATOM 2793 C C . PHE A 1 347 ? 16.890 -9.016 122.273 1.00 29.99 348 PHE A C 1
ATOM 2794 O O . PHE A 1 347 ? 16.982 -9.999 121.540 1.00 30.16 348 PHE A O 1
ATOM 2802 N N . ALA A 1 348 ? 17.902 -8.564 123.016 1.00 30.59 349 ALA A N 1
ATOM 2803 C CA . ALA A 1 348 ? 19.235 -9.182 122.973 1.00 31.29 349 ALA A CA 1
ATOM 2804 C C . ALA A 1 348 ? 19.238 -10.654 123.414 1.00 32.73 349 ALA A C 1
ATOM 2805 O O . ALA A 1 348 ? 20.001 -11.466 122.884 1.00 32.34 349 ALA A O 1
ATOM 2807 N N . GLN A 1 349 ? 18.378 -10.998 124.371 1.00 34.90 350 GLN A N 1
ATOM 2808 C CA . GLN A 1 349 ? 18.245 -12.395 124.814 1.00 36.80 350 GLN A CA 1
ATOM 2809 C C . GLN A 1 349 ? 17.555 -13.302 123.782 1.00 37.39 350 GLN A C 1
ATOM 2810 O O . GLN A 1 349 ? 17.790 -14.513 123.778 1.00 38.46 350 GLN A O 1
ATOM 2816 N N . SER A 1 350 ? 16.721 -12.718 122.919 1.00 37.54 351 SER A N 1
ATOM 2817 C CA . SER A 1 350 ? 15.983 -13.462 121.883 1.00 37.98 351 SER A CA 1
ATOM 2818 C C . SER A 1 350 ? 16.800 -13.871 120.646 1.00 37.92 351 SER A C 1
ATOM 2819 O O . SER A 1 350 ? 16.386 -14.770 119.911 1.00 38.12 351 SER A O 1
ATOM 2822 N N . VAL A 1 351 ? 17.936 -13.213 120.402 1.00 37.49 352 VAL A N 1
ATOM 2823 C CA . VAL A 1 351 ? 18.687 -13.405 119.150 1.00 37.21 352 VAL A CA 1
ATOM 2824 C C . VAL A 1 351 ? 19.462 -14.728 119.214 1.00 38.36 352 VAL A C 1
ATOM 2825 O O . VAL A 1 351 ? 20.248 -14.928 120.138 1.00 38.32 352 VAL A O 1
ATOM 2829 N N . PRO A 1 352 ? 19.260 -15.624 118.225 1.00 39.37 353 PRO A N 1
ATOM 2830 C CA . PRO A 1 352 ? 19.958 -16.911 118.280 1.00 40.17 353 PRO A CA 1
ATOM 2831 C C . PRO A 1 352 ? 21.445 -16.821 117.907 1.00 39.65 353 PRO A C 1
ATOM 2832 O O . PRO A 1 352 ? 21.838 -15.968 117.108 1.00 39.67 353 PRO A O 1
ATOM 2836 N N . ASP A 1 353 ? 22.245 -17.686 118.531 1.00 40.16 354 ASP A N 1
ATOM 2837 C CA . ASP A 1 353 ? 23.657 -17.937 118.177 1.00 39.71 354 ASP A CA 1
ATOM 2838 C C . ASP A 1 353 ? 24.686 -16.851 118.559 1.00 38.12 354 ASP A C 1
ATOM 2839 O O . ASP A 1 353 ? 25.857 -16.989 118.207 1.00 38.12 354 ASP A O 1
ATOM 2844 N N . LEU A 1 354 ? 24.282 -15.804 119.285 1.00 36.74 355 LEU A N 1
ATOM 2845 C CA . LEU A 1 354 ? 25.235 -14.785 119.759 1.00 35.63 355 LEU A CA 1
ATOM 2846 C C . LEU A 1 354 ? 26.085 -15.340 120.904 1.00 36.01 355 LEU A C 1
ATOM 2847 O O . LEU A 1 354 ? 25.592 -16.125 121.718 1.00 36.96 355 LEU A O 1
ATOM 2852 N N . THR A 1 355 ? 27.351 -14.924 120.965 1.00 35.53 356 THR A N 1
ATOM 2853 C CA . THR A 1 355 ? 28.225 -15.236 122.109 1.00 36.05 356 THR A CA 1
ATOM 2854 C C . THR A 1 355 ? 27.825 -14.366 123.311 1.00 36.17 356 THR A C 1
ATOM 2855 O O . THR A 1 355 ? 27.083 -13.387 123.146 1.00 35.72 356 THR A O 1
ATOM 2859 N N . PRO A 1 356 ? 28.314 -14.712 124.523 1.00 36.70 357 PRO A N 1
ATOM 2860 C CA . PRO A 1 356 ? 28.076 -13.852 125.692 1.00 36.80 357 PRO A CA 1
ATOM 2861 C C . PRO A 1 356 ? 28.596 -12.416 125.542 1.00 35.93 357 PRO A C 1
ATOM 2862 O O . PRO A 1 356 ? 27.917 -11.484 125.969 1.00 35.62 357 PRO A O 1
ATOM 2866 N N . GLN A 1 357 ? 29.772 -12.247 124.933 1.00 35.81 358 GLN A N 1
ATOM 2867 C CA . GLN A 1 357 ? 30.321 -10.915 124.629 1.00 35.59 358 GLN A CA 1
ATOM 2868 C C . GLN A 1 357 ? 29.372 -10.129 123.714 1.00 33.60 358 GLN A C 1
ATOM 2869 O O . GLN A 1 357 ? 29.076 -8.958 123.974 1.00 32.93 358 GLN A O 1
ATOM 2875 N N . GLU A 1 358 ? 28.915 -10.782 122.644 1.00 32.22 359 GLU A N 1
ATOM 2876 C CA . GLU A 1 358 ? 28.007 -10.161 121.663 1.00 30.83 359 GLU A CA 1
ATOM 2877 C C . GLU A 1 358 ? 26.646 -9.772 122.268 1.00 30.18 359 GLU A C 1
ATOM 2878 O O . GLU A 1 358 ? 26.127 -8.679 122.012 1.00 28.51 359 GLU A O 1
ATOM 2884 N N . ARG A 1 359 ? 26.087 -10.659 123.087 1.00 30.36 360 ARG A N 1
ATOM 2885 C CA . ARG A 1 359 ? 24.773 -10.435 123.701 1.00 30.32 360 ARG A CA 1
ATOM 2886 C C . ARG A 1 359 ? 24.788 -9.243 124.673 1.00 29.52 360 ARG A C 1
ATOM 2887 O O . ARG A 1 359 ? 23.857 -8.428 124.687 1.00 29.05 360 ARG A O 1
ATOM 2895 N N . ALA A 1 360 ? 25.854 -9.144 125.473 1.00 28.82 361 ALA A N 1
ATOM 2896 C CA . ALA A 1 360 ? 26.046 -8.009 126.379 1.00 28.28 361 ALA A CA 1
ATOM 2897 C C . ALA A 1 360 ? 26.262 -6.679 125.635 1.00 26.83 361 ALA A C 1
ATOM 2898 O O . ALA A 1 360 ? 25.719 -5.639 126.032 1.00 26.27 361 ALA A O 1
ATOM 2900 N N . ALA A 1 361 ? 27.051 -6.712 124.560 1.00 25.88 362 ALA A N 1
ATOM 2901 C CA . ALA A 1 361 ? 27.302 -5.510 123.757 1.00 24.96 362 ALA A CA 1
ATOM 2902 C C . ALA A 1 361 ? 26.017 -4.982 123.122 1.00 24.06 362 ALA A C 1
ATOM 2903 O O . ALA A 1 361 ? 25.802 -3.773 123.077 1.00 23.25 362 ALA A O 1
ATOM 2905 N N . LEU A 1 362 ? 25.177 -5.894 122.632 1.00 24.17 363 LEU A N 1
ATOM 2906 C CA . LEU A 1 362 ? 23.893 -5.525 122.029 1.00 24.14 363 LEU A CA 1
ATOM 2907 C C . LEU A 1 362 ? 22.905 -4.964 123.063 1.00 24.62 363 LEU A C 1
ATOM 2908 O O . LEU A 1 362 ? 22.180 -4.014 122.772 1.00 24.38 363 LEU A O 1
ATOM 2913 N N . GLU A 1 363 ? 22.879 -5.536 124.265 1.00 25.67 364 GLU A N 1
ATOM 2914 C CA . GLU A 1 363 ? 22.043 -4.989 125.341 1.00 26.43 364 GLU A CA 1
ATOM 2915 C C . GLU A 1 363 ? 22.388 -3.522 125.654 1.00 26.46 364 GLU A C 1
ATOM 2916 O O . GLU A 1 363 ? 21.492 -2.709 125.867 1.00 26.64 364 GLU A O 1
ATOM 2922 N N . LEU A 1 364 ? 23.683 -3.196 125.690 1.00 26.64 365 LEU A N 1
ATOM 2923 C CA . LEU A 1 364 ? 24.142 -1.815 125.897 1.00 26.75 365 LEU A CA 1
ATOM 2924 C C . LEU A 1 364 ? 23.819 -0.936 124.693 1.00 26.36 365 LEU A C 1
ATOM 2925 O O . LEU A 1 364 ? 23.206 0.125 124.831 1.00 26.11 365 LEU A O 1
ATOM 2930 N N . GLY A 1 365 ? 24.258 -1.376 123.515 1.00 26.30 366 GLY A N 1
ATOM 2931 C CA . GLY A 1 365 ? 24.026 -0.642 122.275 1.00 26.56 366 GLY A CA 1
ATOM 2932 C C . GLY A 1 365 ? 24.935 0.547 122.008 1.00 27.03 366 GLY A C 1
ATOM 2933 O O . GLY A 1 365 ? 24.757 1.224 120.991 1.00 27.18 366 GLY A O 1
ATOM 2934 N N . ASP A 1 366 ? 25.911 0.796 122.889 1.00 28.96 367 ASP A N 1
ATOM 2935 C CA . ASP A 1 366 ? 26.847 1.908 122.724 1.00 29.88 367 ASP A CA 1
ATOM 2936 C C . ASP A 1 366 ? 27.825 1.593 121.607 1.00 29.89 367 ASP A C 1
ATOM 2937 O O . ASP A 1 366 ? 28.161 0.427 121.378 1.00 29.72 367 ASP A O 1
ATOM 2942 N N . SER A 1 367 ? 28.301 2.644 120.947 1.00 29.82 368 SER A N 1
ATOM 2943 C CA . SER A 1 367 ? 29.282 2.513 119.868 1.00 30.26 368 SER A CA 1
ATOM 2944 C C . SER A 1 367 ? 30.545 1.761 120.301 1.00 30.04 368 SER A C 1
ATOM 2945 O O . SER A 1 367 ? 31.017 0.877 119.572 1.00 30.19 368 SER A O 1
ATOM 2948 N N . TRP A 1 368 ? 31.076 2.092 121.481 1.00 30.47 369 TRP A N 1
ATOM 2949 C CA . TRP A 1 368 ? 32.286 1.429 122.008 1.00 30.50 369 TRP A CA 1
ATOM 2950 C C . TRP A 1 368 ? 32.105 -0.086 122.159 1.00 29.99 369 TRP A C 1
ATOM 2951 O O . TRP A 1 368 ? 33.024 -0.860 121.877 1.00 29.34 369 TRP A O 1
ATOM 2962 N N . ALA A 1 369 ? 30.912 -0.491 122.595 1.00 29.60 370 ALA A N 1
ATOM 2963 C CA . ALA A 1 369 ? 30.609 -1.892 122.891 1.00 29.45 370 ALA A CA 1
ATOM 2964 C C . ALA A 1 369 ? 30.433 -2.721 121.616 1.00 28.57 370 ALA A C 1
ATOM 2965 O O . ALA A 1 369 ? 30.974 -3.822 121.512 1.00 28.27 370 ALA A O 1
ATOM 2967 N N . ILE A 1 370 ? 29.691 -2.177 120.651 1.00 27.88 371 ILE A N 1
ATOM 2968 C CA . ILE A 1 370 ? 29.485 -2.830 119.347 1.00 27.64 371 ILE A CA 1
ATOM 2969 C C . ILE A 1 370 ? 30.824 -2.989 118.603 1.00 27.84 371 ILE A C 1
ATOM 2970 O O . ILE A 1 370 ? 31.077 -4.042 118.011 1.00 27.17 371 ILE A O 1
ATOM 2975 N N A ARG A 1 371 ? 31.677 -1.968 118.678 0.56 27.89 372 ARG A N 1
ATOM 2976 N N B ARG A 1 371 ? 31.659 -1.952 118.618 0.44 28.19 372 ARG A N 1
ATOM 2977 C CA A ARG A 1 371 ? 33.015 -2.026 118.072 0.56 28.23 372 ARG A CA 1
ATOM 2978 C CA B ARG A 1 371 ? 32.966 -2.013 117.959 0.44 28.71 372 ARG A CA 1
ATOM 2979 C C A ARG A 1 371 ? 33.929 -3.056 118.748 0.56 28.69 372 ARG A C 1
ATOM 2980 C C B ARG A 1 371 ? 33.826 -3.100 118.599 0.44 29.18 372 ARG A C 1
ATOM 2981 O O A ARG A 1 371 ? 34.631 -3.795 118.055 0.56 28.72 372 ARG A O 1
ATOM 2982 O O B ARG A 1 371 ? 34.389 -3.948 117.909 0.44 29.21 372 ARG A O 1
ATOM 2997 N N A CYS A 1 372 ? 33.918 -3.119 120.083 0.56 28.82 373 CYS A N 1
ATOM 2998 N N B CYS A 1 372 ? 33.888 -3.091 119.926 0.44 29.50 373 CYS A N 1
ATOM 2999 C CA A CYS A 1 372 ? 34.666 -4.159 120.814 0.56 29.35 373 CYS A CA 1
ATOM 3000 C CA B CYS A 1 372 ? 34.637 -4.091 120.671 0.44 30.00 373 CYS A CA 1
ATOM 3001 C C A CYS A 1 372 ? 34.252 -5.573 120.378 0.56 29.20 373 CYS A C 1
ATOM 3002 C C B CYS A 1 372 ? 34.250 -5.531 120.307 0.44 29.59 373 CYS A C 1
ATOM 3003 O O A CYS A 1 372 ? 35.109 -6.444 120.184 0.56 29.61 373 CYS A O 1
ATOM 3004 O O B CYS A 1 372 ? 35.122 -6.384 120.112 0.44 29.96 373 CYS A O 1
ATOM 3009 N N . ALA A 1 373 ? 32.947 -5.792 120.225 1.00 28.75 374 ALA A N 1
ATOM 3010 C CA . ALA A 1 373 ? 32.421 -7.108 119.835 1.00 28.56 374 ALA A CA 1
ATOM 3011 C C . ALA A 1 373 ? 32.726 -7.477 118.380 1.00 27.84 374 ALA A C 1
ATOM 3012 O O . ALA A 1 373 ? 33.049 -8.626 118.094 1.00 28.27 374 ALA A O 1
ATOM 3022 N N . LYS A 1 375 ? 35.129 -6.209 116.424 1.00 29.63 376 LYS A N 1
ATOM 3023 C CA . LYS A 1 375 ? 36.568 -6.199 116.125 1.00 31.82 376 LYS A CA 1
ATOM 3024 C C . LYS A 1 375 ? 37.439 -7.022 117.102 1.00 34.25 376 LYS A C 1
ATOM 3025 O O . LYS A 1 375 ? 38.670 -6.965 117.026 1.00 34.62 376 LYS A O 1
ATOM 3031 N N . ASN A 1 376 ? 36.806 -7.803 117.981 1.00 36.94 377 ASN A N 1
ATOM 3032 C CA . ASN A 1 376 ? 37.506 -8.707 118.914 1.00 39.92 377 ASN A CA 1
ATOM 3033 C C . ASN A 1 376 ? 38.588 -7.994 119.749 1.00 41.69 377 ASN A C 1
ATOM 3034 O O . ASN A 1 376 ? 39.705 -8.511 119.917 1.00 42.12 377 ASN A O 1
ATOM 3055 N N . PRO A 1 378 ? 39.905 -6.113 123.409 1.00 44.79 379 PRO A N 1
ATOM 3056 C CA . PRO A 1 378 ? 39.716 -6.489 124.824 1.00 45.11 379 PRO A CA 1
ATOM 3057 C C . PRO A 1 378 ? 38.783 -5.566 125.618 1.00 44.27 379 PRO A C 1
ATOM 3058 O O . PRO A 1 378 ? 38.770 -4.352 125.399 1.00 43.45 379 PRO A O 1
ATOM 3062 N N . SER A 1 379 ? 38.010 -6.167 126.522 1.00 44.17 380 SER A N 1
ATOM 3063 C CA . SER A 1 379 ? 37.130 -5.441 127.441 1.00 43.59 380 SER A CA 1
ATOM 3064 C C . SER A 1 379 ? 36.892 -6.323 128.663 1.00 43.72 380 SER A C 1
ATOM 3065 O O . SER A 1 379 ? 36.336 -7.412 128.536 1.00 43.27 380 SER A O 1
ATOM 3068 N N . SER A 1 380 ? 37.323 -5.858 129.834 1.00 43.84 381 SER A N 1
ATOM 3069 C CA . SER A 1 380 ? 37.197 -6.643 131.069 1.00 44.74 381 SER A CA 1
ATOM 3070 C C . SER A 1 380 ? 35.736 -6.982 131.363 1.00 44.06 381 SER A C 1
ATOM 3071 O O . SER A 1 380 ? 35.425 -8.119 131.719 1.00 44.60 381 SER A O 1
ATOM 3074 N N . LEU A 1 381 ? 34.851 -6.001 131.180 1.00 42.97 382 LEU A N 1
ATOM 3075 C CA . LEU A 1 381 ? 33.413 -6.198 131.380 1.00 42.53 382 LEU A CA 1
ATOM 3076 C C . LEU A 1 381 ? 32.840 -7.206 130.381 1.00 42.08 382 LEU A C 1
ATOM 3077 O O . LEU A 1 381 ? 32.218 -8.189 130.781 1.00 41.93 382 LEU A O 1
ATOM 3082 N N . LEU A 1 382 ? 33.066 -6.981 129.088 1.00 41.76 383 LEU A N 1
ATOM 3083 C CA . LEU A 1 382 ? 32.497 -7.863 128.058 1.00 41.63 383 LEU A CA 1
ATOM 3084 C C . LEU A 1 382 ? 33.111 -9.278 128.074 1.00 42.36 383 LEU A C 1
ATOM 3085 O O . LEU A 1 382 ? 32.399 -10.259 127.844 1.00 42.32 383 LEU A O 1
ATOM 3090 N N . ASP A 1 383 ? 34.405 -9.386 128.385 1.00 43.52 384 ASP A N 1
ATOM 3091 C CA . ASP A 1 383 ? 35.064 -10.701 128.541 1.00 44.73 384 ASP A CA 1
ATOM 3092 C C . ASP A 1 383 ? 34.649 -11.458 129.817 1.00 45.35 384 ASP A C 1
ATOM 3093 O O . ASP A 1 383 ? 34.868 -12.668 129.911 1.00 46.51 384 ASP A O 1
ATOM 3098 N N . ALA A 1 384 ? 34.069 -10.756 130.791 1.00 44.96 385 ALA A N 1
ATOM 3099 C CA . ALA A 1 384 ? 33.490 -11.389 131.986 1.00 45.53 385 ALA A CA 1
ATOM 3100 C C . ALA A 1 384 ? 32.081 -11.980 131.778 1.00 45.26 385 ALA A C 1
ATOM 3101 O O . ALA A 1 384 ? 31.589 -12.698 132.651 1.00 45.76 385 ALA A O 1
ATOM 3103 N N . ALA A 1 385 ? 31.434 -11.678 130.647 1.00 44.18 386 ALA A N 1
ATOM 3104 C CA . ALA A 1 385 ? 30.062 -12.136 130.374 1.00 43.96 386 ALA A CA 1
ATOM 3105 C C . ALA A 1 385 ? 29.935 -13.662 130.332 1.00 44.43 386 ALA A C 1
ATOM 3106 O O . ALA A 1 385 ? 30.786 -14.351 129.773 1.00 44.30 386 ALA A O 1
ATOM 3108 N N . THR B 2 6 ? 36.149 -0.745 72.395 1.00 52.31 7 THR B N 1
ATOM 3109 C CA . THR B 2 6 ? 36.655 0.204 73.440 1.00 51.22 7 THR B CA 1
ATOM 3110 C C . THR B 2 6 ? 37.598 -0.477 74.445 1.00 49.27 7 THR B C 1
ATOM 3111 O O . THR B 2 6 ? 37.696 -1.709 74.494 1.00 50.34 7 THR B O 1
ATOM 3115 N N . LYS B 2 7 ? 38.282 0.347 75.236 1.00 45.86 8 LYS B N 1
ATOM 3116 C CA . LYS B 2 7 ? 39.344 -0.097 76.149 1.00 43.13 8 LYS B CA 1
ATOM 3117 C C . LYS B 2 7 ? 38.777 -0.867 77.351 1.00 39.33 8 LYS B C 1
ATOM 3118 O O . LYS B 2 7 ? 37.790 -0.440 77.948 1.00 39.20 8 LYS B O 1
ATOM 3124 N N . ALA B 2 8 ? 39.399 -1.995 77.700 1.00 36.05 9 ALA B N 1
ATOM 3125 C CA . ALA B 2 8 ? 38.958 -2.786 78.854 1.00 33.09 9 ALA B CA 1
ATOM 3126 C C . ALA B 2 8 ? 39.371 -2.087 80.155 1.00 30.04 9 ALA B C 1
ATOM 3127 O O . ALA B 2 8 ? 40.498 -1.594 80.264 1.00 29.36 9 ALA B O 1
ATOM 3129 N N . GLY B 2 9 ? 38.453 -2.045 81.121 1.00 27.25 10 GLY B N 1
ATOM 3130 C CA . GLY B 2 9 ? 38.710 -1.456 82.446 1.00 25.30 10 GLY B CA 1
ATOM 3131 C C . GLY B 2 9 ? 37.808 -0.274 82.742 1.00 23.49 10 GLY B C 1
ATOM 3132 O O . GLY B 2 9 ? 37.565 0.566 81.866 1.00 23.38 10 GLY B O 1
ATOM 3133 N N . SER B 2 10 ? 37.307 -0.194 83.978 1.00 21.36 11 SER B N 1
ATOM 3134 C CA . SER B 2 10 ? 36.430 0.907 84.378 1.00 20.20 11 SER B CA 1
ATOM 3135 C C . SER B 2 10 ? 36.497 1.168 85.871 1.00 19.10 11 SER B C 1
ATOM 3136 O O . SER B 2 10 ? 36.857 0.282 86.641 1.00 18.92 11 SER B O 1
ATOM 3139 N N . LEU B 2 11 ? 36.138 2.389 86.266 1.00 17.86 12 LEU B N 1
ATOM 3140 C CA . LEU B 2 11 ? 36.064 2.779 87.678 1.00 17.28 12 LEU B CA 1
ATOM 3141 C C . LEU B 2 11 ? 34.707 3.405 87.973 1.00 16.62 12 LEU B C 1
ATOM 3142 O O . LEU B 2 11 ? 34.330 4.393 87.333 1.00 16.66 12 LEU B O 1
ATOM 3147 N N . THR B 2 12 ? 33.994 2.838 88.938 1.00 16.08 13 THR B N 1
ATOM 3148 C CA . THR B 2 12 ? 32.718 3.382 89.417 1.00 15.83 13 THR B CA 1
ATOM 3149 C C . THR B 2 12 ? 32.863 3.632 90.915 1.00 15.60 13 THR B C 1
ATOM 3150 O O . THR B 2 12 ? 33.215 2.715 91.652 1.00 15.83 13 THR B O 1
ATOM 3154 N N . ILE B 2 13 ? 32.628 4.861 91.374 1.00 15.31 14 ILE B N 1
ATOM 3155 C CA . ILE B 2 13 ? 32.759 5.168 92.805 1.00 15.69 14 ILE B CA 1
ATOM 3156 C C . ILE B 2 13 ? 31.369 5.467 93.371 1.00 14.85 14 ILE B C 1
ATOM 3157 O O . ILE B 2 13 ? 30.601 6.254 92.793 1.00 15.00 14 ILE B O 1
ATOM 3162 N N . VAL B 2 14 ? 31.042 4.785 94.469 1.00 14.41 15 VAL B N 1
ATOM 3163 C CA . VAL B 2 14 ? 29.714 4.828 95.100 1.00 13.97 15 VAL B CA 1
ATOM 3164 C C . VAL B 2 14 ? 29.821 5.193 96.592 1.00 13.84 15 VAL B C 1
ATOM 3165 O O . VAL B 2 14 ? 30.905 5.132 97.189 1.00 13.77 15 VAL B O 1
ATOM 3169 N N . GLY B 2 15 ? 28.686 5.591 97.181 1.00 13.76 16 GLY B N 1
ATOM 3170 C CA . GLY B 2 15 ? 28.583 5.894 98.611 1.00 14.25 16 GLY B CA 1
ATOM 3171 C C . GLY B 2 15 ? 27.768 4.885 99.407 1.00 14.69 16 GLY B C 1
ATOM 3172 O O . GLY B 2 15 ? 27.039 4.069 98.830 1.00 15.39 16 GLY B O 1
ATOM 3173 N N . THR B 2 16 ? 27.871 4.957 100.735 1.00 15.37 17 THR B N 1
ATOM 3174 C CA . THR B 2 16 ? 27.035 4.140 101.623 1.00 16.03 17 THR B CA 1
ATOM 3175 C C . THR B 2 16 ? 26.042 4.939 102.483 1.00 15.51 17 THR B C 1
ATOM 3176 O O . THR B 2 16 ? 25.300 4.342 103.271 1.00 16.36 17 THR B O 1
ATOM 3180 N N . GLY B 2 17 ? 26.005 6.267 102.364 1.00 15.07 18 GLY B N 1
ATOM 3181 C CA . GLY B 2 17 ? 25.193 7.082 103.290 1.00 15.23 18 GLY B CA 1
ATOM 3182 C C . GLY B 2 17 ? 25.828 7.125 104.670 1.00 15.40 18 GLY B C 1
ATOM 3183 O O . GLY B 2 17 ? 26.940 6.609 104.858 1.00 15.87 18 GLY B O 1
ATOM 3184 N N . ILE B 2 18 ? 25.145 7.742 105.643 1.00 15.59 19 ILE B N 1
ATOM 3185 C CA . ILE B 2 18 ? 25.738 7.987 106.984 1.00 16.28 19 ILE B CA 1
ATOM 3186 C C . ILE B 2 18 ? 25.287 6.934 108.008 1.00 17.14 19 ILE B C 1
ATOM 3187 O O . ILE B 2 18 ? 26.115 6.336 108.713 1.00 17.81 19 ILE B O 1
ATOM 3192 N N . GLU B 2 19 ? 23.977 6.724 108.106 1.00 17.42 20 GLU B N 1
ATOM 3193 C CA . GLU B 2 19 ? 23.402 5.737 109.029 1.00 18.39 20 GLU B CA 1
ATOM 3194 C C . GLU B 2 19 ? 23.599 4.324 108.478 1.00 18.67 20 GLU B C 1
ATOM 3195 O O . GLU B 2 19 ? 23.262 4.057 107.315 1.00 18.43 20 GLU B O 1
ATOM 3201 N N . SER B 2 20 ? 24.133 3.435 109.324 1.00 19.37 21 SER B N 1
ATOM 3202 C CA . SER B 2 20 ? 24.578 2.093 108.921 1.00 20.21 21 SER B CA 1
ATOM 3203 C C . SER B 2 20 ? 23.576 1.315 108.063 1.00 19.36 21 SER B C 1
ATOM 3204 O O . SER B 2 20 ? 22.436 1.099 108.488 1.00 19.16 21 SER B O 1
ATOM 3207 N N . ILE B 2 21 ? 24.029 0.923 106.868 1.00 18.72 22 ILE B N 1
ATOM 3208 C CA . ILE B 2 21 ? 23.330 0.036 105.920 1.00 18.26 22 ILE B CA 1
ATOM 3209 C C . ILE B 2 21 ? 22.080 0.659 105.270 1.00 17.70 22 ILE B C 1
ATOM 3210 O O . ILE B 2 21 ? 21.977 0.695 104.037 1.00 17.64 22 ILE B O 1
ATOM 3215 N N . GLY B 2 22 ? 21.139 1.139 106.077 1.00 17.29 23 GLY B N 1
ATOM 3216 C CA . GLY B 2 22 ? 19.887 1.664 105.576 1.00 16.93 23 GLY B CA 1
ATOM 3217 C C . GLY B 2 22 ? 19.984 2.842 104.623 1.00 16.36 23 GLY B C 1
ATOM 3218 O O . GLY B 2 22 ? 19.090 3.018 103.778 1.00 16.06 23 GLY B O 1
ATOM 3219 N N . GLN B 2 23 ? 21.043 3.653 104.729 1.00 16.09 24 GLN B N 1
ATOM 3220 C CA . GLN B 2 23 ? 21.179 4.833 103.855 1.00 15.85 24 GLN B CA 1
ATOM 3221 C C . GLN B 2 23 ? 21.986 4.575 102.577 1.00 15.65 24 GLN B C 1
ATOM 3222 O O . GLN B 2 23 ? 22.269 5.512 101.831 1.00 15.68 24 GLN B O 1
ATOM 3236 N N . THR B 2 25 ? 22.113 3.370 98.734 1.00 14.44 26 THR B N 1
ATOM 3237 C CA . THR B 2 25 ? 21.145 3.319 97.622 1.00 14.24 26 THR B CA 1
ATOM 3238 C C . THR B 2 25 ? 21.120 1.926 96.965 1.00 14.50 26 THR B C 1
ATOM 3239 O O . THR B 2 25 ? 22.096 1.163 97.017 1.00 14.71 26 THR B O 1
ATOM 3243 N N . LEU B 2 26 ? 19.996 1.595 96.332 1.00 14.49 27 LEU B N 1
ATOM 3244 C CA . LEU B 2 26 ? 19.858 0.313 95.633 1.00 15.09 27 LEU B CA 1
ATOM 3245 C C . LEU B 2 26 ? 20.930 0.125 94.550 1.00 14.89 27 LEU B C 1
ATOM 3246 O O . LEU B 2 26 ? 21.456 -1.000 94.390 1.00 15.06 27 LEU B O 1
ATOM 3251 N N . GLN B 2 27 ? 21.263 1.189 93.806 1.00 14.79 28 GLN B N 1
ATOM 3252 C CA . GLN B 2 27 ? 22.306 1.078 92.763 1.00 15.18 28 GLN B CA 1
ATOM 3253 C C . GLN B 2 27 ? 23.732 0.953 93.338 1.00 15.07 28 GLN B C 1
ATOM 3254 O O . GLN B 2 27 ? 24.569 0.247 92.764 1.00 15.85 28 GLN B O 1
ATOM 3260 N N . ALA B 2 28 ? 24.035 1.614 94.453 1.00 14.72 29 ALA B N 1
ATOM 3261 C CA . ALA B 2 28 ? 25.342 1.393 95.090 1.00 14.91 29 ALA B CA 1
ATOM 3262 C C . ALA B 2 28 ? 25.507 -0.097 95.430 1.00 15.10 29 ALA B C 1
ATOM 3263 O O . ALA B 2 28 ? 26.562 -0.703 95.132 1.00 15.40 29 ALA B O 1
ATOM 3265 N N . LEU B 2 29 ? 24.473 -0.704 96.007 1.00 15.14 30 LEU B N 1
ATOM 3266 C CA . LEU B 2 29 ? 24.500 -2.130 96.341 1.00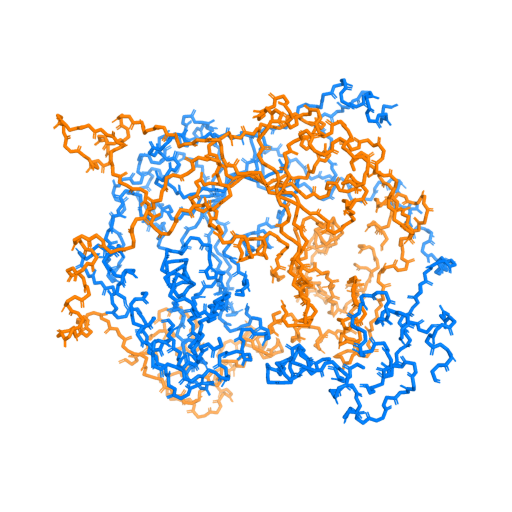 15.60 30 LEU B CA 1
ATOM 3267 C C . LEU B 2 29 ? 24.716 -3.012 95.090 1.00 15.70 30 LEU B C 1
ATOM 3268 O O . LEU B 2 29 ? 25.581 -3.905 95.086 1.00 16.08 30 LEU B O 1
ATOM 3273 N N A SER B 2 30 ? 23.956 -2.762 94.023 0.78 15.31 31 SER B N 1
ATOM 3274 N N B SER B 2 30 ? 23.949 -2.743 94.035 0.22 15.56 31 SER B N 1
ATOM 3275 C CA A SER B 2 30 ? 24.070 -3.595 92.811 0.78 15.76 31 SER B CA 1
ATOM 3276 C CA B SER B 2 30 ? 24.028 -3.516 92.792 0.22 15.86 31 SER B CA 1
ATOM 3277 C C A SER B 2 30 ? 25.437 -3.496 92.123 0.78 15.74 31 SER B C 1
ATOM 3278 C C B SER B 2 30 ? 25.408 -3.477 92.121 0.22 15.88 31 SER B C 1
ATOM 3279 O O A SER B 2 30 ? 25.946 -4.505 91.604 0.78 16.11 31 SER B O 1
ATOM 3280 O O B SER B 2 30 ? 25.885 -4.503 91.622 0.22 16.23 31 SER B O 1
ATOM 3285 N N . TYR B 2 31 ? 26.039 -2.301 92.111 1.00 15.53 32 TYR B N 1
ATOM 3286 C CA . TYR B 2 31 ? 27.386 -2.130 91.522 1.00 15.95 32 TYR B CA 1
ATOM 3287 C C . TYR B 2 31 ? 28.462 -2.811 92.397 1.00 16.03 32 TYR B C 1
ATOM 3288 O O . TYR B 2 31 ? 29.383 -3.436 91.851 1.00 16.17 32 TYR B O 1
ATOM 3297 N N . ILE B 2 32 ? 28.328 -2.736 93.723 1.00 15.90 33 ILE B N 1
ATOM 3298 C CA . ILE B 2 32 ? 29.226 -3.495 94.630 1.00 16.41 33 ILE B CA 1
ATOM 3299 C C . ILE B 2 32 ? 29.149 -5.003 94.342 1.00 17.05 33 ILE B C 1
ATOM 3300 O O . ILE B 2 32 ? 30.191 -5.680 94.239 1.00 17.25 33 ILE B O 1
ATOM 3305 N N . GLU B 2 33 ? 27.937 -5.535 94.194 1.00 17.57 34 GLU B N 1
ATOM 3306 C CA . GLU B 2 33 ? 27.753 -6.975 93.900 1.00 18.95 34 GLU B CA 1
ATOM 3307 C C . GLU B 2 33 ? 28.377 -7.413 92.567 1.00 18.83 34 GLU B C 1
ATOM 3308 O O . GLU B 2 33 ? 28.941 -8.515 92.478 1.00 19.24 34 GLU B O 1
ATOM 3314 N N . ALA B 2 34 ? 28.291 -6.555 91.553 1.00 18.16 35 ALA B N 1
ATOM 3315 C CA . ALA B 2 34 ? 28.756 -6.862 90.189 1.00 18.57 35 ALA B CA 1
ATOM 3316 C C . ALA B 2 34 ? 30.251 -6.651 89.953 1.00 18.33 35 ALA B C 1
ATOM 3317 O O . ALA B 2 34 ? 30.778 -7.111 88.924 1.00 19.03 35 ALA B O 1
ATOM 3319 N N . ALA B 2 35 ? 30.932 -5.954 90.865 1.00 17.59 36 ALA B N 1
ATOM 3320 C CA . ALA B 2 35 ? 32.338 -5.564 90.664 1.00 17.64 36 ALA B CA 1
ATOM 3321 C C . ALA B 2 35 ? 33.307 -6.744 90.591 1.00 18.00 36 ALA B C 1
ATOM 3322 O O . ALA B 2 35 ? 33.117 -7.753 91.272 1.00 18.72 36 ALA B O 1
ATOM 3324 N N . ALA B 2 36 ? 34.359 -6.589 89.795 1.00 17.98 37 ALA B N 1
ATOM 3325 C CA . ALA B 2 36 ? 35.476 -7.550 89.800 1.00 18.62 37 ALA B CA 1
ATOM 3326 C C . ALA B 2 36 ? 36.308 -7.433 91.082 1.00 18.84 37 ALA B C 1
ATOM 3327 O O . ALA B 2 36 ? 36.824 -8.442 91.579 1.00 19.53 37 ALA B O 1
ATOM 3329 N N . LYS B 2 37 ? 36.479 -6.204 91.576 1.00 18.58 38 LYS B N 1
ATOM 3330 C CA . LYS B 2 37 ? 37.162 -5.932 92.849 1.00 19.05 38 LYS B CA 1
ATOM 3331 C C . LYS B 2 37 ? 36.580 -4.669 93.489 1.00 18.17 38 LYS B C 1
ATOM 3332 O O . LYS B 2 37 ? 36.222 -3.721 92.775 1.00 17.67 38 LYS B O 1
ATOM 3338 N N . VAL B 2 38 ? 36.509 -4.669 94.824 1.00 17.81 39 VAL B N 1
ATOM 3339 C CA . VAL B 2 38 ? 35.948 -3.546 95.624 1.00 17.51 39 VAL B CA 1
ATOM 3340 C C . VAL B 2 38 ? 37.016 -2.990 96.576 1.00 17.43 39 VAL B C 1
ATOM 3341 O O . VAL B 2 38 ? 37.687 -3.757 97.272 1.00 18.58 39 VAL B O 1
ATOM 3345 N N . PHE B 2 39 ? 37.188 -1.670 96.590 1.00 16.91 40 PHE B N 1
ATOM 3346 C CA . PHE B 2 39 ? 38.003 -0.954 97.590 1.00 17.00 40 PHE B CA 1
ATOM 3347 C C . PHE B 2 39 ? 37.064 -0.068 98.411 1.00 16.79 40 PHE B C 1
ATOM 3348 O O . PHE B 2 39 ? 36.271 0.681 97.824 1.00 16.65 40 PHE B O 1
ATOM 3356 N N . TYR B 2 40 ? 37.123 -0.138 99.744 1.00 17.04 41 TYR B N 1
ATOM 3357 C CA . TYR B 2 40 ? 36.176 0.612 100.600 1.00 17.11 41 TYR B CA 1
ATOM 3358 C C . TYR B 2 40 ? 36.831 1.395 101.746 1.00 17.86 41 TYR B C 1
ATOM 3359 O O . TYR B 2 40 ? 37.889 0.999 102.260 1.00 18.05 41 TYR B O 1
ATOM 3375 N N . VAL B 2 42 ? 34.991 3.047 105.016 1.00 19.69 43 VAL B N 1
ATOM 3376 C CA . VAL B 2 42 ? 33.797 3.329 105.836 1.00 20.03 43 VAL B CA 1
ATOM 3377 C C . VAL B 2 42 ? 34.220 3.372 107.298 1.00 21.19 43 VAL B C 1
ATOM 3378 O O . VAL B 2 42 ? 35.300 2.889 107.647 1.00 22.47 43 VAL B O 1
ATOM 3382 N N . ILE B 2 43 ? 33.385 3.949 108.156 1.00 21.97 44 ILE B N 1
ATOM 3383 C CA . ILE B 2 43 ? 33.783 4.166 109.556 1.00 23.56 44 ILE B CA 1
ATOM 3384 C C . ILE B 2 43 ? 32.871 3.523 110.603 1.00 24.67 44 ILE B C 1
ATOM 3385 O O . ILE B 2 43 ? 32.869 3.957 111.772 1.00 26.07 44 ILE B O 1
ATOM 3390 N N A ASP B 2 44 ? 32.047 2.559 110.196 0.67 24.85 45 ASP B N 1
ATOM 3391 N N B ASP B 2 44 ? 32.197 2.434 110.215 0.33 24.56 45 ASP B N 1
ATOM 3392 C CA A ASP B 2 44 ? 31.404 1.678 111.175 0.67 25.15 45 ASP B CA 1
ATOM 3393 C CA B ASP B 2 44 ? 31.222 1.727 111.061 0.33 24.60 45 ASP B CA 1
ATOM 3394 C C A ASP B 2 44 ? 31.461 0.225 110.770 0.67 24.91 45 ASP B C 1
ATOM 3395 C C B ASP B 2 44 ? 31.225 0.215 110.760 0.33 24.47 45 ASP B C 1
ATOM 3396 O O A ASP B 2 44 ? 31.457 -0.111 109.580 0.67 24.59 45 ASP B O 1
ATOM 3397 O O B ASP B 2 44 ? 30.948 -0.163 109.615 0.33 23.90 45 ASP B O 1
ATOM 3406 N N . PRO B 2 45 ? 31.509 -0.651 111.773 1.00 24.86 46 PRO B N 1
ATOM 3407 C CA . PRO B 2 45 ? 31.723 -2.078 111.509 1.00 24.38 46 PRO B CA 1
ATOM 3408 C C . PRO B 2 45 ? 30.558 -2.838 110.874 1.00 22.89 46 PRO B C 1
ATOM 3409 O O . PRO B 2 45 ? 30.811 -3.748 110.092 1.00 22.28 46 PRO B O 1
ATOM 3413 N N . ALA B 2 46 ? 29.311 -2.484 111.180 1.00 21.56 47 ALA B N 1
ATOM 3414 C CA . ALA B 2 46 ? 28.183 -3.208 110.586 1.00 21.02 47 ALA B CA 1
ATOM 3415 C C . ALA B 2 46 ? 28.088 -2.979 109.064 1.00 19.99 47 ALA B C 1
ATOM 3416 O O . ALA B 2 46 ? 27.792 -3.911 108.318 1.00 19.57 47 ALA B O 1
ATOM 3418 N N . THR B 2 47 ? 28.341 -1.745 108.619 1.00 19.76 48 THR B N 1
ATOM 3419 C CA . THR B 2 47 ? 28.417 -1.430 107.180 1.00 19.29 48 THR B CA 1
ATOM 3420 C C . THR B 2 47 ? 29.571 -2.197 106.507 1.00 18.94 48 THR B C 1
ATOM 3421 O O . THR B 2 47 ? 29.388 -2.778 105.435 1.00 18.30 48 THR B O 1
ATOM 3425 N N . GLU B 2 48 ? 30.741 -2.206 107.143 1.00 19.25 49 GLU B N 1
ATOM 3426 C CA . GLU B 2 48 ? 31.867 -3.003 106.644 1.00 19.57 49 GLU B CA 1
ATOM 3427 C C . GLU B 2 48 ? 31.501 -4.491 106.499 1.00 19.53 49 GLU B C 1
ATOM 3428 O O . GLU B 2 48 ? 31.741 -5.102 105.453 1.00 19.10 49 GLU B O 1
ATOM 3434 N N . ALA B 2 49 ? 30.917 -5.076 107.547 1.00 19.61 50 ALA B N 1
ATOM 3435 C CA . ALA B 2 49 ? 30.499 -6.481 107.496 1.00 19.70 50 ALA B CA 1
ATOM 3436 C C . ALA B 2 49 ? 29.501 -6.750 106.365 1.00 19.34 50 ALA B C 1
ATOM 3437 O O . ALA B 2 49 ? 29.616 -7.753 105.654 1.00 19.71 50 ALA B O 1
ATOM 3439 N N . PHE B 2 50 ? 28.536 -5.845 106.197 1.00 18.90 51 PHE B N 1
ATOM 3440 C CA . PHE B 2 50 ? 27.532 -5.957 105.127 1.00 18.71 51 PHE B CA 1
ATOM 3441 C C . PHE B 2 50 ? 28.198 -5.963 103.738 1.00 18.50 51 PHE B C 1
ATOM 3442 O O . PHE B 2 50 ? 27.920 -6.846 102.927 1.00 18.41 51 PHE B O 1
ATOM 3450 N N . ILE B 2 51 ? 29.112 -5.021 103.485 1.00 18.33 52 ILE B N 1
ATOM 3451 C CA . ILE B 2 51 ? 29.838 -4.967 102.194 1.00 18.52 52 ILE B CA 1
ATOM 3452 C C . ILE B 2 51 ? 30.553 -6.310 101.910 1.00 19.12 52 ILE B C 1
ATOM 3453 O O . ILE B 2 51 ? 30.499 -6.834 100.783 1.00 19.06 52 ILE B O 1
ATOM 3458 N N . LEU B 2 52 ? 31.198 -6.878 102.927 1.00 19.56 53 LEU B N 1
ATOM 3459 C CA . LEU B 2 52 ? 31.931 -8.144 102.737 1.00 20.47 53 LEU B CA 1
ATOM 3460 C C . LEU B 2 52 ? 31.022 -9.337 102.417 1.00 20.79 53 LEU B C 1
ATOM 3461 O O . LEU B 2 52 ? 31.476 -10.294 101.787 1.00 21.26 53 LEU B O 1
ATOM 3466 N N . THR B 2 53 ? 29.747 -9.292 102.819 1.00 20.71 54 THR B N 1
ATOM 3467 C CA . THR B 2 53 ? 28.787 -10.334 102.398 1.00 20.89 54 THR B CA 1
ATOM 3468 C C . THR B 2 53 ? 28.368 -10.228 100.923 1.00 20.70 54 THR B C 1
ATOM 3469 O O . THR B 2 53 ? 27.842 -11.195 100.375 1.00 21.33 54 THR B O 1
ATOM 3473 N N . LYS B 2 54 ? 28.585 -9.067 100.296 1.00 19.90 55 LYS B N 1
ATOM 3474 C CA . LYS B 2 54 ? 28.108 -8.793 98.938 1.00 19.82 55 LYS B CA 1
ATOM 3475 C C . LYS B 2 54 ? 29.149 -8.995 97.833 1.00 19.68 55 LYS B C 1
ATOM 3476 O O . LYS B 2 54 ? 28.777 -9.115 96.663 1.00 19.80 55 LYS B O 1
ATOM 3482 N N . ASN B 2 55 ? 30.437 -9.026 98.179 1.00 19.37 56 ASN B N 1
ATOM 3483 C CA . ASN B 2 55 ? 31.492 -9.326 97.194 1.00 19.60 56 ASN B CA 1
ATOM 3484 C C . ASN B 2 55 ? 32.629 -10.060 97.903 1.00 20.31 56 ASN B C 1
ATOM 3485 O O . ASN B 2 55 ? 33.040 -9.652 98.985 1.00 20.17 56 ASN B O 1
ATOM 3490 N N . LYS B 2 56 ? 33.128 -11.134 97.283 1.00 21.41 57 LYS B N 1
ATOM 3491 C CA . LYS B 2 56 ? 34.226 -11.938 97.845 1.00 22.49 57 LYS B CA 1
ATOM 3492 C C . LYS B 2 56 ? 35.632 -11.359 97.633 1.00 22.05 57 LYS B C 1
ATOM 3493 O O . LYS B 2 56 ? 36.598 -11.919 98.168 1.00 22.83 57 LYS B O 1
ATOM 3499 N N . ASN B 2 57 ? 35.763 -10.252 96.892 1.00 21.07 58 ASN B N 1
ATOM 3500 C CA . ASN B 2 57 ? 37.072 -9.662 96.563 1.00 20.85 58 ASN B CA 1
ATOM 3501 C C . ASN B 2 57 ? 37.166 -8.169 96.952 1.00 20.42 58 ASN B C 1
ATOM 3502 O O . ASN B 2 57 ? 37.138 -7.285 96.089 1.00 20.37 58 ASN B O 1
ATOM 3507 N N . CYS B 2 58 ? 37.324 -7.908 98.251 1.00 20.33 59 CYS B N 1
ATOM 3508 C CA . CYS B 2 58 ? 37.368 -6.539 98.804 1.00 20.18 59 CYS B CA 1
ATOM 3509 C C . CYS B 2 58 ? 38.698 -6.224 99.507 1.00 20.54 59 CYS B C 1
ATOM 3510 O O . CYS B 2 58 ? 39.350 -7.126 100.069 1.00 21.59 59 CYS B O 1
ATOM 3513 N N . VAL B 2 59 ? 39.068 -4.940 99.474 1.00 19.93 60 VAL B N 1
ATOM 3514 C CA . VAL B 2 59 ? 40.224 -4.399 100.202 1.00 20.23 60 VAL B CA 1
ATOM 3515 C C . VAL B 2 59 ? 39.797 -3.180 101.023 1.00 19.79 60 VAL B C 1
ATOM 3516 O O . VAL B 2 59 ? 39.187 -2.259 100.480 1.00 18.81 60 VAL B O 1
ATOM 3520 N N . ASP B 2 60 ? 40.151 -3.177 102.313 1.00 20.17 61 ASP B N 1
ATOM 3521 C CA . ASP B 2 60 ? 39.903 -2.044 103.207 1.00 20.03 61 ASP B CA 1
ATOM 3522 C C . ASP B 2 60 ? 40.980 -0.975 103.016 1.00 20.24 61 ASP B C 1
ATOM 3523 O O . ASP B 2 60 ? 42.147 -1.204 103.361 1.00 20.58 61 ASP B O 1
ATOM 3528 N N . LEU B 2 61 ? 40.590 0.183 102.485 1.00 20.09 62 LEU B N 1
ATOM 3529 C CA . LEU B 2 61 ? 41.498 1.329 102.319 1.00 20.58 62 LEU B CA 1
ATOM 3530 C C . LEU B 2 61 ? 41.938 1.999 103.640 1.00 21.82 62 LEU B C 1
ATOM 3531 O O . LEU B 2 61 ? 42.946 2.699 103.659 1.00 21.53 62 LEU B O 1
ATOM 3536 N N . TYR B 2 62 ? 41.194 1.789 104.728 1.00 22.84 63 TYR B N 1
ATOM 3537 C CA . TYR B 2 62 ? 41.487 2.429 106.030 1.00 24.68 63 TYR B CA 1
ATOM 3538 C C . TYR B 2 62 ? 42.876 2.092 106.594 1.00 25.40 63 TYR B C 1
ATOM 3539 O O . TYR B 2 62 ? 43.453 2.895 107.334 1.00 26.23 63 TYR B O 1
ATOM 3548 N N . GLN B 2 63 ? 43.404 0.921 106.238 1.00 25.30 64 GLN B N 1
ATOM 3549 C CA . GLN B 2 63 ? 44.761 0.494 106.644 1.00 26.25 64 GLN B CA 1
ATOM 3550 C C . GLN B 2 63 ? 45.898 1.404 106.137 1.00 26.59 64 GLN B C 1
ATOM 3551 O O . GLN B 2 63 ? 47.033 1.275 106.615 1.00 27.23 64 GLN B O 1
ATOM 3557 N N . TYR B 2 64 ? 45.619 2.276 105.165 1.00 26.31 65 TYR B N 1
ATOM 3558 C CA . TYR B 2 64 ? 46.623 3.211 104.624 1.00 26.91 65 TYR B CA 1
ATOM 3559 C C . TYR B 2 64 ? 46.715 4.576 105.334 1.00 27.85 65 TYR B C 1
ATOM 3560 O O . TYR B 2 64 ? 47.551 5.403 104.960 1.00 27.61 65 TYR B O 1
ATOM 3569 N N . TYR B 2 65 ? 45.864 4.812 106.338 1.00 28.96 66 TYR B N 1
ATOM 3570 C CA . TYR B 2 65 ? 46.076 5.905 107.311 1.00 30.14 66 TYR B CA 1
ATOM 3571 C C . TYR B 2 65 ? 47.147 5.487 108.340 1.00 31.70 66 TYR B C 1
ATOM 3572 O O . TYR B 2 65 ? 47.396 4.298 108.538 1.00 31.68 66 TYR B O 1
ATOM 3581 N N . ASP B 2 66 ? 47.767 6.470 109.000 1.00 33.03 67 ASP B N 1
ATOM 3582 C CA . ASP B 2 66 ? 48.659 6.206 110.145 1.00 34.81 67 ASP B CA 1
ATOM 3583 C C . ASP B 2 66 ? 48.859 7.449 111.024 1.00 35.48 67 ASP B C 1
ATOM 3584 O O . ASP B 2 66 ? 48.680 8.580 110.567 1.00 34.94 67 ASP B O 1
ATOM 3589 N N . ASN B 2 67 ? 49.219 7.209 112.285 1.00 36.95 68 ASN B N 1
ATOM 3590 C CA . ASN B 2 67 ? 49.567 8.272 113.239 1.00 37.89 68 ASN B CA 1
ATOM 3591 C C . ASN B 2 67 ? 50.722 9.108 112.688 1.00 38.02 68 ASN B C 1
ATOM 3592 O O . ASN B 2 67 ? 51.765 8.562 112.325 1.00 38.25 68 ASN B O 1
ATOM 3597 N N . GLY B 2 68 ? 50.517 10.422 112.592 1.00 37.80 69 GLY B N 1
ATOM 3598 C CA . GLY B 2 68 ? 51.540 11.337 112.084 1.00 37.99 69 GLY B CA 1
ATOM 3599 C C . GLY B 2 68 ? 51.790 11.330 110.581 1.00 37.53 69 GLY B C 1
ATOM 3600 O O . GLY B 2 68 ? 52.701 12.020 110.116 1.00 38.88 69 GLY B O 1
ATOM 3601 N N . LYS B 2 69 ? 50.995 10.568 109.821 1.00 35.85 70 LYS B N 1
ATOM 3602 C CA . LYS B 2 69 ? 51.156 10.438 108.366 1.00 34.94 70 LYS B CA 1
ATOM 3603 C C . LYS B 2 69 ? 50.223 11.424 107.699 1.00 33.83 70 LYS B C 1
ATOM 3604 O O . LYS B 2 69 ? 49.029 11.471 108.035 1.00 33.38 70 LYS B O 1
ATOM 3610 N N . SER B 2 70 ? 50.748 12.214 106.760 1.00 33.38 71 SER B N 1
ATOM 3611 C CA . SER B 2 70 ? 49.936 13.220 106.075 1.00 33.03 71 SER B CA 1
ATOM 3612 C C . SER B 2 70 ? 48.779 12.545 105.341 1.00 31.30 71 SER B C 1
ATOM 3613 O O . SER B 2 70 ? 48.953 11.489 104.719 1.00 30.84 71 SER B O 1
ATOM 3616 N N . ARG B 2 71 ? 47.599 13.146 105.438 1.00 30.46 72 ARG B N 1
ATOM 3617 C CA . ARG B 2 71 ? 46.427 12.607 104.758 1.00 29.37 72 ARG B CA 1
ATOM 3618 C C . ARG B 2 71 ? 46.610 12.624 103.233 1.00 28.80 72 ARG B C 1
ATOM 3619 O O . ARG B 2 71 ? 46.126 11.717 102.547 1.00 27.48 72 ARG B O 1
ATOM 3627 N N . LEU B 2 72 ? 47.338 13.613 102.708 1.00 28.64 73 LEU B N 1
ATOM 3628 C CA . LEU B 2 72 ? 47.617 13.687 101.261 1.00 28.29 73 LEU B CA 1
ATOM 3629 C C . LEU B 2 72 ? 48.378 12.449 100.747 1.00 27.55 73 LEU B C 1
ATOM 3630 O O . LEU B 2 72 ? 48.082 11.941 99.660 1.00 26.56 73 LEU B O 1
ATOM 3635 N N . ASN B 2 73 ? 49.340 11.954 101.530 1.00 27.40 74 ASN B N 1
ATOM 3636 C CA . ASN B 2 73 ? 50.049 10.714 101.181 1.00 27.37 74 ASN B CA 1
ATOM 3637 C C . ASN B 2 73 ? 49.109 9.494 101.172 1.00 26.01 74 ASN B C 1
ATOM 3638 O O . ASN B 2 73 ? 49.137 8.700 100.230 1.00 24.86 74 ASN B O 1
ATOM 3643 N N . THR B 2 74 ? 48.276 9.359 102.203 1.00 24.93 75 THR B N 1
ATOM 3644 C CA . THR B 2 74 ? 47.247 8.305 102.241 1.00 24.13 75 THR B CA 1
ATOM 3645 C C . THR B 2 74 ? 46.323 8.389 101.008 1.00 23.05 75 THR B C 1
ATOM 3646 O O . THR B 2 74 ? 46.045 7.368 100.384 1.00 21.91 75 THR B O 1
ATOM 3650 N N . TYR B 2 75 ? 45.871 9.597 100.663 1.00 22.59 76 TYR B N 1
ATOM 3651 C CA . TYR B 2 75 ? 44.963 9.790 99.511 1.00 22.26 76 TYR B CA 1
ATOM 3652 C C . TYR B 2 75 ? 45.607 9.380 98.176 1.00 22.10 76 TYR B C 1
ATOM 3653 O O . TYR B 2 75 ? 44.952 8.762 97.331 1.00 21.37 76 TYR B O 1
ATOM 3662 N N . THR B 2 76 ? 46.883 9.715 97.985 1.00 22.22 77 THR B N 1
ATOM 3663 C CA . THR B 2 76 ? 47.607 9.292 96.783 1.00 22.38 77 THR B CA 1
ATOM 3664 C C . THR B 2 76 ? 47.662 7.762 96.687 1.00 21.88 77 THR B C 1
ATOM 3665 O O . THR B 2 76 ? 47.456 7.205 95.606 1.00 21.38 77 THR B O 1
ATOM 3669 N N . GLN B 2 77 ? 47.940 7.099 97.809 1.00 21.71 78 GLN B N 1
ATOM 3670 C CA . GLN B 2 77 ? 47.988 5.635 97.877 1.00 21.58 78 GLN B CA 1
ATOM 3671 C C . GLN B 2 77 ? 46.631 4.991 97.569 1.00 20.69 78 GLN B C 1
ATOM 3672 O O . GLN B 2 77 ? 46.563 4.037 96.791 1.00 20.35 78 GLN B O 1
ATOM 3686 N N A SER B 2 79 ? 44.055 6.231 95.871 0.42 18.71 80 SER B N 1
ATOM 3687 N N B SER B 2 79 ? 44.056 6.234 95.877 0.32 18.84 80 SER B N 1
ATOM 3688 N N C SER B 2 79 ? 44.057 6.235 95.882 0.25 18.81 80 SER B N 1
ATOM 3689 C CA A SER B 2 79 ? 43.732 6.430 94.457 0.42 18.45 80 SER B CA 1
ATOM 3690 C CA B SER B 2 79 ? 43.761 6.450 94.459 0.32 18.64 80 SER B CA 1
ATOM 3691 C CA C SER B 2 79 ? 43.768 6.464 94.466 0.25 18.59 80 SER B CA 1
ATOM 3692 C C A SER B 2 79 ? 44.559 5.520 93.537 0.42 18.81 80 SER B C 1
ATOM 3693 C C B SER B 2 79 ? 44.557 5.514 93.549 0.32 18.91 80 SER B C 1
ATOM 3694 C C C SER B 2 79 ? 44.559 5.530 93.547 0.25 18.88 80 SER B C 1
ATOM 3695 O O A SER B 2 79 ? 44.027 4.976 92.564 0.42 18.57 80 SER B O 1
ATOM 3696 O O B SER B 2 79 ? 44.007 4.955 92.596 0.32 18.67 80 SER B O 1
ATOM 3697 O O C SER B 2 79 ? 44.007 4.986 92.586 0.25 18.65 80 SER B O 1
ATOM 3704 N N . GLU B 2 80 ? 45.844 5.344 93.848 1.00 19.30 81 GLU B N 1
ATOM 3705 C CA . GLU B 2 80 ? 46.720 4.480 93.033 1.00 19.74 81 GLU B CA 1
ATOM 3706 C C . GLU B 2 80 ? 46.347 2.993 93.087 1.00 19.70 81 GLU B C 1
ATOM 3707 O O . GLU B 2 80 ? 46.394 2.322 92.053 1.00 19.33 81 GLU B O 1
ATOM 3713 N N . LEU B 2 81 ? 45.944 2.487 94.254 1.00 19.54 82 LEU B N 1
ATOM 3714 C CA . LEU B 2 81 ? 45.490 1.092 94.351 1.00 19.74 82 LEU B CA 1
ATOM 3715 C C . LEU B 2 81 ? 44.279 0.840 93.437 1.00 19.15 82 LEU B C 1
ATOM 3716 O O . LEU B 2 81 ? 44.216 -0.189 92.770 1.00 19.24 82 LEU B O 1
ATOM 3729 N N . VAL B 2 83 ? 43.305 2.763 90.634 1.00 18.48 84 VAL B N 1
ATOM 3730 C CA . VAL B 2 83 ? 43.644 2.942 89.217 1.00 18.91 84 VAL B CA 1
ATOM 3731 C C . VAL B 2 83 ? 44.548 1.812 88.683 1.00 19.34 84 VAL B C 1
ATOM 3732 O O . VAL B 2 83 ? 44.431 1.426 87.514 1.00 19.07 84 VAL B O 1
ATOM 3736 N N . ARG B 2 84 ? 45.426 1.264 89.525 1.00 19.43 85 ARG B N 1
ATOM 3737 C CA . ARG B 2 84 ? 46.227 0.095 89.119 1.00 20.14 85 ARG B CA 1
ATOM 3738 C C . ARG B 2 84 ? 45.357 -1.078 88.650 1.00 20.21 85 ARG B C 1
ATOM 3739 O O . ARG B 2 84 ? 45.721 -1.775 87.693 1.00 20.49 85 ARG B O 1
ATOM 3747 N N . GLU B 2 85 ? 44.237 -1.311 89.327 1.00 20.28 86 GLU B N 1
ATOM 3748 C CA . GLU B 2 85 ? 43.330 -2.403 88.945 1.00 20.65 86 GLU B CA 1
ATOM 3749 C C . GLU B 2 85 ? 42.555 -2.099 87.667 1.00 20.26 86 GLU B C 1
ATOM 3750 O O . GLU B 2 85 ? 42.300 -3.003 86.867 1.00 20.30 86 GLU B O 1
ATOM 3756 N N . VAL B 2 86 ? 42.212 -0.827 87.464 1.00 19.52 87 VAL B N 1
ATOM 3757 C CA . VAL B 2 86 ? 41.611 -0.380 86.205 1.00 19.66 87 VAL B CA 1
ATOM 3758 C C . VAL B 2 86 ? 42.559 -0.660 85.018 1.00 20.46 87 VAL B C 1
ATOM 3759 O O . VAL B 2 86 ? 42.127 -1.190 83.981 1.00 20.66 87 VAL B O 1
ATOM 3763 N N . ARG B 2 87 ? 43.847 -0.362 85.190 1.00 20.92 88 ARG B N 1
ATOM 3764 C CA . ARG B 2 87 ? 44.861 -0.563 84.136 1.00 22.15 88 ARG B CA 1
ATOM 3765 C C . ARG B 2 87 ? 45.079 -2.046 83.783 1.00 22.75 88 ARG B C 1
ATOM 3766 O O . ARG B 2 87 ? 45.537 -2.350 82.682 1.00 23.67 88 ARG B O 1
ATOM 3774 N N . LYS B 2 88 ? 44.743 -2.954 84.705 1.00 23.01 89 LYS B N 1
ATOM 3775 C CA . LYS B 2 88 ? 44.752 -4.410 84.440 1.00 23.65 89 LYS B CA 1
ATOM 3776 C C . LYS B 2 88 ? 43.521 -4.886 83.640 1.00 23.65 89 LYS B C 1
ATOM 3777 O O . LYS B 2 88 ? 43.445 -6.070 83.280 1.00 24.38 89 LYS B O 1
ATOM 3783 N N . GLY B 2 89 ? 42.569 -3.988 83.377 1.00 23.08 90 GLY B N 1
ATOM 3784 C CA . GLY B 2 89 ? 41.385 -4.266 82.556 1.00 23.17 90 GLY B CA 1
ATOM 3785 C C . GLY B 2 89 ? 40.145 -4.695 83.327 1.00 23.15 90 GLY B C 1
ATOM 3786 O O . GLY B 2 89 ? 39.216 -5.271 82.743 1.00 23.72 90 GLY B O 1
ATOM 3787 N N . LEU B 2 90 ? 40.103 -4.401 84.629 1.00 22.63 91 LEU B N 1
ATOM 3788 C CA . LEU B 2 90 ? 39.011 -4.870 85.494 1.00 22.49 91 LEU B CA 1
ATOM 3789 C C . LEU B 2 90 ? 37.951 -3.793 85.718 1.00 21.69 91 LEU B C 1
ATOM 3790 O O . LEU B 2 90 ? 38.247 -2.597 85.638 1.00 21.54 91 LEU B O 1
ATOM 3795 N N . ASP B 2 91 ? 36.721 -4.227 85.997 1.00 21.44 92 ASP B N 1
ATOM 3796 C CA . ASP B 2 91 ? 35.647 -3.321 86.406 1.00 21.23 92 ASP B CA 1
ATOM 3797 C C . ASP B 2 91 ? 35.728 -3.169 87.925 1.00 19.90 92 ASP B C 1
ATOM 3798 O O . ASP B 2 91 ? 35.358 -4.068 88.685 1.00 20.00 92 ASP B O 1
ATOM 3803 N N . VAL B 2 92 ? 36.223 -2.008 88.354 1.00 18.40 93 VAL B N 1
ATOM 3804 C CA . VAL B 2 92 ? 36.553 -1.729 89.750 1.00 17.81 93 VAL B CA 1
ATOM 3805 C C . VAL B 2 92 ? 35.483 -0.814 90.355 1.00 16.87 93 VAL B C 1
ATOM 3806 O O . VAL B 2 92 ? 35.007 0.108 89.686 1.00 16.78 93 VAL B O 1
ATOM 3810 N N . VAL B 2 93 ? 35.121 -1.076 91.614 1.00 16.30 94 VAL B N 1
ATOM 3811 C CA . VAL B 2 93 ? 34.223 -0.200 92.383 1.00 15.91 94 VAL B CA 1
ATOM 3812 C C . VAL B 2 93 ? 34.950 0.300 93.638 1.00 15.99 94 VAL B C 1
ATOM 3813 O O . VAL B 2 93 ? 35.542 -0.491 94.385 1.00 16.86 94 VAL B O 1
ATOM 3817 N N . GLY B 2 94 ? 34.934 1.618 93.833 1.00 15.63 95 GLY B N 1
ATOM 3818 C CA . GLY B 2 94 ? 35.371 2.263 95.071 1.00 15.73 95 GLY B CA 1
ATOM 3819 C C . GLY B 2 94 ? 34.153 2.670 95.901 1.00 15.44 95 GLY B C 1
ATOM 3820 O O . GLY B 2 94 ? 33.120 3.046 95.336 1.00 15.98 95 GLY B O 1
ATOM 3821 N N . VAL B 2 95 ? 34.273 2.572 97.228 1.00 15.45 96 VAL B N 1
ATOM 3822 C CA . VAL B 2 95 ? 33.171 2.825 98.172 1.00 15.33 96 VAL B CA 1
ATOM 3823 C C . VAL B 2 95 ? 33.646 3.774 99.282 1.00 15.58 96 VAL B C 1
ATOM 3824 O O . VAL B 2 95 ? 34.633 3.483 99.955 1.00 16.06 96 VAL B O 1
ATOM 3828 N N . PHE B 2 96 ? 32.952 4.907 99.459 1.00 15.37 97 PHE B N 1
ATOM 3829 C CA . PHE B 2 96 ? 33.252 5.871 100.544 1.00 15.93 97 PHE B CA 1
ATOM 3830 C C . PHE B 2 96 ? 31.969 6.156 101.320 1.00 15.61 97 PHE B C 1
ATOM 3831 O O . PHE B 2 96 ? 30.887 6.246 100.723 1.00 15.97 97 PHE B O 1
ATOM 3839 N N . TYR B 2 97 ? 32.056 6.302 102.642 1.00 15.82 98 TYR B N 1
ATOM 3840 C CA . TYR B 2 97 ? 30.838 6.585 103.425 1.00 16.00 98 TYR B CA 1
ATOM 3841 C C . TYR B 2 97 ? 30.221 7.948 103.066 1.00 15.40 98 TYR B C 1
ATOM 3842 O O . TYR B 2 97 ? 30.911 8.861 102.591 1.00 15.62 98 TYR B O 1
ATOM 3851 N N . GLY B 2 98 ? 28.898 8.039 103.231 1.00 14.78 99 GLY B N 1
ATOM 3852 C CA . GLY B 2 98 ? 28.134 9.238 102.852 1.00 14.27 99 GLY B CA 1
ATOM 3853 C C . GLY B 2 98 ? 27.953 9.345 101.346 1.00 13.87 99 GLY B C 1
ATOM 3854 O O . GLY B 2 98 ? 27.590 8.352 100.693 1.00 13.88 99 GLY B O 1
ATOM 3855 N N . HIS B 2 99 ? 28.182 10.550 100.805 1.00 13.59 100 HIS B N 1
ATOM 3856 C CA . HIS B 2 99 ? 28.309 10.826 99.361 1.00 13.44 100 HIS B CA 1
ATOM 3857 C C . HIS B 2 99 ? 29.809 10.779 99.052 1.00 13.64 100 HIS B C 1
ATOM 3858 O O . HIS B 2 99 ? 30.609 11.453 99.741 1.00 14.44 100 HIS B O 1
ATOM 3865 N N . PRO B 2 100 ? 30.215 9.976 98.051 1.00 13.66 101 PRO B N 1
ATOM 3866 C CA . PRO B 2 100 ? 31.658 9.728 97.850 1.00 14.13 101 PRO B CA 1
ATOM 3867 C C . PRO B 2 100 ? 32.459 10.898 97.252 1.00 14.41 101 PRO B C 1
ATOM 3868 O O . PRO B 2 100 ? 33.690 10.766 97.088 1.00 15.19 101 PRO B O 1
ATOM 3872 N N . GLY B 2 101 ? 31.792 12.006 96.916 1.00 14.63 102 GLY B N 1
ATOM 3873 C CA . GLY B 2 101 ? 32.449 13.221 96.424 1.00 15.38 102 GLY B CA 1
ATOM 3874 C C . GLY B 2 101 ? 32.188 14.479 97.230 1.00 15.99 102 GLY B C 1
ATOM 3875 O O . GLY B 2 101 ? 32.475 15.580 96.743 1.00 17.42 102 GLY B O 1
ATOM 3876 N N . VAL B 2 102 ? 31.683 14.331 98.450 1.00 15.62 103 VAL B N 1
ATOM 3877 C CA . VAL B 2 102 ? 31.377 15.474 99.335 1.00 16.06 103 VAL B CA 1
ATOM 3878 C C . VAL B 2 102 ? 32.395 15.426 100.475 1.00 16.62 103 VAL B C 1
ATOM 3879 O O . VAL B 2 102 ? 32.330 14.549 101.342 1.00 16.58 103 VAL B O 1
ATOM 3883 N N . PHE B 2 103 ? 33.340 16.378 100.458 1.00 16.92 104 PHE B N 1
ATOM 3884 C CA . PHE B 2 103 ? 34.489 16.408 101.370 1.00 17.89 104 PHE B CA 1
ATOM 3885 C C . PHE B 2 103 ? 35.282 15.086 101.327 1.00 18.15 104 PHE B C 1
ATOM 3886 O O . PHE B 2 103 ? 35.626 14.518 102.366 1.00 19.56 104 PHE B O 1
ATOM 3894 N N . VAL B 2 104 ? 35.561 14.617 100.110 1.00 18.03 105 VAL B N 1
ATOM 3895 C CA . VAL B 2 104 ? 36.383 13.417 99.876 1.00 18.43 105 VAL B CA 1
ATOM 3896 C C . VAL B 2 104 ? 37.405 13.716 98.783 1.00 19.26 105 VAL B C 1
ATOM 3897 O O . VAL B 2 104 ? 37.035 13.987 97.653 1.00 20.25 105 VAL B O 1
ATOM 3901 N N A ASN B 2 105 ? 38.684 13.624 99.134 0.61 19.99 106 ASN B N 1
ATOM 3902 N N B ASN B 2 105 ? 38.695 13.646 99.119 0.39 19.81 106 ASN B N 1
ATOM 3903 C CA A ASN B 2 105 ? 39.781 13.882 98.202 0.61 20.51 106 ASN B CA 1
ATOM 3904 C CA B ASN B 2 105 ? 39.772 13.873 98.143 0.39 20.15 106 ASN B CA 1
ATOM 3905 C C A ASN B 2 105 ? 40.067 12.739 97.183 0.61 19.95 106 ASN B C 1
ATOM 3906 C C B ASN B 2 105 ? 40.032 12.721 97.152 0.39 19.75 106 ASN B C 1
ATOM 3907 O O A ASN B 2 105 ? 40.117 12.998 95.978 0.61 20.39 106 ASN B O 1
ATOM 3908 O O B ASN B 2 105 ? 40.033 12.951 95.939 0.39 20.01 106 ASN B O 1
ATOM 3917 N N . PRO B 2 106 ? 40.283 11.490 97.651 1.00 19.59 107 PRO B N 1
ATOM 3918 C CA . PRO B 2 106 ? 40.822 10.451 96.720 1.00 19.21 107 PRO B CA 1
ATOM 3919 C C . PRO B 2 106 ? 39.904 9.957 95.596 1.00 18.37 107 PRO B C 1
ATOM 3920 O O . PRO B 2 106 ? 40.393 9.453 94.580 1.00 18.49 107 PRO B O 1
ATOM 3924 N N . SER B 2 107 ? 38.593 10.081 95.770 1.00 17.40 108 SER B N 1
ATOM 3925 C CA . SER B 2 107 ? 37.629 9.696 94.730 1.00 16.77 108 SER B CA 1
ATOM 3926 C C . SER B 2 107 ? 37.773 10.552 93.464 1.00 16.77 108 SER B C 1
ATOM 3927 O O . SER B 2 107 ? 37.910 10.024 92.363 1.00 16.64 108 SER B O 1
ATOM 3930 N N . HIS B 2 108 ? 37.775 11.879 93.630 1.00 17.00 109 HIS B N 1
ATOM 3931 C CA A HIS B 2 108 ? 37.951 12.810 92.494 0.50 17.08 109 HIS B CA 1
ATOM 3932 C CA B HIS B 2 108 ? 37.903 12.789 92.491 0.50 16.97 109 HIS B CA 1
ATOM 3933 C C . HIS B 2 108 ? 39.260 12.569 91.761 1.00 17.37 109 HIS B C 1
ATOM 3934 O O . HIS B 2 108 ? 39.314 12.594 90.524 1.00 17.28 109 HIS B O 1
ATOM 3947 N N . ARG B 2 109 ? 40.332 12.345 92.531 1.00 17.73 110 ARG B N 1
ATOM 3948 C CA . ARG B 2 109 ? 41.666 12.097 91.967 1.00 18.14 110 ARG B CA 1
ATOM 3949 C C . ARG B 2 109 ? 41.674 10.828 91.089 1.00 17.88 110 ARG B C 1
ATOM 3950 O O . ARG B 2 109 ? 42.118 10.870 89.930 1.00 18.08 110 ARG B O 1
ATOM 3958 N N . ALA B 2 110 ? 41.179 9.716 91.637 1.00 17.32 111 ALA B N 1
ATOM 3959 C CA . ALA B 2 110 ? 41.182 8.428 90.917 1.00 17.18 111 ALA B CA 1
ATOM 3960 C C . ALA B 2 110 ? 40.335 8.478 89.642 1.00 17.12 111 ALA B C 1
ATOM 3961 O O . ALA B 2 110 ? 40.760 7.974 88.594 1.00 17.50 111 ALA B O 1
ATOM 3963 N N . LEU B 2 111 ? 39.150 9.088 89.730 1.00 16.83 112 LEU B N 1
ATOM 3964 C CA . LEU B 2 111 ? 38.270 9.232 88.555 1.00 17.09 112 LEU B CA 1
ATOM 3965 C C . LEU B 2 111 ? 38.896 10.090 87.455 1.00 17.51 112 LEU B C 1
ATOM 3966 O O . LEU B 2 111 ? 38.780 9.754 86.268 1.00 17.88 112 LEU B O 1
ATOM 3971 N N . ALA B 2 112 ? 39.563 11.183 87.842 1.00 17.58 113 ALA B N 1
ATOM 3972 C CA . ALA B 2 112 ? 40.203 12.073 86.864 1.00 18.11 113 ALA B CA 1
ATOM 3973 C C . ALA B 2 112 ? 41.363 11.376 86.142 1.00 18.77 113 ALA B C 1
ATOM 3974 O O . ALA B 2 112 ? 41.527 11.541 84.922 1.00 19.13 113 ALA B O 1
ATOM 3976 N N . ILE B 2 113 ? 42.158 10.596 86.880 1.00 18.92 114 ILE B N 1
ATOM 3977 C CA . ILE B 2 113 ? 43.263 9.829 86.265 1.00 19.85 114 ILE B CA 1
ATOM 3978 C C . ILE B 2 113 ? 42.707 8.764 85.307 1.00 20.28 114 ILE B C 1
ATOM 3979 O O . ILE B 2 113 ? 43.185 8.639 84.175 1.00 20.70 114 ILE B O 1
ATOM 3984 N N . ALA B 2 114 ? 41.709 7.998 85.754 1.00 20.24 115 ALA B N 1
ATOM 3985 C CA . ALA B 2 114 ? 41.097 6.975 84.884 1.00 20.72 115 ALA B CA 1
ATOM 3986 C C . ALA B 2 114 ? 40.545 7.571 83.569 1.00 21.65 115 ALA B C 1
ATOM 3987 O O . ALA B 2 114 ? 40.798 7.022 82.486 1.00 21.72 115 ALA B O 1
ATOM 3989 N N A LYS B 2 115 ? 39.820 8.686 83.663 0.50 22.15 116 LYS B N 1
ATOM 3990 N N B LYS B 2 115 ? 39.832 8.689 83.679 0.50 22.13 116 LYS B N 1
ATOM 3991 C CA A LYS B 2 115 ? 39.255 9.349 82.476 0.50 23.01 116 LYS B CA 1
ATOM 3992 C CA B LYS B 2 115 ? 39.241 9.381 82.528 0.50 22.96 116 LYS B CA 1
ATOM 3993 C C A LYS B 2 115 ? 40.340 9.863 81.533 0.50 23.93 116 LYS B C 1
ATOM 3994 C C B LYS B 2 115 ? 40.306 9.901 81.555 0.50 23.90 116 LYS B C 1
ATOM 3995 O O A LYS B 2 115 ? 40.243 9.677 80.313 0.50 24.57 116 LYS B O 1
ATOM 3996 O O B LYS B 2 115 ? 40.155 9.758 80.336 0.50 24.63 116 LYS B O 1
ATOM 4007 N N . SER B 2 116 ? 41.386 10.472 82.091 1.00 24.35 117 SER B N 1
ATOM 4008 C CA . SER B 2 116 ? 42.497 10.998 81.267 1.00 25.75 117 SER B CA 1
ATOM 4009 C C . SER B 2 116 ? 43.265 9.915 80.492 1.00 26.16 117 SER B C 1
ATOM 4010 O O . SER B 2 116 ? 43.851 10.207 79.444 1.00 27.90 117 SER B O 1
ATOM 4013 N N . GLU B 2 117 ? 43.280 8.681 81.008 1.00 25.58 118 GLU B N 1
ATOM 4014 C CA . GLU B 2 117 ? 43.919 7.545 80.325 1.00 25.72 118 GLU B CA 1
ATOM 4015 C C . GLU B 2 117 ? 42.978 6.739 79.399 1.00 25.56 118 GLU B C 1
ATOM 4016 O O . GLU B 2 117 ? 43.394 5.718 78.836 1.00 26.08 118 GLU B O 1
ATOM 4022 N N . GLY B 2 118 ? 41.737 7.197 79.235 1.00 25.22 119 GLY B N 1
ATOM 4023 C CA . GLY B 2 118 ? 40.788 6.608 78.286 1.00 25.02 119 GLY B CA 1
ATOM 4024 C C . GLY B 2 118 ? 39.872 5.505 78.801 1.00 24.71 119 GLY B C 1
ATOM 4025 O O . GLY B 2 118 ? 39.258 4.803 77.998 1.00 25.57 119 GLY B O 1
ATOM 4026 N N . TYR B 2 119 ? 39.767 5.345 80.122 1.00 23.67 120 TYR B N 1
ATOM 4027 C CA . TYR B 2 119 ? 38.879 4.340 80.728 1.00 23.11 120 TYR B CA 1
ATOM 4028 C C . TYR B 2 119 ? 37.542 4.975 81.097 1.00 22.72 120 TYR B C 1
ATOM 4029 O O . TYR B 2 119 ? 37.468 6.187 81.337 1.00 22.96 120 TYR B O 1
ATOM 4038 N N A ARG B 2 120 ? 36.496 4.151 81.147 0.50 22.61 121 ARG B N 1
ATOM 4039 N N B ARG B 2 120 ? 36.493 4.158 81.147 0.50 22.51 121 ARG B N 1
ATOM 4040 C CA A ARG B 2 120 ? 35.178 4.571 81.619 0.50 22.30 121 ARG B CA 1
ATOM 4041 C CA B ARG B 2 120 ? 35.171 4.605 81.585 0.50 22.15 121 ARG B CA 1
ATOM 4042 C C A ARG B 2 120 ? 35.287 4.929 83.101 0.50 21.26 121 ARG B C 1
ATOM 4043 C C B ARG B 2 120 ? 35.204 4.889 83.094 0.50 21.18 121 ARG B C 1
ATOM 4044 O O A ARG B 2 120 ? 35.960 4.224 83.858 0.50 21.13 121 ARG B O 1
ATOM 4045 O O B ARG B 2 120 ? 35.721 4.081 83.865 0.50 21.14 121 ARG B O 1
ATOM 4060 N N . ALA B 2 121 ? 34.677 6.047 83.498 1.00 20.30 122 ALA B N 1
ATOM 4061 C CA . ALA B 2 121 ? 34.777 6.545 84.885 1.00 19.60 122 ALA B CA 1
ATOM 4062 C C . ALA B 2 121 ? 33.491 7.275 85.270 1.00 18.72 122 ALA B C 1
ATOM 4063 O O . ALA B 2 121 ? 33.058 8.170 84.538 1.00 20.03 122 ALA B O 1
ATOM 4065 N N . ARG B 2 122 ? 32.871 6.880 86.384 1.00 17.20 123 ARG B N 1
ATOM 4066 C CA . ARG B 2 122 ? 31.601 7.494 86.841 1.00 16.81 123 ARG B CA 1
ATOM 4067 C C . ARG B 2 122 ? 31.491 7.507 88.366 1.00 15.95 123 ARG B C 1
ATOM 4068 O O . ARG B 2 122 ? 31.916 6.557 89.029 1.00 15.46 123 ARG B O 1
ATOM 4092 N N . LEU B 2 124 ? 28.581 7.713 91.360 1.00 14.99 125 LEU B N 1
ATOM 4093 C CA . LEU B 2 124 ? 27.146 7.614 91.717 1.00 14.68 125 LEU B CA 1
ATOM 4094 C C . LEU B 2 124 ? 26.932 8.351 93.049 1.00 14.32 125 LEU B C 1
ATOM 4095 O O . LEU B 2 124 ? 27.625 8.070 94.032 1.00 14.45 125 LEU B O 1
ATOM 4100 N N . PRO B 2 125 ? 25.983 9.308 93.096 1.00 13.36 126 PRO B N 1
ATOM 4101 C CA . PRO B 2 125 ? 25.775 10.097 94.324 1.00 13.41 126 PRO B CA 1
ATOM 4102 C C . PRO B 2 125 ? 25.223 9.278 95.508 1.00 13.35 126 PRO B C 1
ATOM 4103 O O . PRO B 2 125 ? 24.602 8.223 95.292 1.00 14.35 126 PRO B O 1
ATOM 4107 N N . GLY B 2 126 ? 25.442 9.762 96.733 1.00 13.24 127 GLY B N 1
ATOM 4108 C CA . GLY B 2 126 ? 24.881 9.179 97.950 1.00 13.21 127 GLY B CA 1
ATOM 4109 C C . GLY B 2 126 ? 24.371 10.248 98.901 1.00 13.09 127 GLY B C 1
ATOM 4110 O O . GLY B 2 126 ? 24.417 11.454 98.590 1.00 13.89 127 GLY B O 1
ATOM 4111 N N . VAL B 2 127 ? 23.868 9.786 100.049 1.00 13.33 128 VAL B N 1
ATOM 4112 C CA . VAL B 2 127 ? 23.320 10.637 101.115 1.00 13.37 128 VAL B CA 1
ATOM 4113 C C . VAL B 2 127 ? 24.481 11.176 101.984 1.00 13.59 128 VAL B C 1
ATOM 4114 O O . VAL B 2 127 ? 25.181 10.399 102.637 1.00 14.24 128 VAL B O 1
ATOM 4118 N N . SER B 2 128 ? 24.677 12.499 101.986 1.00 13.59 129 SER B N 1
ATOM 4119 C CA . SER B 2 128 ? 25.776 13.144 102.735 1.00 13.82 129 SER B CA 1
ATOM 4120 C C . SER B 2 128 ? 25.389 13.523 104.168 1.00 13.95 129 SER B C 1
ATOM 4121 O O . SER B 2 128 ? 24.200 13.501 104.545 1.00 14.33 129 SER B O 1
ATOM 4124 N N . ALA B 2 129 ? 26.380 13.927 104.964 1.00 14.45 130 ALA B N 1
ATOM 4125 C CA . ALA B 2 129 ? 26.092 14.442 106.316 1.00 14.93 130 ALA B CA 1
ATOM 4126 C C . ALA B 2 129 ? 25.236 15.715 106.287 1.00 14.87 130 ALA B C 1
ATOM 4127 O O . ALA B 2 129 ? 24.459 15.958 107.223 1.00 15.34 130 ALA B O 1
ATOM 4129 N N . GLU B 2 130 ? 25.364 16.520 105.221 1.00 14.85 131 GLU B N 1
ATOM 4130 C CA . GLU B 2 130 ? 24.523 17.718 105.064 1.00 14.98 131 GLU B CA 1
ATOM 4131 C C . GLU B 2 130 ? 23.067 17.335 104.763 1.00 14.47 131 GLU B C 1
ATOM 4132 O O . GLU B 2 130 ? 22.145 17.975 105.271 1.00 14.10 131 GLU B O 1
ATOM 4138 N N . ASP B 2 131 ? 22.861 16.294 103.949 1.00 13.89 132 ASP B N 1
ATOM 4139 C CA . ASP B 2 131 ? 21.504 15.759 103.708 1.00 13.64 132 ASP B CA 1
ATOM 4140 C C . ASP B 2 131 ? 20.849 15.325 105.029 1.00 13.72 132 ASP B C 1
ATOM 4141 O O . ASP B 2 131 ? 19.672 15.613 105.276 1.00 13.52 132 ASP B O 1
ATOM 4146 N N . CYS B 2 132 ? 21.617 14.624 105.871 1.00 13.91 133 CYS B N 1
ATOM 4147 C CA . CYS B 2 132 ? 21.139 14.213 107.200 1.00 14.31 133 CYS B CA 1
ATOM 4148 C C . CYS B 2 132 ? 20.815 15.436 108.072 1.00 14.78 133 CYS B C 1
ATOM 4149 O O . CYS B 2 132 ? 19.780 15.467 108.764 1.00 14.96 133 CYS B O 1
ATOM 4152 N N . LEU B 2 133 ? 21.695 16.439 108.032 1.00 14.90 134 LEU B N 1
ATOM 4153 C CA . LEU B 2 133 ? 21.507 17.674 108.813 1.00 15.36 134 LEU B CA 1
ATOM 4154 C C . LEU B 2 133 ? 20.172 18.361 108.477 1.00 15.25 134 LEU B C 1
ATOM 4155 O O . LEU B 2 133 ? 19.402 18.713 109.387 1.00 15.45 134 LEU B O 1
ATOM 4160 N N . PHE B 2 134 ? 19.871 18.526 107.185 1.00 14.88 135 PHE B N 1
ATOM 4161 C CA . PHE B 2 134 ? 18.589 19.124 106.786 1.00 15.31 135 PHE B CA 1
ATOM 4162 C C . PHE B 2 134 ? 17.397 18.344 107.379 1.00 15.49 135 PHE B C 1
ATOM 4163 O O . PHE B 2 134 ? 16.447 18.937 107.921 1.00 15.67 135 PHE B O 1
ATOM 4171 N N . ALA B 2 135 ? 17.444 17.011 107.276 1.00 15.18 136 ALA B N 1
ATOM 4172 C CA . ALA B 2 135 ? 16.358 16.143 107.770 1.00 15.53 136 ALA B CA 1
ATOM 4173 C C . ALA B 2 135 ? 16.186 16.186 109.301 1.00 16.35 136 ALA B C 1
ATOM 4174 O O . ALA B 2 135 ? 15.060 16.250 109.799 1.00 17.56 136 ALA B O 1
ATOM 4176 N N . ASP B 2 136 ? 17.292 16.156 110.038 1.00 16.75 137 ASP B N 1
ATOM 4177 C CA . ASP B 2 136 ? 17.253 16.079 111.513 1.00 17.75 137 ASP B CA 1
ATOM 4178 C C . ASP B 2 136 ? 17.015 17.434 112.189 1.00 18.11 137 ASP B C 1
ATOM 4179 O O . ASP B 2 136 ? 16.375 17.484 113.248 1.00 19.32 137 ASP B O 1
ATOM 4184 N N . LEU B 2 137 ? 17.541 18.514 111.607 1.00 17.94 138 LEU B N 1
ATOM 4185 C CA . LEU B 2 137 ? 17.341 19.873 112.161 1.00 18.53 138 LEU B CA 1
ATOM 4186 C C . LEU B 2 137 ? 16.076 20.551 111.622 1.00 18.51 138 LEU B C 1
ATOM 4187 O O . LEU B 2 137 ? 15.710 21.636 112.088 1.00 19.06 138 LEU B O 1
ATOM 4192 N N . CYS B 2 138 ? 15.397 19.909 110.665 1.00 18.31 139 CYS B N 1
ATOM 4193 C CA . CYS B 2 138 ? 14.122 20.407 110.120 1.00 18.76 139 CYS B CA 1
ATOM 4194 C C . CYS B 2 138 ? 14.276 21.764 109.438 1.00 18.38 139 CYS B C 1
ATOM 4195 O O . CYS B 2 138 ? 13.535 22.705 109.726 1.00 19.29 139 CYS B O 1
ATOM 4198 N N . ILE B 2 139 ? 15.246 21.847 108.535 1.00 17.40 140 ILE B N 1
ATOM 4199 C CA . ILE B 2 139 ? 15.480 23.056 107.734 1.00 17.35 140 ILE B CA 1
ATOM 4200 C C . ILE B 2 139 ? 15.539 22.674 106.251 1.00 16.57 140 ILE B C 1
ATOM 4201 O O . ILE B 2 139 ? 15.829 21.520 105.897 1.00 15.93 140 ILE B O 1
ATOM 4206 N N . ASP B 2 140 ? 15.286 23.664 105.398 1.00 16.67 141 ASP B N 1
ATOM 4207 C CA . ASP B 2 140 ? 15.342 23.532 103.937 1.00 16.19 141 ASP B CA 1
ATOM 4208 C C . ASP B 2 140 ? 16.401 24.521 103.440 1.00 16.02 141 ASP B C 1
ATOM 4209 O O . ASP B 2 140 ? 16.303 25.720 103.737 1.00 16.01 141 ASP B O 1
ATOM 4214 N N . PRO B 2 141 ? 17.404 24.056 102.665 1.00 15.75 142 PRO B N 1
ATOM 4215 C CA . PRO B 2 141 ? 18.365 25.023 102.101 1.00 16.04 142 PRO B CA 1
ATOM 4216 C C . PRO B 2 141 ? 17.731 26.204 101.319 1.00 16.28 142 PRO B C 1
ATOM 4217 O O . PRO B 2 141 ? 18.320 27.286 101.286 1.00 17.13 142 PRO B O 1
ATOM 4221 N N A SER B 2 142 ? 16.557 25.989 100.711 0.51 16.03 143 SER B N 1
ATOM 4222 N N B SER B 2 142 ? 16.558 25.997 100.720 0.49 16.29 143 SER B N 1
ATOM 4223 C CA A SER B 2 142 ? 15.819 27.041 99.979 0.51 16.26 143 SER B CA 1
ATOM 4224 C CA B SER B 2 142 ? 15.860 27.043 99.967 0.49 16.67 143 SER B CA 1
ATOM 4225 C C A SER B 2 142 ? 15.534 28.297 100.799 0.51 16.78 143 SER B C 1
ATOM 4226 C C B SER B 2 142 ? 15.469 28.283 100.778 0.49 17.02 143 SER B C 1
ATOM 4227 O O A SER B 2 142 ? 15.594 29.411 100.270 0.51 17.24 143 SER B O 1
ATOM 4228 O O B SER B 2 142 ? 15.371 29.380 100.211 0.49 17.42 143 SER B O 1
ATOM 4233 N N . ASN B 2 143 ? 15.228 28.103 102.079 1.00 17.22 144 ASN B N 1
ATOM 4234 C CA . ASN B 2 143 ? 14.690 29.155 102.954 1.00 17.99 144 ASN B CA 1
ATOM 4235 C C . ASN B 2 143 ? 15.612 29.283 104.169 1.00 17.72 144 ASN B C 1
ATOM 4236 O O . ASN B 2 143 ? 15.388 28.561 105.156 1.00 17.45 144 ASN B O 1
ATOM 4241 N N . PRO B 2 144 ? 16.615 30.189 104.158 1.00 16.88 145 PRO B N 1
ATOM 4242 C CA . PRO B 2 144 ? 16.777 31.335 103.248 1.00 16.97 145 PRO B CA 1
ATOM 4243 C C . PRO B 2 144 ? 18.132 31.331 102.491 1.00 16.83 145 PRO B C 1
ATOM 4244 O O . PRO B 2 144 ? 18.848 32.351 102.458 1.00 17.49 145 PRO B O 1
ATOM 4248 N N . GLY B 2 145 ? 18.469 30.191 101.888 1.00 15.92 146 GLY B N 1
ATOM 4249 C CA . GLY B 2 145 ? 19.749 29.992 101.202 1.00 15.83 146 GLY B CA 1
ATOM 4250 C C . GLY B 2 145 ? 20.733 29.286 102.118 1.00 15.73 146 GLY B C 1
ATOM 4251 O O . GLY B 2 145 ? 20.585 29.324 103.337 1.00 15.99 146 GLY B O 1
ATOM 4252 N N . CYS B 2 146 ? 21.757 28.655 101.536 1.00 15.89 147 CYS B N 1
ATOM 4253 C CA . CYS B 2 146 ? 22.736 27.885 102.326 1.00 16.25 147 CYS B CA 1
ATOM 4254 C C . CYS B 2 146 ? 24.174 28.083 101.832 1.00 16.33 147 CYS B C 1
ATOM 4255 O O . CYS B 2 146 ? 24.455 27.902 100.632 1.00 16.13 147 CYS B O 1
ATOM 4258 N N . LEU B 2 147 ? 25.074 28.442 102.765 1.00 16.45 148 LEU B N 1
ATOM 4259 C CA . LEU B 2 147 ? 26.535 28.478 102.527 1.00 16.90 148 LEU B CA 1
ATOM 4260 C C . LEU B 2 147 ? 27.181 27.275 103.225 1.00 16.79 148 LEU B C 1
ATOM 4261 O O . LEU B 2 147 ? 26.931 27.053 104.412 1.00 17.10 148 LEU B O 1
ATOM 4266 N N . THR B 2 148 ? 28.007 26.511 102.497 1.00 16.75 149 THR B N 1
ATOM 4267 C CA . THR B 2 148 ? 28.673 25.313 103.026 1.00 16.96 149 THR B CA 1
ATOM 4268 C C . THR B 2 148 ? 30.197 25.412 102.807 1.00 17.05 149 THR B C 1
ATOM 4269 O O . THR B 2 148 ? 30.640 25.622 101.673 1.00 16.96 149 THR B O 1
ATOM 4273 N N . TYR B 2 149 ? 30.982 25.256 103.885 1.00 17.64 150 TYR B N 1
ATOM 4274 C CA . TYR B 2 149 ? 32.453 25.377 103.840 1.00 18.15 150 TYR B CA 1
ATOM 4275 C C . TYR B 2 149 ? 33.136 24.278 104.659 1.00 18.58 150 TYR B C 1
ATOM 4276 O O . TYR B 2 149 ? 32.556 23.730 105.607 1.00 18.15 150 TYR B O 1
ATOM 4285 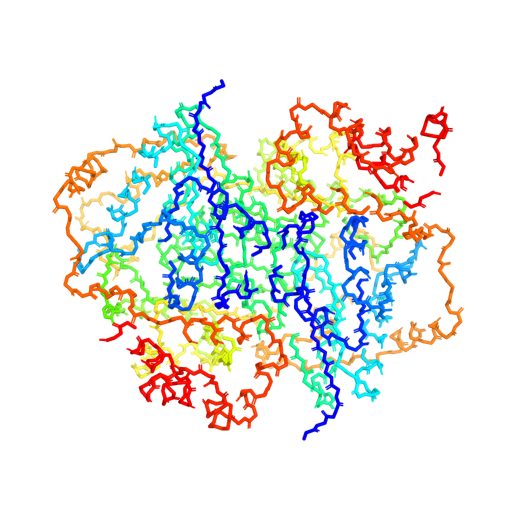N N . GLU B 2 150 ? 34.389 24.000 104.291 1.00 19.17 151 GLU B N 1
ATOM 4286 C CA . GLU B 2 150 ? 35.349 23.281 105.130 1.00 20.24 151 GLU B CA 1
ATOM 4287 C C . GLU B 2 150 ? 35.912 24.282 106.160 1.00 20.66 151 GLU B C 1
ATOM 4288 O O . GLU B 2 150 ? 36.315 25.389 105.787 1.00 20.73 151 GLU B O 1
ATOM 4294 N N . ALA B 2 151 ? 35.925 23.906 107.440 1.00 20.67 152 ALA B N 1
ATOM 4295 C CA . ALA B 2 151 ? 36.247 24.852 108.526 1.00 21.61 152 ALA B CA 1
ATOM 4296 C C . ALA B 2 151 ? 37.626 25.516 108.413 1.00 22.33 152 ALA B C 1
ATOM 4297 O O . ALA B 2 151 ? 37.737 26.725 108.643 1.00 22.71 152 ALA B O 1
ATOM 4299 N N . SER B 2 152 ? 38.671 24.754 108.075 1.00 23.01 153 SER B N 1
ATOM 4300 C CA . SER B 2 152 ? 40.023 25.340 107.920 1.00 23.75 153 SER B CA 1
ATOM 4301 C C . SER B 2 152 ? 40.120 26.278 106.707 1.00 23.83 153 SER B C 1
ATOM 4302 O O . SER B 2 152 ? 40.698 27.363 106.794 1.00 24.37 153 SER B O 1
ATOM 4305 N N . ASP B 2 153 ? 39.539 25.870 105.583 1.00 23.15 154 ASP B N 1
ATOM 4306 C CA . ASP B 2 153 ? 39.459 26.720 104.382 1.00 23.14 154 ASP B CA 1
ATOM 4307 C C . ASP B 2 153 ? 38.710 28.034 104.642 1.00 22.91 154 ASP B C 1
ATOM 4308 O O . ASP B 2 153 ? 39.148 29.104 104.199 1.00 23.19 154 ASP B O 1
ATOM 4313 N N . PHE B 2 154 ? 37.583 27.929 105.351 1.00 22.43 155 PHE B N 1
ATOM 4314 C CA . PHE B 2 154 ? 36.781 29.080 105.822 1.00 22.63 155 PHE B CA 1
ATOM 4315 C C . PHE B 2 154 ? 37.646 30.135 106.531 1.00 23.62 155 PHE B C 1
ATOM 4316 O O . PHE B 2 154 ? 37.529 31.341 106.272 1.00 23.68 155 PHE B O 1
ATOM 4324 N N . LEU B 2 155 ? 38.535 29.661 107.392 1.00 24.17 156 LEU B N 1
ATOM 4325 C CA . LEU B 2 155 ? 39.462 30.546 108.116 1.00 25.31 156 LEU B CA 1
ATOM 4326 C C . LEU B 2 155 ? 40.633 31.065 107.265 1.00 26.23 156 LEU B C 1
ATOM 4327 O O . LEU B 2 155 ? 40.880 32.284 107.223 1.00 26.62 156 LEU B O 1
ATOM 4332 N N . ILE B 2 156 ? 41.324 30.161 106.571 1.00 26.86 157 ILE B N 1
ATOM 4333 C CA . ILE B 2 156 ? 42.564 30.504 105.842 1.00 28.18 157 ILE B CA 1
ATOM 4334 C C . ILE B 2 156 ? 42.293 31.495 104.690 1.00 29.07 157 ILE B C 1
ATOM 4335 O O . ILE B 2 156 ? 43.059 32.435 104.493 1.00 29.77 157 ILE B O 1
ATOM 4340 N N . ARG B 2 157 ? 41.194 31.301 103.957 1.00 29.00 158 ARG B N 1
ATOM 4341 C CA . ARG B 2 157 ? 40.793 32.221 102.876 1.00 30.22 158 ARG B CA 1
ATOM 4342 C C . ARG B 2 157 ? 39.818 33.321 103.310 1.00 29.91 158 ARG B C 1
ATOM 4343 O O . ARG B 2 157 ? 39.340 34.076 102.460 1.00 29.92 158 ARG B O 1
ATOM 4351 N N . ASP B 2 158 ? 39.517 33.418 104.606 1.00 29.96 159 ASP B N 1
ATOM 4352 C CA . ASP B 2 158 ? 38.603 34.437 105.132 1.00 30.18 159 ASP B CA 1
ATOM 4353 C C . ASP B 2 158 ? 37.320 34.517 104.296 1.00 28.72 159 ASP B C 1
ATOM 4354 O O . ASP B 2 158 ? 36.943 35.577 103.788 1.00 28.89 159 ASP B O 1
ATOM 4359 N N . ARG B 2 159 ? 36.668 33.373 104.136 1.00 27.08 160 ARG B N 1
ATOM 4360 C CA . ARG B 2 159 ? 35.494 33.294 103.266 1.00 25.97 160 ARG B CA 1
ATOM 4361 C C . ARG B 2 159 ? 34.295 33.950 103.948 1.00 25.61 160 ARG B C 1
ATOM 4362 O O . ARG B 2 159 ? 34.147 33.843 105.161 1.00 25.69 160 ARG B O 1
ATOM 4370 N N . PRO B 2 160 ? 33.444 34.651 103.167 1.00 25.38 161 PRO B N 1
ATOM 4371 C CA . PRO B 2 160 ? 32.353 35.428 103.761 1.00 25.29 161 PRO B CA 1
ATOM 4372 C C . PRO B 2 160 ? 31.225 34.581 104.347 1.00 24.50 161 PRO B C 1
ATOM 4373 O O . PRO B 2 160 ? 30.917 33.508 103.824 1.00 23.62 161 PRO B O 1
ATOM 4377 N N . VAL B 2 161 ? 30.622 35.059 105.436 1.00 24.58 162 VAL B N 1
ATOM 4378 C CA . VAL B 2 161 ? 29.347 34.513 105.914 1.00 24.09 162 VAL B CA 1
ATOM 4379 C C . VAL B 2 161 ? 28.227 35.421 105.419 1.00 23.82 162 VAL B C 1
ATOM 4380 O O . VAL B 2 161 ? 28.482 36.537 104.959 1.00 24.75 162 VAL B O 1
ATOM 4384 N N . SER B 2 162 ? 27.001 34.918 105.494 1.00 22.82 163 SER B N 1
ATOM 4385 C CA . SER B 2 162 ? 25.798 35.733 105.339 1.00 22.66 163 SER B CA 1
ATOM 4386 C C . SER B 2 162 ? 24.963 35.566 106.598 1.00 22.49 163 SER B C 1
ATOM 4387 O O . SER B 2 162 ? 24.492 34.462 106.882 1.00 22.16 163 SER B O 1
ATOM 4390 N N . ILE B 2 163 ? 24.750 36.661 107.329 1.00 22.58 164 ILE B N 1
ATOM 4391 C CA . ILE B 2 163 ? 23.933 36.620 108.553 1.00 22.91 164 ILE B CA 1
ATOM 4392 C C . ILE B 2 163 ? 22.433 36.392 108.293 1.00 21.97 164 ILE B C 1
ATOM 4393 O O . ILE B 2 163 ? 21.666 36.235 109.250 1.00 22.48 164 ILE B O 1
ATOM 4398 N N . HIS B 2 164 ? 22.014 36.402 107.018 1.00 20.86 165 HIS B N 1
ATOM 4399 C CA . HIS B 2 164 ? 20.621 36.158 106.639 1.00 20.15 165 HIS B CA 1
ATOM 4400 C C . HIS B 2 164 ? 20.370 34.781 105.992 1.00 19.10 165 HIS B C 1
ATOM 4401 O O . HIS B 2 164 ? 19.230 34.502 105.621 1.00 19.22 165 HIS B O 1
ATOM 4408 N N . SER B 2 165 ? 21.405 33.951 105.847 1.00 18.41 166 SER B N 1
ATOM 4409 C CA . SER B 2 165 ? 21.255 32.592 105.269 1.00 17.65 166 SER B CA 1
ATOM 4410 C C . SER B 2 165 ? 21.813 31.535 106.235 1.00 17.43 166 SER B C 1
ATOM 4411 O O . SER B 2 165 ? 22.534 31.872 107.186 1.00 18.10 166 SER B O 1
ATOM 4414 N N . HIS B 2 166 ? 21.476 30.262 105.991 1.00 16.70 167 HIS B N 1
ATOM 4415 C CA . HIS B 2 166 ? 22.065 29.131 106.745 1.00 16.63 167 HIS B CA 1
ATOM 4416 C C . HIS B 2 166 ? 23.590 29.087 106.528 1.00 16.60 167 HIS B C 1
ATOM 4417 O O . HIS B 2 166 ? 24.067 29.395 105.418 1.00 16.53 167 HIS B O 1
ATOM 4424 N N . LEU B 2 167 ? 24.338 28.669 107.556 1.00 16.74 168 LEU B N 1
ATOM 4425 C CA . LEU B 2 167 ? 25.787 28.375 107.430 1.00 16.92 168 LEU B CA 1
ATOM 4426 C C . LEU B 2 167 ? 26.064 26.968 107.952 1.00 16.75 168 LEU B C 1
ATOM 4427 O O . LEU B 2 167 ? 25.669 26.643 109.069 1.00 16.94 168 LEU B O 1
ATOM 4432 N N . VAL B 2 168 ? 26.742 26.146 107.143 1.00 16.54 169 VAL B N 1
ATOM 4433 C CA . VAL B 2 168 ? 27.130 24.777 107.527 1.00 16.56 169 VAL B CA 1
ATOM 4434 C C . VAL B 2 168 ? 28.652 24.624 107.407 1.00 16.94 169 VAL B C 1
ATOM 4435 O O . VAL B 2 168 ? 29.211 24.904 106.346 1.00 16.75 169 VAL B O 1
ATOM 4439 N N . LEU B 2 169 ? 29.302 24.172 108.488 1.00 17.28 170 LEU B N 1
ATOM 4440 C CA . LEU B 2 169 ? 30.770 23.993 108.551 1.00 18.02 170 LEU B CA 1
ATOM 4441 C C . LEU B 2 169 ? 31.146 22.525 108.842 1.00 18.17 170 LEU B C 1
ATOM 4442 O O . LEU B 2 169 ? 30.809 21.997 109.914 1.00 18.67 170 LEU B O 1
ATOM 4447 N N . PHE B 2 170 ? 31.841 21.886 107.894 1.00 18.15 171 PHE B N 1
ATOM 4448 C CA . PHE B 2 170 ? 32.383 20.521 108.052 1.00 18.49 171 PHE B CA 1
ATOM 4449 C C . PHE B 2 170 ? 33.784 20.583 108.675 1.00 19.73 171 PHE B C 1
ATOM 4450 O O . PHE B 2 170 ? 34.482 21.601 108.567 1.00 19.70 171 PHE B O 1
ATOM 4458 N N . GLN B 2 171 ? 34.196 19.482 109.302 1.00 20.30 172 GLN B N 1
ATOM 4459 C CA . GLN B 2 171 ? 35.592 19.288 109.769 1.00 21.75 172 GLN B CA 1
ATOM 4460 C C . GLN B 2 171 ? 36.018 20.311 110.830 1.00 22.28 172 GLN B C 1
ATOM 4461 O O . GLN B 2 171 ? 37.182 20.718 110.913 1.00 22.98 172 GLN B O 1
ATOM 4467 N N . VAL B 2 172 ? 35.055 20.657 111.679 1.00 22.12 173 VAL B N 1
ATOM 4468 C CA . VAL B 2 172 ? 35.276 21.556 112.816 1.00 23.14 173 VAL B CA 1
ATOM 4469 C C . VAL B 2 172 ? 36.117 20.894 113.918 1.00 24.04 173 VAL B C 1
ATOM 4470 O O . VAL B 2 172 ? 36.684 21.594 114.782 1.00 24.53 173 VAL B O 1
ATOM 4474 N N . GLY B 2 173 ? 36.208 19.560 113.895 1.00 24.19 174 GLY B N 1
ATOM 4475 C CA . GLY B 2 173 ? 37.051 18.811 114.838 1.00 25.58 174 GLY B CA 1
ATOM 4476 C C . GLY B 2 173 ? 38.522 18.651 114.485 1.00 26.66 174 GLY B C 1
ATOM 4477 O O . GLY B 2 173 ? 39.241 17.984 115.236 1.00 27.09 174 GLY B O 1
ATOM 4485 N N . VAL B 2 175 ? 40.729 21.524 113.029 1.00 29.38 176 VAL B N 1
ATOM 4486 C CA . VAL B 2 175 ? 41.099 22.839 112.493 1.00 29.75 176 VAL B CA 1
ATOM 4487 C C . VAL B 2 175 ? 42.625 22.968 112.310 1.00 31.02 176 VAL B C 1
ATOM 4488 O O . VAL B 2 175 ? 43.382 22.839 113.272 1.00 31.80 176 VAL B O 1
ATOM 4492 N N . GLY B 2 176 ? 43.056 23.216 111.071 1.00 31.39 177 GLY B N 1
ATOM 4493 C CA . GLY B 2 176 ? 44.476 23.404 110.733 1.00 32.77 177 GLY B CA 1
ATOM 4494 C C . GLY B 2 176 ? 45.369 22.170 110.761 1.00 33.50 177 GLY B C 1
ATOM 4495 O O . GLY B 2 176 ? 46.601 22.301 110.670 1.00 34.38 177 GLY B O 1
ATOM 4496 N N . ILE B 2 177 ? 44.767 20.985 110.872 1.00 33.62 178 ILE B N 1
ATOM 4497 C CA . ILE B 2 177 ? 45.495 19.721 111.044 1.00 34.38 178 ILE B CA 1
ATOM 4498 C C . ILE B 2 177 ? 45.591 18.999 109.694 1.00 34.30 178 ILE B C 1
ATOM 4499 O O . ILE B 2 177 ? 44.572 18.772 109.040 1.00 33.32 178 ILE B O 1
ATOM 4504 N N . ALA B 2 178 ? 46.809 18.619 109.299 1.00 35.72 179 ALA B N 1
ATOM 4505 C CA . ALA B 2 178 ? 47.053 17.988 107.992 1.00 35.84 179 ALA B CA 1
ATOM 4506 C C . ALA B 2 178 ? 47.291 16.475 108.054 1.00 36.37 179 ALA B C 1
ATOM 4507 O O . ALA B 2 178 ? 47.348 15.830 107.005 1.00 36.27 179 ALA B O 1
ATOM 4509 N N . ASP B 2 179 ? 47.416 15.910 109.258 1.00 37.15 180 ASP B N 1
ATOM 4510 C CA . ASP B 2 179 ? 47.738 14.487 109.430 1.00 37.87 180 ASP B CA 1
ATOM 4511 C C . ASP B 2 179 ? 46.565 13.708 110.076 1.00 37.89 180 ASP B C 1
ATOM 4512 O O . ASP B 2 179 ? 45.402 14.133 109.964 1.00 36.38 180 ASP B O 1
ATOM 4517 N N . PHE B 2 180 ? 46.865 12.569 110.702 1.00 38.82 181 PHE B N 1
ATOM 4518 C CA . PHE B 2 180 ? 45.869 11.627 111.206 1.00 39.43 181 PHE B CA 1
ATOM 4519 C C . PHE B 2 180 ? 46.365 11.038 112.529 1.00 40.92 181 PHE B C 1
ATOM 4520 O O . PHE B 2 180 ? 47.571 10.967 112.765 1.00 41.14 181 PHE B O 1
ATOM 4528 N N . ASN B 2 181 ? 45.427 10.638 113.387 1.00 42.30 182 ASN B N 1
ATOM 4529 C CA . ASN B 2 181 ? 45.732 9.860 114.592 1.00 44.34 182 ASN B CA 1
ATOM 4530 C C . ASN B 2 181 ? 44.601 8.866 114.868 1.00 44.67 182 ASN B C 1
ATOM 4531 O O . ASN B 2 181 ? 43.428 9.239 114.825 1.00 44.05 182 ASN B O 1
ATOM 4536 N N . PHE B 2 182 ? 44.958 7.613 115.152 1.00 46.20 183 PHE B N 1
ATOM 4537 C CA . PHE B 2 182 ? 43.962 6.549 115.384 1.00 47.12 183 PHE B CA 1
ATOM 4538 C C . PHE B 2 182 ? 43.077 6.790 116.616 1.00 47.78 183 PHE B C 1
ATOM 4539 O O . PHE B 2 182 ? 41.902 6.416 116.610 1.00 47.76 183 PHE B O 1
ATOM 4547 N N . THR B 2 183 ? 43.642 7.408 117.654 1.00 48.98 184 THR B N 1
ATOM 4548 C CA . THR B 2 183 ? 42.904 7.738 118.883 1.00 49.64 184 THR B CA 1
ATOM 4549 C C . THR B 2 183 ? 42.075 9.033 118.796 1.00 48.86 184 THR B C 1
ATOM 4550 O O . THR B 2 183 ? 41.290 9.312 119.703 1.00 49.98 184 THR B O 1
ATOM 4554 N N . GLY B 2 184 ? 42.262 9.818 117.730 1.00 47.14 185 GLY B N 1
ATOM 4555 C CA . GLY B 2 184 ? 41.519 11.065 117.507 1.00 45.57 185 GLY B CA 1
ATOM 4556 C C . GLY B 2 184 ? 42.442 12.266 117.400 1.00 44.96 185 GLY B C 1
ATOM 4557 O O . GLY B 2 184 ? 43.622 12.193 117.758 1.00 45.49 185 GLY B O 1
ATOM 4558 N N . PHE B 2 185 ? 41.892 13.377 116.912 1.00 43.71 186 PHE B N 1
ATOM 4559 C CA . PHE B 2 185 ? 42.648 14.622 116.742 1.00 43.12 186 PHE B CA 1
ATOM 4560 C C . PHE B 2 185 ? 42.833 15.340 118.074 1.00 42.61 186 PHE B C 1
ATOM 4561 O O . PHE B 2 185 ? 41.961 15.273 118.946 1.00 42.88 186 PHE B O 1
ATOM 4569 N N . ASP B 2 186 ? 43.971 16.020 118.216 1.00 41.26 187 ASP B N 1
ATOM 4570 C CA . ASP B 2 186 ? 44.193 17.000 119.281 1.00 40.75 187 ASP B CA 1
ATOM 4571 C C . ASP B 2 186 ? 43.836 18.377 118.702 1.00 38.86 187 ASP B C 1
ATOM 4572 O O . ASP B 2 186 ? 44.676 19.043 118.081 1.00 39.05 187 ASP B O 1
ATOM 4577 N N . ASN B 2 187 ? 42.589 18.796 118.922 1.00 36.43 188 ASN B N 1
ATOM 4578 C CA . ASN B 2 187 ? 41.994 19.945 118.227 1.00 34.47 188 ASN B CA 1
ATOM 4579 C C . ASN B 2 187 ? 42.312 21.261 118.956 1.00 34.77 188 ASN B C 1
ATOM 4580 O O . ASN B 2 187 ? 41.407 22.002 119.352 1.00 33.83 188 ASN B O 1
ATOM 4585 N N . ASN B 2 188 ? 43.607 21.552 119.105 1.00 35.45 189 ASN B N 1
ATOM 4586 C CA . ASN B 2 188 ? 44.063 22.687 119.933 1.00 36.31 189 ASN B CA 1
ATOM 4587 C C . ASN B 2 188 ? 44.061 24.053 119.226 1.00 35.76 189 ASN B C 1
ATOM 4588 O O . ASN B 2 188 ? 44.370 25.056 119.865 1.00 36.73 189 ASN B O 1
ATOM 4593 N N . LYS B 2 189 ? 43.699 24.097 117.936 1.00 34.03 190 LYS B N 1
ATOM 4594 C CA . LYS B 2 189 ? 43.480 25.365 117.220 1.00 33.53 190 LYS B CA 1
ATOM 4595 C C . LYS B 2 189 ? 41.982 25.707 117.076 1.00 31.48 190 LYS B C 1
ATOM 4596 O O . LYS B 2 189 ? 41.633 26.660 116.383 1.00 31.22 190 LYS B O 1
ATOM 4602 N N . PHE B 2 190 ? 41.114 24.954 117.758 1.00 30.15 191 PHE B N 1
ATOM 4603 C CA . PHE B 2 190 ? 39.656 25.186 117.748 1.00 28.85 191 PHE B CA 1
ATOM 4604 C C . PHE B 2 190 ? 39.241 26.603 118.190 1.00 28.74 191 PHE B C 1
ATOM 4605 O O . PHE B 2 190 ? 38.239 27.140 117.712 1.00 27.76 191 PHE B O 1
ATOM 4613 N N . GLY B 2 191 ? 40.016 27.216 119.083 1.00 29.31 192 GLY B N 1
ATOM 4614 C CA . GLY B 2 191 ? 39.752 28.578 119.536 1.00 29.79 192 GLY B CA 1
ATOM 4615 C C . GLY B 2 191 ? 39.837 29.651 118.460 1.00 29.37 192 GLY B C 1
ATOM 4616 O O . GLY B 2 191 ? 39.207 30.708 118.590 1.00 29.63 192 GLY B O 1
ATOM 4617 N N . VAL B 2 192 ? 40.616 29.387 117.411 1.00 28.95 193 VAL B N 1
ATOM 4618 C CA . VAL B 2 192 ? 40.744 30.289 116.265 1.00 28.85 193 VAL B CA 1
ATOM 4619 C C . VAL B 2 192 ? 39.408 30.338 115.495 1.00 27.68 193 VAL B C 1
ATOM 4620 O O . VAL B 2 192 ? 38.992 31.408 115.027 1.00 27.79 193 VAL B O 1
ATOM 4624 N N . LEU B 2 193 ? 38.737 29.189 115.371 1.00 26.89 194 LEU B N 1
ATOM 4625 C CA . LEU B 2 193 ? 37.381 29.139 114.784 1.00 25.96 194 LEU B CA 1
ATOM 4626 C C . LEU B 2 193 ? 36.353 29.880 115.649 1.00 26.26 194 LEU B C 1
ATOM 4627 O O . LEU B 2 193 ? 35.533 30.645 115.131 1.00 25.63 194 LEU B O 1
ATOM 4632 N N . VAL B 2 194 ? 36.421 29.680 116.966 1.00 27.12 195 VAL B N 1
ATOM 4633 C CA . VAL B 2 194 ? 35.489 30.330 117.896 1.00 27.76 195 VAL B CA 1
ATOM 4634 C C . VAL B 2 194 ? 35.627 31.857 117.810 1.00 28.51 195 VAL B C 1
ATOM 4635 O O . VAL B 2 194 ? 34.616 32.558 117.772 1.00 28.22 195 VAL B O 1
ATOM 4639 N N . ASP B 2 195 ? 36.867 32.361 117.768 1.00 29.55 196 ASP B N 1
ATOM 4640 C CA . ASP B 2 195 ? 37.117 33.809 117.597 1.00 30.69 196 ASP B CA 1
ATOM 4641 C C . ASP B 2 195 ? 36.457 34.385 116.328 1.00 29.72 196 ASP B C 1
ATOM 4642 O O . ASP B 2 195 ? 35.832 35.454 116.388 1.00 29.71 196 ASP B O 1
ATOM 4647 N N . ARG B 2 196 ? 36.580 33.670 115.203 1.00 29.03 197 ARG B N 1
ATOM 4648 C CA . ARG B 2 196 ? 35.980 34.090 113.922 1.00 28.46 197 ARG B CA 1
ATOM 4649 C C . ARG B 2 196 ? 34.453 34.133 114.015 1.00 27.66 197 ARG B C 1
ATOM 4650 O O . ARG B 2 196 ? 33.829 35.104 113.571 1.00 27.28 197 ARG B O 1
ATOM 4658 N N . LEU B 2 197 ? 33.856 33.098 114.605 1.00 27.09 198 LEU B N 1
ATOM 4659 C CA . LEU B 2 197 ? 32.400 33.057 114.787 1.00 26.80 198 LEU B CA 1
ATOM 4660 C C . LEU B 2 197 ? 31.885 34.196 115.689 1.00 27.41 198 LEU B C 1
ATOM 4661 O O . LEU B 2 197 ? 30.846 34.791 115.406 1.00 26.82 198 LEU B O 1
ATOM 4666 N N . GLU B 2 198 ? 32.637 34.530 116.741 1.00 28.35 199 GLU B N 1
ATOM 4667 C CA . GLU B 2 198 ? 32.287 35.664 117.604 1.00 29.66 199 GLU B CA 1
ATOM 4668 C C . GLU B 2 198 ? 32.345 36.995 116.855 1.00 29.73 199 GLU B C 1
ATOM 4669 O O . GLU B 2 198 ? 31.443 37.821 117.003 1.00 29.30 199 GLU B O 1
ATOM 4675 N N . GLN B 2 199 ? 33.386 37.192 116.046 1.00 29.96 200 GLN B N 1
ATOM 4676 C CA . GLN B 2 199 ? 33.523 38.406 115.222 1.00 30.87 200 GLN B CA 1
ATOM 4677 C C . GLN B 2 199 ? 32.361 38.612 114.239 1.00 29.85 200 GLN B C 1
ATOM 4678 O O . GLN B 2 199 ? 31.902 39.741 114.053 1.00 30.32 200 GLN B O 1
ATOM 4684 N N . GLU B 2 200 ? 31.895 37.524 113.623 1.00 28.63 201 GLU B N 1
ATOM 4685 C CA . GLU B 2 200 ? 30.847 37.599 112.598 1.00 27.86 201 GLU B CA 1
ATOM 4686 C C . GLU B 2 200 ? 29.415 37.625 113.153 1.00 27.07 201 GLU B C 1
ATOM 4687 O O . GLU B 2 200 ? 28.541 38.270 112.558 1.00 27.32 201 GLU B O 1
ATOM 4693 N N . TYR B 2 201 ? 29.170 36.917 114.259 1.00 26.34 202 TYR B N 1
ATOM 4694 C CA . TYR B 2 201 ? 27.810 36.716 114.803 1.00 25.66 202 TYR B CA 1
ATOM 4695 C C . TYR B 2 201 ? 27.527 37.266 116.211 1.00 26.35 202 TYR B C 1
ATOM 4696 O O . TYR B 2 201 ? 26.363 37.466 116.556 1.00 26.15 202 TYR B O 1
ATOM 4705 N N . GLY B 2 202 ? 28.568 37.470 117.020 1.00 26.92 203 GLY B N 1
ATOM 4706 C CA . GLY B 2 202 ? 28.411 37.913 118.417 1.00 27.75 203 GLY B CA 1
ATOM 4707 C C . GLY B 2 202 ? 28.440 36.748 119.395 1.00 27.92 203 GLY B C 1
ATOM 4708 O O . GLY B 2 202 ? 28.133 35.603 119.026 1.00 27.27 203 GLY B O 1
ATOM 4709 N N . ALA B 2 203 ? 28.793 37.045 120.646 1.00 28.90 204 ALA B N 1
ATOM 4710 C CA . ALA B 2 203 ? 29.034 36.018 121.668 1.00 29.18 204 ALA B CA 1
ATOM 4711 C C . ALA B 2 203 ? 27.819 35.179 122.074 1.00 28.97 204 ALA B C 1
ATOM 4712 O O . ALA B 2 203 ? 27.987 34.030 122.474 1.00 28.81 204 ALA B O 1
ATOM 4714 N N . GLU B 2 204 ? 26.614 35.738 121.987 1.00 29.17 205 GLU B N 1
ATOM 4715 C CA . GLU B 2 204 ? 25.407 35.031 122.428 1.00 29.34 205 GLU B CA 1
ATOM 4716 C C . GLU B 2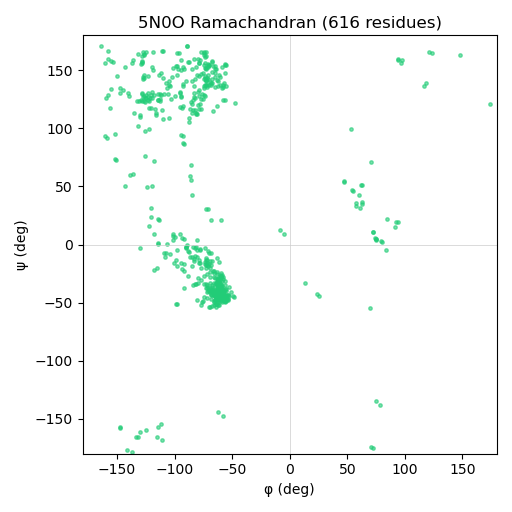 204 ? 24.602 34.389 121.283 1.00 27.95 205 GLU B C 1
ATOM 4717 O O . GLU B 2 204 ? 23.525 33.839 121.530 1.00 27.92 205 GLU B O 1
ATOM 4723 N N . HIS B 2 205 ? 25.128 34.421 120.057 1.00 27.03 206 HIS B N 1
ATOM 4724 C CA . HIS B 2 205 ? 24.441 33.795 118.908 1.00 25.82 206 HIS B CA 1
ATOM 4725 C C . HIS B 2 205 ? 24.517 32.263 118.993 1.00 25.36 206 HIS B C 1
ATOM 4726 O O . HIS B 2 205 ? 25.557 31.725 119.388 1.00 25.28 206 HIS B O 1
ATOM 4733 N N . PRO B 2 206 ? 23.421 31.554 118.630 1.00 24.94 207 PRO B N 1
ATOM 4734 C CA . PRO B 2 206 ? 23.463 30.080 118.703 1.00 24.58 207 PRO B CA 1
ATOM 4735 C C . PRO B 2 206 ? 24.334 29.372 117.645 1.00 23.94 207 PRO B C 1
ATOM 4736 O O . PRO B 2 206 ? 24.408 29.805 116.486 1.00 23.41 207 PRO B O 1
ATOM 4740 N N . VAL B 2 207 ? 24.987 28.293 118.075 1.00 23.58 208 VAL B N 1
ATOM 4741 C CA . VAL B 2 207 ? 25.670 27.338 117.191 1.00 23.03 208 VAL B CA 1
ATOM 4742 C C . VAL B 2 207 ? 25.143 25.952 117.550 1.00 22.69 208 VAL B C 1
ATOM 4743 O O . VAL B 2 207 ? 25.173 25.571 118.723 1.00 23.38 208 VAL B O 1
ATOM 4747 N N . VAL B 2 208 ? 24.653 25.203 116.554 1.00 21.71 209 VAL B N 1
ATOM 4748 C CA . VAL B 2 208 ? 24.151 23.843 116.788 1.00 21.71 209 VAL B CA 1
ATOM 4749 C C . VAL B 2 208 ? 25.263 22.831 116.489 1.00 21.42 209 VAL B C 1
ATOM 4750 O O . VAL B 2 208 ? 25.764 22.765 115.357 1.00 20.77 209 VAL B O 1
ATOM 4754 N N . HIS B 2 209 ? 25.653 22.065 117.512 1.00 21.55 210 HIS B N 1
ATOM 4755 C CA . HIS B 2 209 ? 26.587 20.933 117.365 1.00 21.56 210 HIS B CA 1
ATOM 4756 C C . HIS B 2 209 ? 25.793 19.728 116.859 1.00 20.91 210 HIS B C 1
ATOM 4757 O O . HIS B 2 209 ? 24.912 19.230 117.577 1.00 21.32 210 HIS B O 1
ATOM 4764 N N . TYR B 2 210 ? 26.078 19.290 115.621 1.00 19.96 211 TYR B N 1
ATOM 4765 C CA . TYR B 2 210 ? 25.337 18.204 114.967 1.00 19.43 211 TYR B CA 1
ATOM 4766 C C . TYR B 2 210 ? 26.188 16.952 114.720 1.00 19.16 211 TYR B C 1
ATOM 4767 O O . TYR B 2 210 ? 27.244 17.030 114.085 1.00 19.01 211 TYR B O 1
ATOM 4776 N N . ILE B 2 211 ? 25.715 15.813 115.228 1.00 19.39 212 ILE B N 1
ATOM 4777 C CA . ILE B 2 211 ? 26.237 14.482 114.855 1.00 19.71 212 ILE B CA 1
ATOM 4778 C C . ILE B 2 211 ? 25.058 13.577 114.482 1.00 19.67 212 ILE B C 1
ATOM 4779 O O . ILE B 2 211 ? 24.256 13.197 115.340 1.00 20.30 212 ILE B O 1
ATOM 4784 N N . ALA B 2 212 ? 24.966 13.231 113.197 1.00 18.96 213 ALA B N 1
ATOM 4785 C CA . ALA B 2 212 ? 23.946 12.295 112.723 1.00 19.22 213 ALA B CA 1
ATOM 4786 C C . ALA B 2 212 ? 24.151 10.926 113.367 1.00 20.00 213 ALA B C 1
ATOM 4787 O O . ALA B 2 212 ? 25.295 10.483 113.524 1.00 20.46 213 ALA B O 1
ATOM 4789 N N . ALA B 2 213 ? 23.052 10.259 113.718 1.00 21.03 214 ALA B N 1
ATOM 4790 C CA . ALA B 2 213 ? 23.110 8.874 114.215 1.00 22.04 214 ALA B CA 1
ATOM 4791 C C . ALA B 2 213 ? 23.770 7.937 113.195 1.00 22.68 214 ALA B C 1
ATOM 4792 O O . ALA B 2 213 ? 23.391 7.927 112.016 1.00 22.04 214 ALA B O 1
ATOM 4823 N N . PRO B 2 216 ? 21.249 2.481 113.648 1.00 25.89 217 PRO B N 1
ATOM 4824 C CA . PRO B 2 216 ? 19.796 2.753 113.455 1.00 25.65 217 PRO B CA 1
ATOM 4825 C C . PRO B 2 216 ? 18.950 3.028 114.710 1.00 26.08 217 PRO B C 1
ATOM 4826 O O . PRO B 2 216 ? 17.903 3.666 114.612 1.00 25.34 217 PRO B O 1
ATOM 4830 N N . HIS B 2 217 ? 19.409 2.560 115.867 1.00 26.53 218 HIS B N 1
ATOM 4831 C CA . HIS B 2 217 ? 18.725 2.808 117.143 1.00 27.46 218 HIS B CA 1
ATOM 4832 C C . HIS B 2 217 ? 19.125 4.121 117.833 1.00 28.06 218 HIS B C 1
ATOM 4833 O O . HIS B 2 217 ? 18.479 4.515 118.808 1.00 28.96 218 HIS B O 1
ATOM 4840 N N . GLN B 2 218 ? 20.177 4.787 117.351 1.00 28.05 219 GLN B N 1
ATOM 4841 C CA . GLN B 2 218 ? 20.671 6.010 117.998 1.00 29.01 219 GLN B CA 1
ATOM 4842 C C . GLN B 2 218 ? 19.865 7.248 117.606 1.00 28.43 219 GLN B C 1
ATOM 4843 O O . GLN B 2 218 ? 19.279 7.304 116.521 1.00 27.55 219 GLN B O 1
ATOM 4849 N N . ASP B 2 219 ? 19.843 8.233 118.506 1.00 28.73 220 ASP B N 1
ATOM 4850 C CA . ASP B 2 219 ? 19.313 9.564 118.205 1.00 28.57 220 ASP B CA 1
ATOM 4851 C C . ASP B 2 219 ? 20.466 10.470 117.782 1.00 26.85 220 ASP B C 1
ATOM 4852 O O . ASP B 2 219 ? 21.597 10.285 118.245 1.00 27.06 220 ASP B O 1
ATOM 4857 N N . PRO B 2 220 ? 20.191 11.461 116.914 1.00 25.11 221 PRO B N 1
ATOM 4858 C CA . PRO B 2 220 ? 21.241 12.418 116.586 1.00 24.64 221 PRO B CA 1
ATOM 4859 C C . PRO B 2 220 ? 21.561 13.353 117.758 1.00 24.74 221 PRO B C 1
ATOM 4860 O O . PRO B 2 220 ? 20.716 13.579 118.646 1.00 25.38 221 PRO B O 1
ATOM 4864 N N . VAL B 2 221 ? 22.779 13.873 117.755 1.00 23.92 222 VAL B N 1
ATOM 4865 C CA . VAL B 2 221 ? 23.163 14.973 118.637 1.00 24.16 222 VAL B CA 1
ATOM 4866 C C . VAL B 2 221 ? 22.727 16.251 117.930 1.00 23.66 222 VAL B C 1
ATOM 4867 O O . VAL B 2 221 ? 23.103 16.472 116.772 1.00 22.32 222 VAL B O 1
ATOM 4871 N N . THR B 2 222 ? 21.916 17.063 118.615 1.00 23.87 223 THR B N 1
ATOM 4872 C CA . THR B 2 222 ? 21.439 18.352 118.099 1.00 24.02 223 THR B CA 1
ATOM 4873 C C . THR B 2 222 ? 21.489 19.376 119.237 1.00 24.96 223 THR B C 1
ATOM 4874 O O . THR B 2 222 ? 20.463 19.945 119.623 1.00 25.26 223 THR B O 1
ATOM 4878 N N . ASP B 2 223 ? 22.688 19.599 119.767 1.00 25.43 224 ASP B N 1
ATOM 4879 C CA . ASP B 2 223 ? 22.865 20.436 120.970 1.00 26.57 224 ASP B CA 1
ATOM 4880 C C . ASP B 2 223 ? 23.148 21.890 120.601 1.00 26.81 224 ASP B C 1
ATOM 4881 O O . ASP B 2 223 ? 24.153 22.193 119.958 1.00 25.96 224 ASP B O 1
ATOM 4886 N N . LYS B 2 224 ? 22.260 22.784 121.034 1.00 27.92 225 LYS B N 1
ATOM 4887 C CA . LYS B 2 224 ? 22.438 24.218 120.835 1.00 28.76 225 LYS B CA 1
ATOM 4888 C C . LYS B 2 224 ? 23.338 24.781 121.934 1.00 29.07 225 LYS B C 1
ATOM 4889 O O . LYS B 2 224 ? 23.123 24.482 123.107 1.00 30.36 225 LYS B O 1
ATOM 4895 N N . TYR B 2 225 ? 24.355 25.547 121.528 1.00 28.15 226 TYR B N 1
ATOM 4896 C CA . TYR B 2 225 ? 25.251 26.292 122.422 1.00 28.58 226 TYR B CA 1
ATOM 4897 C C . TYR B 2 225 ? 25.317 27.756 121.962 1.00 28.27 226 TYR B C 1
ATOM 4898 O O . TYR B 2 225 ? 24.948 28.065 120.833 1.00 27.88 226 TYR B O 1
ATOM 4907 N N . THR B 2 226 ? 25.770 28.664 122.826 1.00 28.47 227 THR B N 1
ATOM 4908 C CA . THR B 2 226 ? 26.150 30.005 122.371 1.00 28.41 227 THR B CA 1
ATOM 4909 C C . THR B 2 226 ? 27.576 29.930 121.842 1.00 28.12 227 THR B C 1
ATOM 4910 O O . THR B 2 226 ? 28.317 29.007 122.195 1.00 28.09 227 THR B O 1
ATOM 4914 N N . VAL B 2 227 ? 27.973 30.902 121.020 1.00 27.74 228 VAL B N 1
ATOM 4915 C CA . VAL B 2 227 ? 29.373 31.016 120.559 1.00 28.12 228 VAL B CA 1
ATOM 4916 C C . VAL B 2 227 ? 30.338 31.032 121.758 1.00 29.48 228 VAL B C 1
ATOM 4917 O O . VAL B 2 227 ? 31.382 30.371 121.733 1.00 29.87 228 VAL B O 1
ATOM 4921 N N . ALA B 2 228 ? 29.979 31.788 122.796 1.00 30.32 229 ALA B N 1
ATOM 4922 C CA . ALA B 2 228 ? 30.791 31.874 124.021 1.00 31.70 229 ALA B CA 1
ATOM 4923 C C . ALA B 2 228 ? 30.946 30.540 124.765 1.00 32.07 229 ALA B C 1
ATOM 4924 O O . ALA B 2 228 ? 32.023 30.259 125.304 1.00 33.15 229 ALA B O 1
ATOM 4926 N N . GLN B 2 229 ? 29.882 29.732 124.803 1.00 31.84 230 GLN B N 1
ATOM 4927 C CA . GLN B 2 229 ? 29.934 28.397 125.429 1.00 31.96 230 GLN B CA 1
ATOM 4928 C C . GLN B 2 229 ? 30.961 27.463 124.790 1.00 31.68 230 GLN B C 1
ATOM 4929 O O . GLN B 2 229 ? 31.483 26.566 125.460 1.00 31.52 230 GLN B O 1
ATOM 4935 N N . LEU B 2 230 ? 31.268 27.682 123.508 1.00 31.20 231 LEU B N 1
ATOM 4936 C CA . LEU B 2 230 ? 32.302 26.901 122.814 1.00 31.41 231 LEU B CA 1
ATOM 4937 C C . LEU B 2 230 ? 33.735 27.065 123.387 1.00 32.68 231 LEU B C 1
ATOM 4938 O O . LEU B 2 230 ? 34.591 26.231 123.108 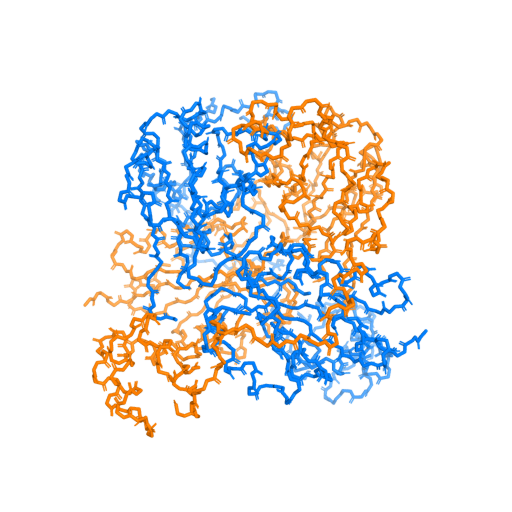1.00 33.15 231 LEU B O 1
ATOM 4943 N N A ARG B 2 231 ? 33.976 28.125 124.164 0.72 33.89 232 ARG B N 1
ATOM 4944 N N B ARG B 2 231 ? 33.983 28.126 124.158 0.28 33.72 232 ARG B N 1
ATOM 4945 C CA A ARG B 2 231 ? 35.239 28.281 124.900 0.72 35.30 232 ARG B CA 1
ATOM 4946 C CA B ARG B 2 231 ? 35.242 28.274 124.900 0.28 34.89 232 ARG B CA 1
ATOM 4947 C C A ARG B 2 231 ? 35.337 27.412 126.165 0.72 35.81 232 ARG B C 1
ATOM 4948 C C B ARG B 2 231 ? 35.340 27.401 126.160 0.28 35.60 232 ARG B C 1
ATOM 4949 O O A ARG B 2 231 ? 36.435 27.228 126.690 0.72 36.69 232 ARG B O 1
ATOM 4950 O O B ARG B 2 231 ? 36.443 27.199 126.672 0.28 36.38 232 ARG B O 1
ATOM 4965 N N . GLU B 2 232 ? 34.210 26.895 126.665 1.00 35.53 233 GLU B N 1
ATOM 4966 C CA . GLU B 2 232 ? 34.205 26.069 127.902 1.00 36.36 233 GLU B CA 1
ATOM 4967 C C . GLU B 2 232 ? 34.817 24.679 127.649 1.00 36.30 233 GLU B C 1
ATOM 4968 O O . GLU B 2 232 ? 34.376 23.989 126.732 1.00 35.16 233 GLU B O 1
ATOM 4974 N N . PRO B 2 233 ? 35.827 24.264 128.451 1.00 37.10 234 PRO B N 1
ATOM 4975 C CA . PRO B 2 233 ? 36.563 23.006 128.184 1.00 37.41 234 PRO B CA 1
ATOM 4976 C C . PRO B 2 233 ? 35.740 21.727 128.017 1.00 37.45 234 PRO B C 1
ATOM 4977 O O . PRO B 2 233 ? 36.033 20.928 127.112 1.00 36.81 234 PRO B O 1
ATOM 4981 N N . GLU B 2 234 ? 34.735 21.518 128.871 1.00 38.66 235 GLU B N 1
ATOM 4982 C CA . GLU B 2 234 ? 33.904 20.309 128.767 1.00 39.03 235 GLU B CA 1
ATOM 4983 C C . GLU B 2 234 ? 33.089 20.302 127.466 1.00 37.08 235 GLU B C 1
ATOM 4984 O O . GLU B 2 234 ? 32.863 19.236 126.901 1.00 37.07 235 GLU B O 1
ATOM 4990 N N . ILE B 2 235 ? 32.672 21.477 126.990 1.00 36.10 236 ILE B N 1
ATOM 4991 C CA . ILE B 2 235 ? 31.901 21.577 125.738 1.00 34.28 236 ILE B CA 1
ATOM 4992 C C . ILE B 2 235 ? 32.800 21.393 124.505 1.00 33.46 236 ILE B C 1
ATOM 4993 O O . ILE B 2 235 ? 32.469 20.608 123.609 1.00 31.77 236 ILE B O 1
ATOM 4998 N N . ALA B 2 236 ? 33.927 22.101 124.453 1.00 33.40 237 ALA B N 1
ATOM 4999 C CA . ALA B 2 236 ? 34.871 21.981 123.325 1.00 33.19 237 ALA B CA 1
ATOM 5000 C C . ALA B 2 236 ? 35.354 20.537 123.091 1.00 33.22 237 ALA B C 1
ATOM 5001 O O . ALA B 2 236 ? 35.507 20.091 121.938 1.00 31.72 237 ALA B O 1
ATOM 5003 N N . LYS B 2 237 ? 35.572 19.815 124.193 1.00 34.36 238 LYS B N 1
ATOM 5004 C CA . LYS B 2 237 ? 35.975 18.398 124.170 1.00 34.88 238 LYS B CA 1
ATOM 5005 C C . LYS B 2 237 ? 34.981 17.456 123.466 1.00 33.81 238 LYS B C 1
ATOM 5006 O O . LYS B 2 237 ? 35.383 16.396 122.988 1.00 33.22 238 LYS B O 1
ATOM 5012 N N . ARG B 2 238 ? 33.703 17.840 123.407 1.00 33.04 239 ARG B N 1
ATOM 5013 C CA . ARG B 2 238 ? 32.672 17.048 122.717 1.00 32.46 239 ARG B CA 1
ATOM 5014 C C . ARG B 2 238 ? 32.761 17.107 121.177 1.00 30.91 239 ARG B C 1
ATOM 5015 O O . ARG B 2 238 ? 32.146 16.279 120.505 1.00 30.26 239 ARG B O 1
ATOM 5023 N N . VAL B 2 239 ? 33.520 18.060 120.625 1.00 30.13 240 VAL B N 1
ATOM 5024 C CA . VAL B 2 239 ? 33.631 18.246 119.167 1.00 28.94 240 VAL B CA 1
ATOM 5025 C C . VAL B 2 239 ? 34.737 17.340 118.615 1.00 28.53 240 VAL B C 1
ATOM 5026 O O . VAL B 2 239 ? 35.909 17.499 118.965 1.00 29.61 240 VAL B O 1
ATOM 5030 N N . GLY B 2 240 ? 34.352 16.393 117.757 1.00 26.88 241 GLY B N 1
ATOM 5031 C CA . GLY B 2 240 ? 35.256 15.357 117.246 1.00 26.31 241 GLY B CA 1
ATOM 5032 C C . GLY B 2 240 ? 35.236 15.213 115.732 1.00 24.96 241 GLY B C 1
ATOM 5033 O O . GLY B 2 240 ? 34.777 16.106 115.007 1.00 24.17 241 GLY B O 1
ATOM 5034 N N . GLY B 2 241 ? 35.719 14.068 115.254 1.00 24.62 242 GLY B N 1
ATOM 5035 C CA . GLY B 2 241 ? 35.925 13.838 113.831 1.00 23.73 242 GLY B CA 1
ATOM 5036 C C . GLY B 2 241 ? 34.676 13.627 112.988 1.00 22.55 242 GLY B C 1
ATOM 5037 O O . GLY B 2 241 ? 34.772 13.651 111.760 1.00 22.82 242 GLY B O 1
ATOM 5038 N N . VAL B 2 242 ? 33.522 13.395 113.628 1.00 21.95 243 VAL B N 1
ATOM 5039 C CA . VAL B 2 242 ? 32.230 13.289 112.919 1.00 21.17 243 VAL B CA 1
ATOM 5040 C C . VAL B 2 242 ? 31.258 14.431 113.294 1.00 20.85 243 VAL B C 1
ATOM 5041 O O . VAL B 2 242 ? 30.046 14.316 113.101 1.00 20.80 243 VAL B O 1
ATOM 5045 N N . SER B 2 243 ? 31.804 15.543 113.796 1.00 20.90 244 SER B N 1
ATOM 5046 C CA . SER B 2 243 ? 31.012 16.728 114.170 1.00 20.67 244 SER B CA 1
ATOM 5047 C C . SER B 2 243 ? 30.908 17.753 113.037 1.00 19.88 244 SER B C 1
ATOM 5048 O O . SER B 2 243 ? 31.898 18.045 112.369 1.00 19.62 244 SER B O 1
ATOM 5051 N N . THR B 2 244 ? 29.707 18.309 112.860 1.00 19.11 245 THR B N 1
ATOM 5052 C CA . THR B 2 244 ? 29.434 19.388 111.899 1.00 18.74 245 THR B CA 1
ATOM 5053 C C . THR B 2 244 ? 28.732 20.517 112.670 1.00 18.91 245 THR B C 1
ATOM 5054 O O . THR B 2 244 ? 27.976 20.242 113.600 1.00 19.74 245 THR B O 1
ATOM 5058 N N . PHE B 2 245 ? 29.004 21.777 112.319 1.00 19.03 246 PHE B N 1
ATOM 5059 C CA . PHE B 2 245 ? 28.274 22.919 112.907 1.00 19.25 246 PHE B CA 1
ATOM 5060 C C . PHE B 2 245 ? 27.225 23.514 111.949 1.00 18.59 246 PHE B C 1
ATOM 5061 O O . PHE B 2 245 ? 27.492 23.691 110.761 1.00 18.29 246 PHE B O 1
ATOM 5069 N N . TYR B 2 246 ? 26.041 23.801 112.493 1.00 18.34 247 TYR B N 1
ATOM 5070 C CA . TYR B 2 246 ? 24.993 24.601 111.831 1.00 18.13 247 TYR B CA 1
ATOM 5071 C C . TYR B 2 246 ? 24.829 25.929 112.581 1.00 18.74 247 TYR B C 1
ATOM 5072 O O . TYR B 2 246 ? 24.580 25.932 113.806 1.00 19.02 247 TYR B O 1
ATOM 5081 N N . ILE B 2 247 ? 24.975 27.043 111.861 1.00 18.86 248 ILE B N 1
ATOM 5082 C CA . ILE B 2 247 ? 24.773 28.385 112.440 1.00 19.76 248 ILE B CA 1
ATOM 5083 C C . ILE B 2 247 ? 23.572 29.054 111.744 1.00 19.69 248 ILE B C 1
ATOM 5084 O O . ILE B 2 247 ? 23.634 29.347 110.540 1.00 19.31 248 ILE B O 1
ATOM 5089 N N . PRO B 2 248 ? 22.466 29.277 112.488 1.00 20.03 249 PRO B N 1
ATOM 5090 C CA . PRO B 2 248 ? 21.270 29.865 111.869 1.00 19.99 249 PRO B CA 1
ATOM 5091 C C . PRO B 2 248 ? 21.404 31.366 111.578 1.00 20.82 249 PRO B C 1
ATOM 5092 O O . PRO B 2 248 ? 22.288 32.028 112.131 1.00 20.90 249 PRO B O 1
ATOM 5096 N N . PRO B 2 249 ? 20.521 31.907 110.719 1.00 21.16 250 PRO B N 1
ATOM 5097 C CA . PRO B 2 249 ? 20.510 33.353 110.467 1.00 22.23 250 PRO B CA 1
ATOM 5098 C C . PRO B 2 249 ? 20.269 34.190 111.725 1.00 23.64 250 PRO B C 1
ATOM 5099 O O . PRO B 2 249 ? 19.642 33.717 112.666 1.00 23.49 250 PRO B O 1
ATOM 5103 N N . LYS B 2 250 ? 20.779 35.419 111.714 1.00 25.14 251 LYS B N 1
ATOM 5104 C CA . LYS B 2 250 ? 20.490 36.424 112.744 1.00 27.05 251 LYS B CA 1
ATOM 5105 C C . LYS B 2 250 ? 19.143 37.118 112.560 1.00 27.54 251 LYS B C 1
ATOM 5106 O O . LYS B 2 250 ? 18.527 37.552 113.546 1.00 29.05 251 LYS B O 1
ATOM 5112 N N . ALA B 2 251 ? 18.734 37.305 111.306 1.00 27.18 252 ALA B N 1
ATOM 5113 C CA . ALA B 2 251 ? 17.509 38.043 110.978 1.00 27.73 252 ALA B CA 1
ATOM 5114 C C . ALA B 2 251 ? 17.038 37.796 109.544 1.00 27.55 252 ALA B C 1
ATOM 5115 O O . ALA B 2 251 ? 17.745 37.166 108.741 1.00 26.70 252 ALA B O 1
ATOM 5117 N N . ARG B 2 252 ? 15.833 38.282 109.247 1.00 28.03 253 ARG B N 1
ATOM 5118 C CA . ARG B 2 252 ? 15.230 38.259 107.902 1.00 28.06 253 ARG B CA 1
ATOM 5119 C C . ARG B 2 252 ? 15.736 39.454 107.074 1.00 27.45 253 ARG B C 1
ATOM 5120 O O . ARG B 2 252 ? 15.821 40.572 107.585 1.00 28.11 253 ARG B O 1
ATOM 5128 N N . LYS B 2 253 ? 16.077 39.209 105.806 1.00 26.04 254 LYS B N 1
ATOM 5129 C CA . LYS B 2 253 ? 16.619 40.234 104.904 1.00 25.82 254 LYS B CA 1
ATOM 5130 C C . LYS B 2 253 ? 15.482 40.932 104.156 1.00 25.47 254 LYS B C 1
ATOM 5131 O O . LYS B 2 253 ? 14.516 40.279 103.756 1.00 25.12 254 LYS B O 1
ATOM 5137 N N . ALA B 2 254 ? 15.606 42.247 103.974 1.00 25.60 255 ALA B N 1
ATOM 5138 C CA . ALA B 2 254 ? 14.605 43.036 103.243 1.00 25.61 255 ALA B CA 1
ATOM 5139 C C . ALA B 2 254 ? 14.665 42.785 101.729 1.00 25.24 255 ALA B C 1
ATOM 5140 O O . ALA B 2 254 ? 15.710 42.407 101.193 1.00 25.41 255 ALA B O 1
ATOM 5142 N N . SER B 2 255 ? 13.543 43.031 101.050 1.00 25.15 256 SER B N 1
ATOM 5143 C CA . SER B 2 255 ? 13.422 42.836 99.603 1.00 24.97 256 SER B CA 1
ATOM 5144 C C . SER B 2 255 ? 13.905 44.038 98.788 1.00 25.33 256 SER B C 1
ATOM 5145 O O . SER B 2 255 ? 13.845 45.190 99.251 1.00 26.45 256 SER B O 1
ATOM 5148 N N . ASN B 2 256 ? 14.379 43.759 97.577 1.00 25.14 257 ASN B N 1
ATOM 5149 C CA . ASN B 2 256 ? 14.817 44.776 96.620 1.00 25.38 257 ASN B CA 1
ATOM 5150 C C . ASN B 2 256 ? 13.593 45.319 95.868 1.00 25.47 257 ASN B C 1
ATOM 5151 O O . ASN B 2 256 ? 12.823 44.554 95.276 1.00 24.32 257 ASN B O 1
ATOM 5156 N N . LEU B 2 257 ? 13.426 46.642 95.869 1.00 26.04 258 LEU B N 1
ATOM 5157 C CA . LEU B 2 257 ? 12.217 47.270 95.319 1.00 26.45 258 LEU B CA 1
ATOM 5158 C C . LEU B 2 257 ? 12.113 47.212 93.799 1.00 26.07 258 LEU B C 1
ATOM 5159 O O . LEU B 2 257 ? 11.009 47.017 93.267 1.00 25.76 258 LEU B O 1
ATOM 5164 N N . ASP B 2 258 ? 13.240 47.410 93.113 1.00 26.28 259 ASP B N 1
ATOM 5165 C CA . ASP B 2 258 ? 13.321 47.244 91.651 1.00 26.30 259 ASP B CA 1
ATOM 5166 C C . ASP B 2 258 ? 12.891 45.839 91.234 1.00 24.99 259 ASP B C 1
ATOM 5167 O O . ASP B 2 258 ? 12.147 45.682 90.270 1.00 24.62 259 ASP B O 1
ATOM 5172 N N . ILE B 2 259 ? 13.360 44.825 91.961 1.00 23.65 260 ILE B N 1
ATOM 5173 C CA . ILE B 2 259 ? 13.038 43.445 91.629 1.00 22.68 260 ILE B CA 1
ATOM 5174 C C . ILE B 2 259 ? 11.546 43.145 91.875 1.00 22.22 260 ILE B C 1
ATOM 5175 O O . ILE B 2 259 ? 10.917 42.515 91.033 1.00 21.61 260 ILE B O 1
ATOM 5180 N N . ILE B 2 260 ? 10.976 43.598 92.992 1.00 22.45 261 ILE B N 1
ATOM 5181 C CA . ILE B 2 260 ? 9.523 43.453 93.214 1.00 22.95 261 ILE B CA 1
ATOM 5182 C C . ILE B 2 260 ? 8.719 44.019 92.031 1.00 23.67 261 ILE B C 1
ATOM 5183 O O . ILE B 2 260 ? 7.774 43.373 91.566 1.00 23.02 261 ILE B O 1
ATOM 5188 N N . ARG B 2 261 ? 9.101 45.199 91.545 1.00 24.65 262 ARG B N 1
ATOM 5189 C CA . ARG B 2 261 ? 8.446 45.807 90.373 1.00 26.07 262 ARG B CA 1
ATOM 5190 C C . ARG B 2 261 ? 8.665 45.008 89.082 1.00 25.22 262 ARG B C 1
ATOM 5191 O O . ARG B 2 261 ? 7.705 44.739 88.362 1.00 24.77 262 ARG B O 1
ATOM 5199 N N . ARG B 2 262 ? 9.909 44.624 88.786 1.00 24.59 263 ARG B N 1
ATOM 5200 C CA . ARG B 2 262 ? 10.205 43.882 87.544 1.00 24.81 263 ARG B CA 1
ATOM 5201 C C . ARG B 2 262 ? 9.526 42.504 87.484 1.00 24.09 263 ARG B C 1
ATOM 5202 O O . ARG B 2 262 ? 9.150 42.044 86.399 1.00 23.76 263 ARG B O 1
ATOM 5210 N N . LEU B 2 263 ? 9.374 41.858 88.641 1.00 23.17 264 LEU B N 1
ATOM 5211 C CA . LEU B 2 263 ? 8.690 40.560 88.734 1.00 22.97 264 LEU B CA 1
ATOM 5212 C C . LEU B 2 263 ? 7.179 40.694 88.988 1.00 23.43 264 LEU B C 1
ATOM 5213 O O . LEU B 2 263 ? 6.473 39.685 89.070 1.00 23.26 264 LEU B O 1
ATOM 5218 N N . GLU B 2 264 ? 6.687 41.926 89.130 1.00 24.42 265 GLU B N 1
ATOM 5219 C CA . GLU B 2 264 ? 5.242 42.201 89.238 1.00 25.51 265 GLU B CA 1
ATOM 5220 C C . GLU B 2 264 ? 4.606 41.499 90.461 1.00 25.02 265 GLU B C 1
ATOM 5221 O O . GLU B 2 264 ? 3.481 40.984 90.391 1.00 25.74 265 GLU B O 1
ATOM 5227 N N . LEU B 2 265 ? 5.311 41.552 91.591 1.00 24.60 266 LEU B N 1
ATOM 5228 C CA . LEU B 2 265 ? 4.935 40.822 92.821 1.00 24.52 266 LEU B CA 1
ATOM 5229 C C . LEU B 2 265 ? 4.046 41.595 93.811 1.00 24.79 266 LEU B C 1
ATOM 5230 O O . LEU B 2 265 ? 3.463 40.993 94.719 1.00 25.35 266 LEU B O 1
ATOM 5235 N N . LEU B 2 266 ? 3.967 42.915 93.664 1.00 24.68 267 LEU B N 1
ATOM 5236 C CA . LEU B 2 266 ? 3.184 43.766 94.581 1.00 25.05 267 LEU B CA 1
ATOM 5237 C C . LEU B 2 266 ? 2.792 45.029 93.828 1.00 25.11 267 LEU B C 1
ATOM 5238 O O . LEU B 2 266 ? 3.649 45.623 93.171 1.00 25.50 267 LEU B O 1
ATOM 5243 N N . PRO B 2 267 ? 1.509 45.460 93.911 1.00 24.65 268 PRO B N 1
ATOM 5244 C CA . PRO B 2 267 ? 1.164 46.755 93.325 1.00 24.94 268 PRO B CA 1
ATOM 5245 C C . PRO B 2 267 ? 1.854 47.919 94.031 1.00 24.87 268 PRO B C 1
ATOM 5246 O O . PRO B 2 267 ? 2.204 47.812 95.218 1.00 24.90 268 PRO B O 1
ATOM 5250 N N . ALA B 2 268 ? 2.055 49.013 93.310 1.00 24.65 269 ALA B N 1
ATOM 5251 C CA . ALA B 2 268 ? 2.513 50.260 93.924 1.00 25.03 269 ALA B CA 1
ATOM 5252 C C . ALA B 2 268 ? 1.574 50.714 95.045 1.00 25.27 269 ALA B C 1
ATOM 5253 O O . ALA B 2 268 ? 0.381 50.373 95.062 1.00 25.11 269 ALA B O 1
ATOM 5255 N N . GLY B 2 269 ? 2.131 51.472 95.986 1.00 25.65 270 GLY B N 1
ATOM 5256 C CA . GLY B 2 269 ? 1.381 52.009 97.117 1.00 26.36 270 GLY B CA 1
ATOM 5257 C C . GLY B 2 269 ? 1.145 51.042 98.275 1.00 26.16 270 GLY B C 1
ATOM 5258 O O . GLY B 2 269 ? 0.481 51.420 99.238 1.00 26.18 270 GLY B O 1
ATOM 5259 N N . GLN B 2 270 ? 1.665 49.820 98.188 1.00 26.41 271 GLN B N 1
ATOM 5260 C CA . GLN B 2 270 ? 1.543 48.820 99.254 1.00 26.52 271 GLN B CA 1
ATOM 5261 C C . GLN B 2 270 ? 2.915 48.540 99.853 1.00 27.11 271 GLN B C 1
ATOM 5262 O O . GLN B 2 270 ? 3.922 48.560 99.141 1.00 27.32 271 GLN B O 1
ATOM 5268 N N . VAL B 2 271 ? 2.945 48.269 101.156 1.00 27.65 272 VAL B N 1
ATOM 5269 C CA . VAL B 2 271 ? 4.210 48.131 101.892 1.00 28.24 272 VAL B CA 1
ATOM 5270 C C . VAL B 2 271 ? 4.776 46.717 101.702 1.00 28.25 272 VAL B C 1
ATOM 5271 O O . VAL B 2 271 ? 4.078 45.734 101.965 1.00 27.59 272 VAL B O 1
ATOM 5275 N N . PRO B 2 272 ? 6.047 46.608 101.247 1.00 28.83 273 PRO B N 1
ATOM 5276 C CA . PRO B 2 272 ? 6.672 45.296 101.056 1.00 28.96 273 PRO B CA 1
ATOM 5277 C C . PRO B 2 272 ? 7.139 44.631 102.361 1.00 29.67 273 PRO B C 1
ATOM 5278 O O . PRO B 2 272 ? 7.228 45.296 103.395 1.00 29.69 273 PRO B O 1
ATOM 5282 N N . ASP B 2 273 ? 7.436 43.332 102.272 1.00 30.39 274 ASP B N 1
ATOM 5283 C CA . ASP B 2 273 ? 7.957 42.514 103.390 1.00 31.65 274 ASP B CA 1
ATOM 5284 C C . ASP B 2 273 ? 7.010 42.422 104.599 1.00 33.48 274 ASP B C 1
ATOM 5285 O O . ASP B 2 273 ? 7.465 42.299 105.743 1.00 33.88 274 ASP B O 1
ATOM 5290 N N . LYS B 2 274 ? 5.701 42.469 104.342 1.00 35.23 275 LYS B N 1
ATOM 5291 C CA . LYS B 2 274 ? 4.691 42.415 105.407 1.00 37.12 275 LYS B CA 1
ATOM 5292 C C . LYS B 2 274 ? 3.914 41.104 105.494 1.00 37.86 275 LYS B C 1
ATOM 5293 O O . LYS B 2 274 ? 3.144 40.917 106.440 1.00 38.28 275 LYS B O 1
ATOM 5299 N N . LYS B 2 275 ? 4.107 40.200 104.532 1.00 38.88 276 LYS B N 1
ATOM 5300 C CA . LYS B 2 275 ? 3.477 38.882 104.588 1.00 39.87 276 LYS B CA 1
ATOM 5301 C C . LYS B 2 275 ? 4.180 38.035 105.643 1.00 39.33 276 LYS B C 1
ATOM 5302 O O . LYS B 2 275 ? 5.402 38.130 105.813 1.00 39.27 276 LYS B O 1
ATOM 5308 N N . ALA B 2 276 ? 3.405 37.222 106.356 1.00 38.77 277 ALA B N 1
ATOM 5309 C CA . ALA B 2 276 ? 3.951 36.330 107.372 1.00 38.63 277 ALA B CA 1
ATOM 5310 C C . ALA B 2 276 ? 4.823 35.264 106.715 1.00 37.45 277 ALA B C 1
ATOM 5311 O O . ALA B 2 276 ? 4.626 34.921 105.546 1.00 37.30 277 ALA B O 1
ATOM 5313 N N . ARG B 2 277 ? 5.788 34.753 107.476 1.00 36.82 278 ARG B N 1
ATOM 5314 C CA . ARG B 2 277 ? 6.688 33.710 106.988 1.00 35.42 278 ARG B CA 1
ATOM 5315 C C . ARG B 2 277 ? 5.918 32.450 106.613 1.00 33.55 278 ARG B C 1
ATOM 5316 O O . ARG B 2 277 ? 4.802 32.228 107.096 1.00 34.16 278 ARG B O 1
ATOM 5324 N N A ILE B 2 278 ? 6.524 31.633 105.756 0.49 32.09 279 ILE B N 1
ATOM 5325 N N B ILE B 2 278 ? 6.521 31.633 105.752 0.51 32.01 279 ILE B N 1
ATOM 5326 C CA A ILE B 2 278 ? 5.973 30.327 105.404 0.49 30.85 279 ILE B CA 1
ATOM 5327 C CA B ILE B 2 278 ? 5.963 30.322 105.403 0.51 30.73 279 ILE B CA 1
ATOM 5328 C C A ILE B 2 278 ? 6.077 29.393 106.612 0.49 29.62 279 ILE B C 1
ATOM 5329 C C B ILE B 2 278 ? 6.070 29.406 106.625 0.51 29.56 279 ILE B C 1
ATOM 5330 O O A ILE B 2 278 ? 7.106 29.370 107.289 0.49 29.38 279 ILE B O 1
ATOM 5331 O O B ILE B 2 278 ? 7.090 29.403 107.317 0.51 29.30 279 ILE B O 1
ATOM 5340 N N . TYR B 2 279 ? 5.003 28.654 106.891 1.00 28.57 280 TYR B N 1
ATOM 5341 C CA . TYR B 2 279 ? 4.956 27.709 108.017 1.00 27.12 280 TYR B CA 1
ATOM 5342 C C . TYR B 2 279 ? 5.684 26.404 107.629 1.00 26.04 280 TYR B C 1
ATOM 5343 O O . TYR B 2 279 ? 5.418 25.899 106.536 1.00 26.26 280 TYR B O 1
ATOM 5352 N N . PRO B 2 280 ? 6.558 25.831 108.471 1.00 24.84 281 PRO B N 1
ATOM 5353 C CA . PRO B 2 280 ? 6.904 26.286 109.823 1.00 24.66 281 PRO B CA 1
ATOM 5354 C C . PRO B 2 280 ? 8.153 27.176 109.865 1.00 24.35 281 PRO B C 1
ATOM 5355 O O . PRO B 2 280 ? 8.977 27.139 108.948 1.00 24.03 281 PRO B O 1
ATOM 5359 N N . ALA B 2 281 ? 8.283 27.958 110.934 1.00 24.57 282 ALA B N 1
ATOM 5360 C CA . ALA B 2 281 ? 9.488 28.759 111.163 1.00 24.46 282 ALA B CA 1
ATOM 5361 C C . ALA B 2 281 ? 10.676 27.873 111.548 1.00 24.10 282 ALA B C 1
ATOM 5362 O O . ALA B 2 281 ? 10.501 26.785 112.096 1.00 23.94 282 ALA B O 1
ATOM 5364 N N . ASN B 2 282 ? 11.879 28.366 111.255 1.00 23.57 283 ASN B N 1
ATOM 5365 C CA . ASN B 2 282 ? 13.134 27.746 111.686 1.00 23.78 283 ASN B CA 1
ATOM 5366 C C . ASN B 2 282 ? 13.255 27.842 113.212 1.00 24.88 283 ASN B C 1
ATOM 5367 O O . ASN B 2 282 ? 13.388 28.938 113.761 1.00 25.07 283 ASN B O 1
ATOM 5372 N N . GLN B 2 283 ? 13.241 26.695 113.888 1.00 25.45 284 GLN B N 1
ATOM 5373 C CA . GLN B 2 283 ? 13.233 26.663 115.360 1.00 26.93 284 GLN B CA 1
ATOM 5374 C C . GLN B 2 283 ? 14.559 27.043 116.029 1.00 26.93 284 GLN B C 1
ATOM 5375 O O . GLN B 2 283 ? 14.590 27.280 117.246 1.00 27.68 284 GLN B O 1
ATOM 5381 N N . TRP B 2 284 ? 15.635 27.130 115.245 1.00 25.62 285 TRP B N 1
ATOM 5382 C CA . TRP B 2 284 ? 16.971 27.452 115.749 1.00 25.91 285 TRP B CA 1
ATOM 5383 C C . TRP B 2 284 ? 17.306 28.951 115.664 1.00 27.22 285 TRP B C 1
ATOM 5384 O O . TRP B 2 284 ? 18.256 29.397 116.305 1.00 28.09 285 TRP B O 1
ATOM 5395 N N . GLU B 2 285 ? 16.541 29.709 114.877 1.00 28.48 286 GLU B N 1
ATOM 5396 C CA . GLU B 2 285 ? 16.797 31.134 114.657 1.00 30.55 286 GLU B CA 1
ATOM 5397 C C . GLU B 2 285 ? 16.385 31.906 115.912 1.00 32.16 286 GLU B C 1
ATOM 5398 O O . GLU B 2 285 ? 15.266 31.717 116.394 1.00 32.38 286 GLU B O 1
ATOM 5404 N N . PRO B 2 286 ? 17.281 32.763 116.452 1.00 33.50 287 PRO B N 1
ATOM 5405 C CA . PRO B 2 286 ? 16.944 33.493 117.679 1.00 35.67 287 PRO B CA 1
ATOM 5406 C C . PRO B 2 286 ? 15.831 34.525 117.464 1.00 37.79 287 PRO B C 1
ATOM 5407 O O . PRO B 2 286 ? 15.797 35.196 116.425 1.00 37.55 287 PRO B O 1
ATOM 5411 N N . ASP B 2 287 ? 14.923 34.609 118.437 1.00 41.17 288 ASP B N 1
ATOM 5412 C CA . ASP B 2 287 ? 13.773 35.528 118.419 1.00 44.05 288 ASP B CA 1
ATOM 5413 C C . ASP B 2 287 ? 12.850 35.366 117.199 1.00 44.87 288 ASP B C 1
ATOM 5414 O O . ASP B 2 287 ? 12.259 36.343 116.728 1.00 45.45 288 ASP B O 1
ATOM 5419 N N . VAL B 2 288 ? 12.723 34.135 116.700 1.00 45.64 289 VAL B N 1
ATOM 5420 C CA . VAL B 2 288 ? 11.850 33.856 115.559 1.00 46.73 289 VAL B CA 1
ATOM 5421 C C . VAL B 2 288 ? 10.381 33.900 116.013 1.00 48.01 289 VAL B C 1
ATOM 5422 O O . VAL B 2 288 ? 10.020 33.248 116.998 1.00 48.08 289 VAL B O 1
ATOM 5426 N N . PRO B 2 289 ? 9.535 34.690 115.316 1.00 49.50 290 PRO B N 1
ATOM 5427 C CA . PRO B 2 289 ? 8.128 34.755 115.717 1.00 49.88 290 PRO B CA 1
ATOM 5428 C C . PRO B 2 289 ? 7.386 33.474 115.344 1.00 49.64 290 PRO B C 1
ATOM 5429 O O . PRO B 2 289 ? 7.778 32.789 114.392 1.00 49.02 290 PRO B O 1
ATOM 5433 N N . GLU B 2 290 ? 6.343 33.143 116.102 1.00 49.93 291 GLU B N 1
ATOM 5434 C CA . GLU B 2 290 ? 5.541 31.952 115.808 1.00 49.55 291 GLU B CA 1
ATOM 5435 C C . GLU B 2 290 ? 4.669 32.204 114.574 1.00 46.95 291 GLU B C 1
ATOM 5436 O O . GLU B 2 290 ? 4.099 33.289 114.412 1.00 46.87 291 GLU B O 1
ATOM 5442 N N . VAL B 2 291 ? 4.603 31.197 113.706 1.00 44.02 292 VAL B N 1
ATOM 5443 C CA . VAL B 2 291 ? 3.868 31.253 112.447 1.00 41.65 292 VAL B CA 1
ATOM 5444 C C . VAL B 2 291 ? 2.693 30.282 112.589 1.00 39.93 292 VAL B C 1
ATOM 5445 O O . VAL B 2 291 ? 2.875 29.161 113.067 1.00 41.04 292 VAL B O 1
ATOM 5449 N N A GLU B 2 292 ? 1.504 30.712 112.172 0.50 39.24 293 GLU B N 1
ATOM 5450 N N B GLU B 2 292 ? 1.507 30.726 112.172 0.50 38.86 293 GLU B N 1
ATOM 5451 C CA A GLU B 2 292 ? 0.288 29.909 112.321 0.50 38.45 293 GLU B CA 1
ATOM 5452 C CA B GLU B 2 292 ? 0.270 29.942 112.260 0.50 37.86 293 GLU B CA 1
ATOM 5453 C C A GLU B 2 292 ? 0.048 29.000 111.100 0.50 36.65 293 GLU B C 1
ATOM 5454 C C B GLU B 2 292 ? 0.127 28.975 111.072 0.50 36.28 293 GLU B C 1
ATOM 5455 O O A GLU B 2 292 ? 0.129 29.466 109.959 0.50 36.22 293 GLU B O 1
ATOM 5456 O O B GLU B 2 292 ? 0.358 29.377 109.928 0.50 35.83 293 GLU B O 1
ATOM 5467 N N . PRO B 2 293 ? -0.251 27.704 111.333 1.00 35.18 294 PRO B N 1
ATOM 5468 C CA . PRO B 2 293 ? -0.459 26.754 110.216 1.00 34.20 294 PRO B CA 1
ATOM 5469 C C . PRO B 2 293 ? -1.734 26.947 109.372 1.00 34.18 294 PRO B C 1
ATOM 5470 O O . PRO B 2 293 ? -1.711 26.649 108.175 1.00 33.43 294 PRO B O 1
ATOM 5474 N N . TYR B 2 294 ? -2.832 27.408 109.981 1.00 34.21 295 TYR B N 1
ATOM 5475 C CA . TYR B 2 294 ? -4.125 27.533 109.283 1.00 34.47 295 TYR B CA 1
ATOM 5476 C C . TYR B 2 294 ? -4.677 28.957 109.211 1.00 36.11 295 TYR B C 1
ATOM 5477 O O . TYR B 2 294 ? -5.563 29.339 109.992 1.00 37.54 295 TYR B O 1
ATOM 5486 N N A ARG B 2 295 ? -4.146 29.723 108.258 0.50 36.50 296 ARG B N 1
ATOM 5487 N N B ARG B 2 295 ? -4.159 29.741 108.268 0.50 36.62 296 ARG B N 1
ATOM 5488 C CA A ARG B 2 295 ? -4.681 31.033 107.892 0.50 37.37 296 ARG B CA 1
ATOM 5489 C CA B ARG B 2 295 ? -4.691 31.075 107.986 0.50 37.58 296 ARG B CA 1
ATOM 5490 C C A ARG B 2 295 ? -5.969 30.861 107.084 0.50 37.77 296 ARG B C 1
ATOM 5491 C C B ARG B 2 295 ? -5.864 30.915 107.002 0.50 37.84 296 ARG B C 1
ATOM 5492 O O A ARG B 2 295 ? -6.325 29.733 106.732 0.50 36.96 296 ARG B O 1
ATOM 5493 O O B ARG B 2 295 ? -6.055 29.826 106.467 0.50 37.06 296 ARG B O 1
ATOM 5508 N N . PRO B 2 296 ? -6.678 31.975 106.793 1.00 38.65 297 PRO B N 1
ATOM 5509 C CA . PRO B 2 296 ? -7.885 31.888 105.937 1.00 38.95 297 PRO B CA 1
ATOM 5510 C C . PRO B 2 296 ? -7.683 31.242 104.555 1.00 38.65 297 PRO B C 1
ATOM 5511 O O . PRO B 2 296 ? -8.517 30.443 104.130 1.00 39.16 297 PRO B O 1
ATOM 5515 N N . SER B 2 297 ? -6.578 31.567 103.882 1.00 38.36 298 SER B N 1
ATOM 5516 C CA . SER B 2 297 ? -6.249 30.947 102.591 1.00 37.69 298 SER B CA 1
ATOM 5517 C C . SER B 2 297 ? -6.014 29.425 102.685 1.00 36.76 298 SER B C 1
ATOM 5518 O O . SER B 2 297 ? -6.351 28.698 101.750 1.00 36.90 298 SER B O 1
ATOM 5521 N N . ASP B 2 298 ? -5.456 28.953 103.804 1.00 35.94 299 ASP B N 1
ATOM 5522 C CA . ASP B 2 298 ? -5.260 27.506 104.041 1.00 34.78 299 ASP B CA 1
ATOM 5523 C C . ASP B 2 298 ? -6.581 26.758 104.271 1.00 34.50 299 ASP B C 1
ATOM 5524 O O . ASP B 2 298 ? -6.783 25.669 103.721 1.00 33.59 299 ASP B O 1
ATOM 5529 N N A GLN B 2 299 ? -7.468 27.335 105.082 0.48 34.85 300 GLN B N 1
ATOM 5530 N N B GLN B 2 299 ? -7.464 27.346 105.081 0.52 34.71 300 GLN B N 1
ATOM 5531 C CA A GLN B 2 299 ? -8.771 26.725 105.371 0.48 35.11 300 GLN B CA 1
ATOM 5532 C CA B GLN B 2 299 ? -8.779 26.755 105.381 0.52 34.88 300 GLN B CA 1
ATOM 5533 C C A GLN B 2 299 ? -9.673 26.627 104.136 0.48 34.68 300 GLN B C 1
ATOM 5534 C C B GLN B 2 299 ? -9.664 26.627 104.136 0.52 34.52 300 GLN B C 1
ATOM 5535 O O A GLN B 2 299 ? -10.427 25.662 103.997 0.48 34.58 300 GLN B O 1
ATOM 5536 O O B GLN B 2 299 ? -10.394 25.645 103.992 0.52 34.35 300 GLN B O 1
ATOM 5547 N N . ALA B 2 300 ? -9.582 27.614 103.243 1.00 34.34 301 ALA B N 1
ATOM 5548 C CA . ALA B 2 300 ? -10.314 27.589 101.967 1.00 34.20 301 ALA B CA 1
ATOM 5549 C C . ALA B 2 300 ? -9.848 26.456 101.044 1.00 32.92 301 ALA B C 1
ATOM 5550 O O . ALA B 2 300 ? -10.671 25.785 100.426 1.00 33.73 301 ALA B O 1
ATOM 5552 N N . ALA B 2 301 ? -8.534 26.238 100.971 1.00 31.38 302 ALA B N 1
ATOM 5553 C CA . ALA B 2 301 ? -7.980 25.143 100.166 1.00 29.80 302 ALA B CA 1
ATOM 5554 C C . ALA B 2 301 ? -8.442 23.769 100.668 1.00 28.86 302 ALA B C 1
ATOM 5555 O O . ALA B 2 301 ? -8.745 22.881 99.869 1.00 28.10 302 ALA B O 1
ATOM 5557 N N . ILE B 2 302 ? -8.506 23.608 101.989 1.00 28.27 303 ILE B N 1
ATOM 5558 C CA . ILE B 2 302 ? -8.932 22.346 102.601 1.00 28.27 303 ILE B CA 1
ATOM 5559 C C . ILE B 2 302 ? -10.415 22.052 102.330 1.00 29.38 303 ILE B C 1
ATOM 5560 O O . ILE B 2 302 ? -10.787 20.898 102.112 1.00 29.24 303 ILE B O 1
ATOM 5565 N N . ALA B 2 303 ? -11.247 23.094 102.325 1.00 30.59 304 ALA B N 1
ATOM 5566 C CA . ALA B 2 303 ? -12.674 22.947 102.006 1.00 31.74 304 ALA B CA 1
ATOM 5567 C C . ALA B 2 303 ? -12.937 22.396 100.594 1.00 32.08 304 ALA B C 1
ATOM 5568 O O . ALA B 2 303 ? -13.933 21.699 100.372 1.00 33.53 304 ALA B O 1
ATOM 5570 N N . GLN B 2 304 ? -12.041 22.706 99.659 1.00 31.47 305 GLN B N 1
ATOM 5571 C CA . GLN B 2 304 ? -12.141 22.250 98.266 1.00 31.57 305 GLN B CA 1
ATOM 5572 C C . GLN B 2 304 ? -11.853 20.757 98.042 1.00 30.54 305 GLN B C 1
ATOM 5573 O O . GLN B 2 304 ? -12.140 20.241 96.961 1.00 30.22 305 GLN B O 1
ATOM 5579 N N . LEU B 2 305 ? -11.283 20.068 99.034 1.00 29.23 306 LEU B N 1
ATOM 5580 C CA . LEU B 2 305 ? -10.952 18.640 98.892 1.00 28.64 306 LEU B CA 1
ATOM 5581 C C . LEU B 2 305 ? -12.170 17.738 98.660 1.00 29.12 306 LEU B C 1
ATOM 5582 O O . LEU B 2 305 ? -12.085 16.769 97.904 1.00 28.72 306 LEU B O 1
ATOM 5587 N N . ALA B 2 306 ? -13.302 18.066 99.286 1.00 29.79 307 ALA B N 1
ATOM 5588 C CA . ALA B 2 306 ? -14.489 17.198 99.246 1.00 31.09 307 ALA B CA 1
ATOM 5589 C C . ALA B 2 306 ? -15.037 16.937 97.838 1.00 31.68 307 ALA B C 1
ATOM 5590 O O . ALA B 2 306 ? -15.548 15.840 97.570 1.00 32.76 307 ALA B O 1
ATOM 5592 N N . ASP B 2 307 ? -14.936 17.927 96.949 1.00 31.31 308 ASP B N 1
ATOM 5593 C CA . ASP B 2 307 ? -15.386 17.774 95.555 1.00 31.72 308 ASP B CA 1
ATOM 5594 C C . ASP B 2 307 ? -14.249 17.986 94.545 1.00 29.88 308 ASP B C 1
ATOM 5595 O O . ASP B 2 307 ? -14.473 18.441 93.422 1.00 30.18 308 ASP B O 1
ATOM 5600 N N . HIS B 2 308 ? -13.024 17.638 94.937 1.00 27.82 309 HIS B N 1
ATOM 5601 C CA . HIS B 2 308 ? -11.894 17.660 94.010 1.00 26.64 309 HIS B CA 1
ATOM 5602 C C . HIS B 2 308 ? -11.989 16.472 93.048 1.00 26.49 309 HIS B C 1
ATOM 5603 O O . HIS B 2 308 ? -12.256 15.359 93.476 1.00 25.97 309 HIS B O 1
ATOM 5610 N N . ALA B 2 309 ? -11.770 16.733 91.761 1.00 26.87 310 ALA B N 1
ATOM 5611 C CA . ALA B 2 309 ? -11.570 15.687 90.747 1.00 27.65 310 ALA B CA 1
ATOM 5612 C C . ALA B 2 309 ? -10.188 15.876 90.128 1.00 27.24 310 ALA B C 1
ATOM 5613 O O . ALA B 2 309 ? -9.691 17.003 90.096 1.00 25.87 310 ALA B O 1
ATOM 5615 N N . PRO B 2 310 ? -9.564 14.789 89.616 1.00 27.98 311 PRO B N 1
ATOM 5616 C CA . PRO B 2 310 ? -8.311 14.998 88.879 1.00 27.82 311 PRO B CA 1
ATOM 5617 C C . PRO B 2 310 ? -8.517 15.941 87.683 1.00 27.65 311 PRO B C 1
ATOM 5618 O O . PRO B 2 310 ? -9.513 15.791 86.962 1.00 28.35 311 PRO B O 1
ATOM 5622 N N . PRO B 2 311 ? -7.613 16.920 87.482 1.00 27.04 312 PRO B N 1
ATOM 5623 C CA . PRO B 2 311 ? -7.708 17.786 86.301 1.00 27.47 312 PRO B CA 1
ATOM 5624 C C . PRO B 2 311 ? -7.728 17.012 84.983 1.00 28.09 312 PRO B C 1
ATOM 5625 O O . PRO B 2 311 ? -7.207 15.899 84.914 1.00 26.74 312 PRO B O 1
ATOM 5629 N N . GLU B 2 312 ? -8.314 17.607 83.944 1.00 29.96 313 GLU B N 1
ATOM 5630 C CA . GLU B 2 312 ? -8.397 16.956 82.627 1.00 31.51 313 GLU B CA 1
ATOM 5631 C C . GLU B 2 312 ? -7.029 16.548 82.046 1.00 30.41 313 GLU B C 1
ATOM 5632 O O . GLU B 2 312 ? -6.925 15.501 81.402 1.00 31.12 313 GLU B O 1
ATOM 5638 N N A GLN B 2 313 ? -6.005 17.353 82.327 0.54 29.55 314 GLN B N 1
ATOM 5639 N N B GLN B 2 313 ? -6.000 17.373 82.262 0.46 29.53 314 GLN B N 1
ATOM 5640 C CA A GLN B 2 313 ? -4.657 17.154 81.802 0.54 28.77 314 GLN B CA 1
ATOM 5641 C CA B GLN B 2 313 ? -4.640 17.099 81.765 0.46 28.73 314 GLN B CA 1
ATOM 5642 C C A GLN B 2 313 ? -3.800 16.190 82.648 0.54 27.55 314 GLN B C 1
ATOM 5643 C C B GLN B 2 313 ? -3.765 16.223 82.680 0.46 27.47 314 GLN B C 1
ATOM 5644 O O A GLN B 2 313 ? -2.693 15.829 82.232 0.54 27.75 314 GLN B O 1
ATOM 5645 O O B GLN B 2 313 ? -2.597 15.976 82.356 0.46 27.47 314 GLN B O 1
ATOM 5656 N N . TYR B 2 314 ? -4.304 15.769 83.814 1.00 26.49 315 TYR B N 1
ATOM 5657 C CA . TYR B 2 314 ? -3.623 14.749 84.645 1.00 24.97 315 TYR B CA 1
ATOM 5658 C C . TYR B 2 314 ? -3.716 13.401 83.933 1.00 25.21 315 TYR B C 1
ATOM 5659 O O . TYR B 2 314 ? -4.796 13.021 83.488 1.00 25.84 315 TYR B O 1
ATOM 5668 N N A GLN B 2 315 ? -2.586 12.694 83.879 0.50 24.96 316 GLN B N 1
ATOM 5669 N N B GLN B 2 315 ? -2.586 12.702 83.812 0.50 24.95 316 GLN B N 1
ATOM 5670 C CA A GLN B 2 315 ? -2.440 11.431 83.161 0.50 25.34 316 GLN B CA 1
ATOM 5671 C CA B GLN B 2 315 ? -2.514 11.414 83.114 0.50 25.34 316 GLN B CA 1
ATOM 5672 C C A GLN B 2 315 ? -2.159 10.291 84.146 0.50 24.46 316 GLN B C 1
ATOM 5673 C C B GLN B 2 315 ? -2.177 10.290 84.098 0.50 24.46 316 GLN B C 1
ATOM 5674 O O A GLN B 2 315 ? -1.036 10.196 84.652 0.50 23.82 316 GLN B O 1
ATOM 5675 O O B GLN B 2 315 ? -1.035 10.205 84.560 0.50 23.84 316 GLN B O 1
ATOM 5686 N N . PRO B 2 316 ? -3.165 9.430 84.433 1.00 24.37 317 PRO B N 1
ATOM 5687 C CA . PRO B 2 316 ? -2.892 8.306 85.352 1.00 23.73 317 PRO B CA 1
ATOM 5688 C C . PRO B 2 316 ? -1.963 7.251 84.749 1.00 22.93 317 PRO B C 1
ATOM 5689 O O . PRO B 2 316 ? -2.009 6.997 83.538 1.00 23.24 317 PRO B O 1
ATOM 5693 N N . LEU B 2 317 ? -1.139 6.642 85.598 1.00 21.45 318 LEU B N 1
ATOM 5694 C CA . LEU B 2 317 ? -0.313 5.504 85.172 1.00 20.86 318 LEU B CA 1
ATOM 5695 C C . LEU B 2 317 ? -1.199 4.369 84.640 1.00 21.34 318 LEU B C 1
ATOM 5696 O O . LEU B 2 317 ? -2.226 4.047 85.241 1.00 21.72 318 LEU B O 1
ATOM 5701 N N . ALA B 2 318 ? -0.792 3.787 83.509 1.00 21.25 319 ALA B N 1
ATOM 5702 C CA . ALA B 2 318 ? -1.535 2.713 82.844 1.00 22.11 319 ALA B CA 1
ATOM 5703 C C . ALA B 2 318 ? -0.557 1.822 82.079 1.00 22.23 319 ALA B C 1
ATOM 5704 O O . ALA B 2 318 ? -0.489 1.845 80.838 1.00 23.05 319 ALA B O 1
ATOM 5706 N N . THR B 2 319 ? 0.195 1.034 82.842 1.00 21.94 320 THR B N 1
ATOM 5707 C CA . THR B 2 319 ? 1.289 0.212 82.318 1.00 22.06 320 THR B CA 1
ATOM 5708 C C . THR B 2 319 ? 0.985 -1.287 82.491 1.00 23.07 320 THR B C 1
ATOM 5709 O O . THR B 2 319 ? -0.168 -1.674 82.723 1.00 23.45 320 THR B O 1
ATOM 5713 N N . SER B 2 320 ? 2.010 -2.124 82.339 1.00 24.04 321 SER B N 1
ATOM 5714 C CA . SER B 2 320 ? 1.880 -3.579 82.423 1.00 24.84 321 SER B CA 1
ATOM 5715 C C . SER B 2 320 ? 2.961 -4.147 83.325 1.00 25.07 321 SER B C 1
ATOM 5716 O O . SER B 2 320 ? 3.971 -3.488 83.602 1.00 23.94 321 SER B O 1
ATOM 5719 N N . LYS B 2 321 ? 2.770 -5.392 83.747 1.00 26.05 322 LYS B N 1
ATOM 5720 C CA . LYS B 2 321 ? 3.788 -6.105 84.509 1.00 26.49 322 LYS B CA 1
ATOM 5721 C C . LYS B 2 321 ? 5.093 -6.193 83.723 1.00 25.95 322 LYS B C 1
ATOM 5722 O O . LYS B 2 321 ? 6.158 -5.920 84.274 1.00 25.13 322 LYS B O 1
ATOM 5728 N N . ALA B 2 322 ? 5.004 -6.563 82.444 1.00 25.89 323 ALA B N 1
ATOM 5729 C CA . ALA B 2 322 ? 6.197 -6.756 81.604 1.00 25.84 323 ALA B CA 1
ATOM 5730 C C . ALA B 2 322 ? 7.027 -5.477 81.445 1.00 24.80 323 ALA B C 1
ATOM 5731 O O . ALA B 2 322 ? 8.261 -5.528 81.517 1.00 24.31 323 ALA B O 1
ATOM 5741 N N A SER B 2 324 ? 6.869 -2.615 83.444 0.73 21.97 325 SER B N 1
ATOM 5742 N N B SER B 2 324 ? 6.878 -2.627 83.448 0.27 22.43 325 SER B N 1
ATOM 5743 C CA A SER B 2 324 ? 7.398 -2.235 84.762 0.73 21.32 325 SER B CA 1
ATOM 5744 C CA B SER B 2 324 ? 7.400 -2.234 84.762 0.27 21.89 325 SER B CA 1
ATOM 5745 C C A SER B 2 324 ? 8.594 -3.118 85.152 0.73 21.35 325 SER B C 1
ATOM 5746 C C B SER B 2 324 ? 8.562 -3.129 85.219 0.27 21.74 325 SER B C 1
ATOM 5747 O O A SER B 2 324 ? 9.627 -2.603 85.603 0.73 20.63 325 SER B O 1
ATOM 5748 O O B SER B 2 324 ? 9.522 -2.636 85.820 0.27 21.24 325 SER B O 1
ATOM 5753 N N . ASP B 2 325 ? 8.477 -4.429 84.927 1.00 22.14 326 ASP B N 1
ATOM 5754 C CA . ASP B 2 325 ? 9.574 -5.379 85.223 1.00 22.45 326 ASP B CA 1
ATOM 5755 C C . ASP B 2 325 ? 10.887 -5.026 84.507 1.00 21.65 326 ASP B C 1
ATOM 5756 O O . ASP B 2 325 ? 11.958 -5.053 85.125 1.00 20.88 326 ASP B O 1
ATOM 5761 N N . VAL B 2 326 ? 10.813 -4.692 83.220 1.00 21.38 327 VAL B N 1
ATOM 5762 C CA . VAL B 2 326 ? 12.045 -4.415 82.468 1.00 21.22 327 VAL B CA 1
ATOM 5763 C C . VAL B 2 326 ? 12.653 -3.061 82.885 1.00 20.43 327 VAL B C 1
ATOM 5764 O O . VAL B 2 326 ? 13.871 -2.940 82.975 1.00 19.75 327 VAL B O 1
ATOM 5776 N N . THR B 2 328 ? 12.419 -1.712 85.881 1.00 19.16 329 THR B N 1
ATOM 5777 C CA . THR B 2 328 ? 13.029 -2.043 87.176 1.00 18.97 329 THR B CA 1
ATOM 5778 C C . THR B 2 328 ? 14.367 -2.791 87.002 1.00 19.01 329 THR B C 1
ATOM 5779 O O . THR B 2 328 ? 15.353 -2.471 87.671 1.00 18.45 329 THR B O 1
ATOM 5783 N N . LYS B 2 329 ? 14.397 -3.767 86.090 1.00 19.57 330 LYS B N 1
ATOM 5784 C CA . LYS B 2 329 ? 15.619 -4.518 85.790 1.00 20.35 330 LYS B CA 1
ATOM 5785 C C . LYS B 2 329 ? 16.768 -3.621 85.316 1.00 19.57 330 LYS B C 1
ATOM 5786 O O . LYS B 2 329 ? 17.916 -3.792 85.745 1.00 19.63 330 LYS B O 1
ATOM 5792 N N . LEU B 2 330 ? 16.464 -2.660 84.452 1.00 18.96 331 LEU B N 1
ATOM 5793 C CA . LEU B 2 330 ? 17.492 -1.729 83.968 1.00 18.76 331 LEU B CA 1
ATOM 5794 C C . LEU B 2 330 ? 18.081 -0.888 85.099 1.00 17.93 331 LEU B C 1
ATOM 5795 O O . LEU B 2 330 ? 19.268 -0.556 85.051 1.00 17.82 331 LEU B O 1
ATOM 5800 N N . ALA B 2 331 ? 17.261 -0.565 86.104 1.00 17.29 332 ALA B N 1
ATOM 5801 C CA . ALA B 2 331 ? 17.730 0.171 87.276 1.00 17.11 332 ALA B CA 1
ATOM 5802 C C . ALA B 2 331 ? 18.514 -0.672 88.290 1.00 17.46 332 ALA B C 1
ATOM 5803 O O . ALA B 2 331 ? 19.348 -0.120 89.013 1.00 17.61 332 ALA B O 1
ATOM 5805 N N . LEU B 2 332 ? 18.201 -1.967 88.402 1.00 18.29 333 LEU B N 1
ATOM 5806 C CA . LEU B 2 332 ? 18.756 -2.829 89.472 1.00 19.07 333 LEU B CA 1
ATOM 5807 C C . LEU B 2 332 ? 19.785 -3.875 89.012 1.00 19.73 333 LEU B C 1
ATOM 5808 O O . LEU B 2 332 ? 20.412 -4.506 89.872 1.00 19.98 333 LEU B O 1
ATOM 5813 N N . ASP B 2 333 ? 19.985 -4.035 87.699 1.00 20.26 334 ASP B N 1
ATOM 5814 C CA . ASP B 2 333 ? 20.923 -5.029 87.138 1.00 21.41 334 ASP B CA 1
ATOM 5815 C C . ASP B 2 333 ? 21.912 -4.323 86.195 1.00 21.21 334 ASP B C 1
ATOM 5816 O O . ASP B 2 333 ? 21.581 -4.073 85.030 1.00 20.89 334 ASP B O 1
ATOM 5821 N N . PRO B 2 334 ? 23.131 -3.997 86.687 1.00 21.20 335 PRO B N 1
ATOM 5822 C CA . PRO B 2 334 ? 24.111 -3.284 85.854 1.00 21.59 335 PRO B CA 1
ATOM 5823 C C . PRO B 2 334 ? 24.491 -3.977 84.534 1.00 22.31 335 PRO B C 1
ATOM 5824 O O . PRO B 2 334 ? 24.770 -3.286 83.549 1.00 21.97 335 PRO B O 1
ATOM 5828 N N A LYS B 2 335 ? 24.506 -5.314 84.534 0.50 23.17 336 LYS B N 1
ATOM 5829 N N B LYS B 2 335 ? 24.503 -5.312 84.524 0.50 23.07 336 LYS B N 1
ATOM 5830 C CA A LYS B 2 335 ? 24.793 -6.105 83.337 0.50 23.99 336 LYS B CA 1
ATOM 5831 C CA B LYS B 2 335 ? 24.810 -6.074 83.315 0.50 23.82 336 LYS B CA 1
ATOM 5832 C C A LYS B 2 335 ? 23.726 -5.917 82.263 0.50 23.78 336 LYS B C 1
ATOM 5833 C C B LYS B 2 335 ? 23.722 -5.947 82.250 0.50 23.70 336 LYS B C 1
ATOM 5834 O O A LYS B 2 335 ? 24.047 -5.730 81.087 0.50 24.39 336 LYS B O 1
ATOM 5835 O O B LYS B 2 335 ? 24.027 -5.842 81.060 0.50 24.36 336 LYS B O 1
ATOM 5846 N N . ALA B 2 336 ? 22.460 -5.960 82.678 1.00 23.31 337 ALA B N 1
ATOM 5847 C CA . ALA B 2 336 ? 21.324 -5.735 81.773 1.00 22.82 337 ALA B CA 1
ATOM 5848 C C . ALA B 2 336 ? 21.354 -4.325 81.169 1.00 22.13 337 ALA B C 1
ATOM 5849 O O . ALA B 2 336 ? 21.125 -4.158 79.977 1.00 22.42 337 ALA B O 1
ATOM 5851 N N . LEU B 2 337 ? 21.667 -3.318 81.989 1.00 21.11 338 LEU B N 1
ATOM 5852 C CA . LEU B 2 337 ? 21.812 -1.949 81.481 1.00 20.86 338 LEU B CA 1
ATOM 5853 C C . LEU B 2 337 ? 22.926 -1.830 80.434 1.00 21.54 338 LEU B C 1
ATOM 5854 O O . LEU B 2 337 ? 22.739 -1.187 79.398 1.00 21.62 338 LEU B O 1
ATOM 5859 N N . ALA B 2 338 ? 24.079 -2.432 80.710 1.00 22.35 339 ALA B N 1
ATOM 5860 C CA . ALA B 2 338 ? 25.184 -2.437 79.741 1.00 23.34 339 ALA B CA 1
ATOM 5861 C C . ALA B 2 338 ? 24.786 -3.093 78.401 1.00 24.40 339 ALA B C 1
ATOM 5862 O O . ALA B 2 338 ? 25.133 -2.576 77.336 1.00 25.08 339 ALA B O 1
ATOM 5864 N N A ASP B 2 339 ? 24.062 -4.209 78.465 0.54 24.83 340 ASP B N 1
ATOM 5865 N N B ASP B 2 339 ? 24.056 -4.206 78.481 0.46 24.80 340 ASP B N 1
ATOM 5866 C CA A ASP B 2 339 ? 23.573 -4.886 77.250 0.54 25.84 340 ASP B CA 1
ATOM 5867 C CA B ASP B 2 339 ? 23.563 -4.941 77.305 0.46 25.76 340 ASP B CA 1
ATOM 5868 C C A ASP B 2 339 ? 22.609 -4.014 76.469 0.54 25.73 340 ASP B C 1
ATOM 5869 C C B ASP B 2 339 ? 22.557 -4.118 76.486 0.46 25.74 340 ASP B C 1
ATOM 5870 O O A ASP B 2 339 ? 22.734 -3.875 75.250 0.54 26.30 340 ASP B O 1
ATOM 5871 O O B ASP B 2 339 ? 22.591 -4.136 75.255 0.46 26.44 340 ASP B O 1
ATOM 5880 N N . TYR B 2 340 ? 21.656 -3.417 77.177 1.00 25.21 341 TYR B N 1
ATOM 5881 C CA . TYR B 2 340 ? 20.691 -2.509 76.542 1.00 25.26 341 TYR B CA 1
ATOM 5882 C C . TYR B 2 340 ? 21.388 -1.338 75.838 1.00 25.99 341 TYR B C 1
ATOM 5883 O O . TYR B 2 340 ? 21.104 -1.074 74.674 1.00 26.92 341 TYR B O 1
ATOM 5892 N N . LYS B 2 341 ? 22.332 -0.683 76.516 1.00 26.44 342 LYS B N 1
ATOM 5893 C CA . LYS B 2 341 ? 23.070 0.452 75.937 1.00 27.44 342 LYS B CA 1
ATOM 5894 C C . LYS B 2 341 ? 23.878 0.101 74.679 1.00 28.40 342 LYS B C 1
ATOM 5895 O O . LYS B 2 341 ? 23.974 0.917 73.760 1.00 29.67 342 LYS B O 1
ATOM 5901 N N . ALA B 2 342 ? 24.448 -1.100 74.652 1.00 28.12 343 ALA B N 1
ATOM 5902 C CA . ALA B 2 342 ? 25.206 -1.593 73.492 1.00 28.74 343 ALA B CA 1
ATOM 5903 C C . ALA B 2 342 ? 24.355 -1.789 72.227 1.00 29.18 343 ALA B C 1
ATOM 5904 O O . ALA B 2 342 ? 24.848 -1.572 71.114 1.00 29.88 343 ALA B O 1
ATOM 5906 N N . ASP B 2 343 ? 23.108 -2.237 72.396 1.00 28.62 344 ASP B N 1
ATOM 5907 C CA . ASP B 2 343 ? 22.210 -2.516 71.264 1.00 29.02 344 ASP B CA 1
ATOM 5908 C C . ASP B 2 343 ? 20.752 -2.527 71.762 1.00 27.94 344 ASP B C 1
ATOM 5909 O O . ASP B 2 343 ? 20.249 -3.546 72.232 1.00 27.56 344 ASP B O 1
ATOM 5914 N N . HIS B 2 344 ? 20.106 -1.365 71.658 1.00 27.45 345 HIS B N 1
ATOM 5915 C CA . HIS B 2 344 ? 18.707 -1.171 72.090 1.00 27.09 345 HIS B CA 1
ATOM 5916 C C . HIS B 2 344 ? 17.765 -2.173 71.419 1.00 27.26 345 HIS B C 1
ATOM 5917 O O . HIS B 2 344 ? 16.958 -2.817 72.096 1.00 26.86 345 HIS B O 1
ATOM 5924 N N . ARG B 2 345 ? 17.883 -2.304 70.091 1.00 27.56 346 ARG B N 1
ATOM 5925 C CA . ARG B 2 345 ? 16.990 -3.170 69.307 1.00 28.14 346 ARG B CA 1
ATOM 5926 C C . ARG B 2 345 ? 17.096 -4.639 69.708 1.00 28.11 346 ARG B C 1
ATOM 5927 O O . ARG B 2 345 ? 16.080 -5.285 69.953 1.00 28.19 346 ARG B O 1
ATOM 5935 N N . ALA B 2 346 ? 18.321 -5.159 69.776 1.00 28.21 347 ALA B N 1
ATOM 5936 C CA . ALA B 2 346 ? 18.543 -6.553 70.166 1.00 28.68 347 ALA B CA 1
ATOM 5937 C C . ALA B 2 346 ? 18.071 -6.848 71.594 1.00 28.22 347 ALA B C 1
ATOM 5938 O O . ALA B 2 346 ? 17.480 -7.904 71.844 1.00 29.12 347 ALA B O 1
ATOM 5940 N N . PHE B 2 347 ? 18.312 -5.917 72.519 1.00 27.49 348 PHE B N 1
ATOM 5941 C CA . PHE B 2 347 ? 17.815 -6.069 73.888 1.00 27.22 348 PHE B CA 1
ATOM 5942 C C . PHE B 2 347 ? 16.285 -6.093 73.944 1.00 27.40 348 PHE B C 1
ATOM 5943 O O . PHE B 2 347 ? 15.708 -6.975 74.575 1.00 27.25 348 PHE B O 1
ATOM 5951 N N . ALA B 2 348 ? 15.639 -5.129 73.289 1.00 27.90 349 ALA B N 1
ATOM 5952 C CA . ALA B 2 348 ? 14.168 -5.024 73.315 1.00 28.85 349 ALA B CA 1
ATOM 5953 C C . ALA B 2 348 ? 13.473 -6.244 72.702 1.00 30.59 349 ALA B C 1
ATOM 5954 O O . ALA B 2 348 ? 12.422 -6.660 73.184 1.00 30.31 349 ALA B O 1
ATOM 5956 N N . GLN B 2 349 ? 14.072 -6.820 71.660 1.00 32.46 350 GLN B N 1
ATOM 5957 C CA . GLN B 2 349 ? 13.573 -8.070 71.069 1.00 34.56 350 GLN B CA 1
ATOM 5958 C C . GLN B 2 349 ? 13.609 -9.269 72.032 1.00 35.22 350 GLN B C 1
ATOM 5959 O O . GLN B 2 349 ? 12.777 -10.170 71.920 1.00 36.31 350 GLN B O 1
ATOM 5965 N N . SER B 2 350 ? 14.565 -9.273 72.963 1.00 35.20 351 SER B N 1
ATOM 5966 C CA . SER B 2 350 ? 14.739 -10.365 73.935 1.00 35.75 351 SER B CA 1
ATOM 5967 C C . SER B 2 350 ? 13.777 -10.359 75.135 1.00 35.68 351 SER B C 1
ATOM 5968 O O . SER B 2 350 ? 13.673 -11.370 75.831 1.00 36.25 351 SER B O 1
ATOM 5971 N N . VAL B 2 351 ? 13.091 -9.241 75.387 1.00 35.09 352 VAL B N 1
ATOM 5972 C CA . VAL B 2 351 ? 12.320 -9.081 76.625 1.00 35.21 352 VAL B CA 1
ATOM 5973 C C . VAL B 2 351 ? 10.996 -9.837 76.504 1.00 36.72 352 VAL B C 1
ATOM 5974 O O . VAL B 2 351 ? 10.256 -9.609 75.549 1.00 36.73 352 VAL B O 1
ATOM 5978 N N . PRO B 2 352 ? 10.683 -10.712 77.484 1.00 38.34 353 PRO B N 1
ATOM 5979 C CA . PRO B 2 352 ? 9.442 -11.484 77.401 1.00 39.73 353 PRO B CA 1
ATOM 5980 C C . PRO B 2 352 ? 8.188 -10.647 77.668 1.00 39.81 353 PRO B C 1
ATOM 5981 O O . PRO B 2 352 ? 8.206 -9.743 78.519 1.00 39.75 353 PRO B O 1
ATOM 5985 N N . ASP B 2 353 ? 7.134 -10.941 76.905 1.00 40.40 354 ASP B N 1
ATOM 5986 C CA . ASP B 2 353 ? 5.761 -10.470 77.149 1.00 40.40 354 ASP B CA 1
ATOM 5987 C C . ASP B 2 353 ? 5.457 -8.991 76.824 1.00 39.19 354 ASP B C 1
ATOM 5988 O O . ASP B 2 353 ? 4.333 -8.555 77.041 1.00 39.10 354 ASP B O 1
ATOM 5993 N N . LEU B 2 354 ? 6.408 -8.235 76.270 1.00 37.42 355 LEU B N 1
ATOM 5994 C CA . LEU B 2 354 ? 6.128 -6.850 75.865 1.00 36.39 355 LEU B CA 1
ATOM 5995 C C . LEU B 2 354 ? 5.141 -6.790 74.692 1.00 37.63 355 LEU B C 1
ATOM 5996 O O . LEU B 2 354 ? 5.196 -7.626 73.785 1.00 37.83 355 LEU B O 1
ATOM 6001 N N . THR B 2 355 ? 4.244 -5.803 74.714 1.00 37.66 356 THR B N 1
ATOM 6002 C CA . THR B 2 355 ? 3.378 -5.514 73.561 1.00 38.71 356 THR B CA 1
ATOM 6003 C C . THR B 2 355 ? 4.223 -4.855 72.459 1.00 39.06 356 THR B C 1
ATOM 6004 O O . THR B 2 355 ? 5.329 -4.374 72.733 1.00 37.97 356 THR B O 1
ATOM 6008 N N . PRO B 2 356 ? 3.725 -4.839 71.205 1.00 39.37 357 PRO B N 1
ATOM 6009 C CA . PRO B 2 356 ? 4.475 -4.153 70.137 1.00 39.34 357 PRO B CA 1
ATOM 6010 C C . PRO B 2 356 ? 4.736 -2.659 70.392 1.00 38.38 357 PRO B C 1
ATOM 6011 O O . PRO B 2 356 ? 5.806 -2.152 70.036 1.00 37.94 357 PRO B O 1
ATOM 6015 N N . GLN B 2 357 ? 3.776 -1.972 71.011 1.00 37.81 358 GLN B N 1
ATOM 6016 C CA . GLN B 2 357 ? 3.958 -0.571 71.400 1.00 36.94 358 GLN B CA 1
ATOM 6017 C C . GLN B 2 357 ? 5.070 -0.420 72.452 1.00 34.23 358 GLN B C 1
ATOM 6018 O O . GLN B 2 357 ? 5.927 0.457 72.332 1.00 33.01 358 GLN B O 1
ATOM 6024 N N . GLU B 2 358 ? 5.034 -1.277 73.472 1.00 32.26 359 GLU B N 1
ATOM 6025 C CA . GLU B 2 358 ? 6.055 -1.290 74.528 1.00 30.43 359 GLU B CA 1
ATOM 6026 C C . GLU B 2 358 ? 7.454 -1.621 73.987 1.00 29.88 359 GLU B C 1
ATOM 6027 O O . GLU B 2 358 ? 8.437 -0.974 74.369 1.00 28.57 359 GLU B O 1
ATOM 6033 N N . ARG B 2 359 ? 7.535 -2.611 73.096 1.00 30.21 360 ARG B N 1
ATOM 6034 C CA . ARG B 2 359 ? 8.815 -3.018 72.504 1.00 30.36 360 ARG B CA 1
ATOM 6035 C C . ARG B 2 359 ? 9.454 -1.889 71.687 1.00 29.26 360 ARG B C 1
ATOM 6036 O O . ARG B 2 359 ? 10.647 -1.620 71.819 1.00 28.56 360 ARG B O 1
ATOM 6044 N N . ALA B 2 360 ? 8.649 -1.227 70.853 1.00 28.75 361 ALA B N 1
ATOM 6045 C CA . ALA B 2 360 ? 9.116 -0.077 70.071 1.00 28.43 361 ALA B CA 1
ATOM 6046 C C . ALA B 2 360 ? 9.546 1.099 70.946 1.00 27.30 361 ALA B C 1
ATOM 6047 O O . ALA B 2 360 ? 10.557 1.747 70.680 1.00 27.23 361 ALA B O 1
ATOM 6049 N N . ALA B 2 361 ? 8.776 1.377 72.000 1.00 26.27 362 ALA B N 1
ATOM 6050 C CA . ALA B 2 361 ? 9.112 2.451 72.929 1.00 25.21 362 ALA B CA 1
ATOM 6051 C C . ALA B 2 361 ? 10.455 2.214 73.632 1.00 24.48 362 ALA B C 1
ATOM 6052 O O . ALA B 2 361 ? 11.262 3.134 73.754 1.00 24.19 362 ALA B O 1
ATOM 6054 N N . LEU B 2 362 ? 10.676 0.979 74.080 1.00 24.55 363 LEU B N 1
ATOM 6055 C CA . LEU B 2 362 ? 11.952 0.592 74.704 1.00 24.56 363 LEU B CA 1
ATOM 6056 C C . LEU B 2 362 ? 13.103 0.692 73.705 1.00 25.22 363 LEU B C 1
ATOM 6057 O O . LEU B 2 362 ? 14.174 1.180 74.050 1.00 25.05 363 LEU B O 1
ATOM 6062 N N . GLU B 2 363 ? 12.866 0.257 72.470 1.00 26.33 364 GLU B N 1
ATOM 6063 C CA . GLU B 2 363 ? 13.895 0.334 71.422 1.00 26.93 364 GLU B CA 1
ATOM 6064 C C . GLU B 2 363 ? 14.349 1.778 71.168 1.00 27.11 364 GLU B C 1
ATOM 6065 O O . GLU B 2 363 ? 15.544 2.024 71.014 1.00 27.52 364 GLU B O 1
ATOM 6071 N N . LEU B 2 364 ? 13.409 2.724 71.132 1.00 27.11 365 LEU B N 1
ATOM 6072 C CA . LEU B 2 364 ? 13.752 4.148 71.014 1.00 27.17 365 LEU B CA 1
ATOM 6073 C C . LEU B 2 364 ? 14.466 4.658 72.265 1.00 27.36 365 LEU B C 1
ATOM 6074 O O . LEU B 2 364 ? 15.547 5.255 72.178 1.00 27.38 365 LEU B O 1
ATOM 6079 N N . GLY B 2 365 ? 13.850 4.422 73.422 1.00 26.88 366 GLY B N 1
ATOM 6080 C CA . GLY B 2 365 ? 14.425 4.794 74.716 1.00 26.91 366 GLY B CA 1
ATOM 6081 C C . GLY B 2 365 ? 14.213 6.232 75.164 1.00 26.95 366 GLY B C 1
ATOM 6082 O O . GLY B 2 365 ? 14.573 6.572 76.287 1.00 26.53 366 GLY B O 1
ATOM 6083 N N . ASP B 2 366 ? 13.613 7.077 74.320 1.00 27.82 367 ASP B N 1
ATOM 6084 C CA . ASP B 2 366 ? 13.391 8.489 74.673 1.00 28.05 367 ASP B CA 1
ATOM 6085 C C . ASP B 2 366 ? 12.314 8.627 75.754 1.00 27.75 367 ASP B C 1
ATOM 6086 O O . ASP B 2 366 ? 11.419 7.785 75.847 1.00 27.49 367 ASP B O 1
ATOM 6091 N N . SER B 2 367 ? 12.403 9.697 76.543 1.00 27.57 368 SER B N 1
ATOM 6092 C CA . SER B 2 367 ? 11.435 9.972 77.626 1.00 27.88 368 SER B CA 1
ATOM 6093 C C . SER B 2 367 ? 9.996 10.062 77.129 1.00 27.87 368 SER B C 1
ATOM 6094 O O . SER B 2 367 ? 9.083 9.503 77.747 1.00 27.40 368 SER B O 1
ATOM 6097 N N . TRP B 2 368 ? 9.789 10.758 76.013 1.00 28.17 369 TRP B N 1
ATOM 6098 C CA . TRP B 2 368 ? 8.447 10.851 75.418 1.00 28.36 369 TRP B CA 1
ATOM 6099 C C . TRP B 2 368 ? 7.870 9.481 75.022 1.00 27.71 369 TRP B C 1
ATOM 6100 O O . TRP B 2 368 ? 6.669 9.258 75.148 1.00 27.89 369 TRP B O 1
ATOM 6111 N N . ALA B 2 369 ? 8.728 8.578 74.543 1.00 26.83 370 ALA B N 1
ATOM 6112 C CA . ALA B 2 369 ? 8.311 7.242 74.114 1.00 26.68 370 ALA B CA 1
ATOM 6113 C C . ALA B 2 369 ? 7.933 6.355 75.297 1.00 25.82 370 ALA B C 1
ATOM 6114 O O . ALA B 2 369 ? 6.894 5.689 75.271 1.00 25.56 370 ALA B O 1
ATOM 6116 N N . ILE B 2 370 ? 8.779 6.357 76.328 1.00 24.97 371 ILE B N 1
ATOM 6117 C CA . ILE B 2 370 ? 8.518 5.580 77.554 1.00 24.98 371 ILE B CA 1
ATOM 6118 C C . ILE B 2 370 ? 7.240 6.072 78.248 1.00 25.12 371 ILE B C 1
ATOM 6119 O O . ILE B 2 370 ? 6.416 5.260 78.685 1.00 24.46 371 ILE B O 1
ATOM 6124 N N A ARG B 2 371 ? 7.069 7.388 78.332 0.59 25.44 372 ARG B N 1
ATOM 6125 N N B ARG B 2 371 ? 7.074 7.394 78.339 0.41 25.39 372 ARG B N 1
ATOM 6126 C CA A ARG B 2 371 ? 5.866 7.965 78.942 0.59 26.31 372 ARG B CA 1
ATOM 6127 C CA B ARG B 2 371 ? 5.864 7.987 78.925 0.41 26.13 372 ARG B CA 1
ATOM 6128 C C A ARG B 2 371 ? 4.592 7.641 78.150 0.59 27.11 372 ARG B C 1
ATOM 6129 C C B ARG B 2 371 ? 4.603 7.610 78.150 0.41 26.97 372 ARG B C 1
ATOM 6130 O O A ARG B 2 371 ? 3.548 7.352 78.739 0.59 27.16 372 ARG B O 1
ATOM 6131 O O B ARG B 2 371 ? 3.580 7.272 78.749 0.41 27.02 372 ARG B O 1
ATOM 6146 N N . CYS B 2 372 ? 4.682 7.661 76.820 1.00 27.63 373 CYS B N 1
ATOM 6147 C CA . CYS B 2 372 ? 3.571 7.231 75.956 1.00 28.60 373 CYS B CA 1
ATOM 6148 C C . CYS B 2 372 ? 3.120 5.786 76.242 1.00 27.80 373 CYS B C 1
ATOM 6149 O O . CYS B 2 372 ? 1.924 5.509 76.385 1.00 28.30 373 CYS B O 1
ATOM 6152 N N . ALA B 2 373 ? 4.093 4.887 76.353 1.00 26.21 374 ALA B N 1
ATOM 6153 C CA . ALA B 2 373 ? 3.834 3.472 76.608 1.00 25.85 374 ALA B CA 1
ATOM 6154 C C . ALA B 2 373 ? 3.279 3.202 78.013 1.00 25.14 374 ALA B C 1
ATOM 6155 O O . ALA B 2 373 ? 2.419 2.337 78.176 1.00 25.24 374 ALA B O 1
ATOM 6165 N N . LYS B 2 375 ? 1.686 5.416 80.129 1.00 28.17 376 LYS B N 1
ATOM 6166 C CA . LYS B 2 375 ? 0.425 6.110 80.447 1.00 31.02 376 LYS B CA 1
ATOM 6167 C C . LYS B 2 375 ? -0.662 5.927 79.373 1.00 34.36 376 LYS B C 1
ATOM 6168 O O . LYS B 2 375 ? -1.699 6.601 79.413 1.00 34.99 376 LYS B O 1
ATOM 6174 N N . ASN B 2 376 ? -0.440 4.991 78.443 1.00 38.07 377 ASN B N 1
ATOM 6175 C CA . ASN B 2 376 ? -1.395 4.667 77.371 1.00 42.30 377 ASN B CA 1
ATOM 6176 C C . ASN B 2 376 ? -1.913 5.909 76.572 1.00 44.97 377 ASN B C 1
ATOM 6177 O O . ASN B 2 376 ? -3.119 5.981 76.235 1.00 45.98 377 ASN B O 1
#

Foldseek 3Di:
DAQFEEEEFEQEAEANPFDLLLLLLLLPFPAEEEEDDPNNVVVSCVRDVHYDYLVVLAAVPDFVVSSLVCLVVVVVRVVRTYYYYYYYAFCPDPHDNLVVNQVVCVVVPHYYYDTTHHPVNLCCVQQVHDCVVPHEDEDAQQCCQVVVDDDDLAGKYKYAPLQAHPHRGDHPVFDPNVCSVVSLVVCCVVQNQAFWKWKWAGYVPDDIRTDIDGSVCCPPPVNVVVATNRIMIMGHHQDFDADDPVVCVVVPPDNDDRLDDDPADRPRHPPRDGDDPDDPVNVVVVVCVPPDDDDPPDQDDDADPLCVLVCCSNHVVLVVVCVVAQLVSLVPRPDDDQLRSVLSSVVDPVSNVCSSDDDPVSVVD/DAFFEEEEFEQAAEANPFDLLLLLLLLPFPAEEEEDDVNNVVVSCVRDVHYDYLVVLAADPAFVVNSLVCLVVLVVRVVRTYYYYYYYAFCPDPHPNLVVNQVVCVVVPHYHYDTTHHPVNLVCVQQVHDCVVPHEDEDAQQCCQVVVDDDDLAGKYKYAPLLYDDRGDHPVFDPSVCSVVSLVSCCVRPNQAFWKWKWAGYVPDDIRTDIDGSVCCPPVVNVVVDGNRIMIMGHHADHDFDDPVVCVVVVPDDPPDDPPPDDDDPDDRPRHPPDDGDDPDDPVNVVVVVCPVPDDPDPPDQDDDADPLVVLVCCSNHVVLVVVCVVAVLVSLVPRPPDDPLRSVLSSVPDPVSNVVSSD

Secondary structure (DSSP, 8-state):
--S-EEEEEE-BSSTTT--HHHHHHHHH-SEEE----HHHHHHHHHH-SSEE-GGGG--TT--HHHHHH-----HHHHTT-EEEEEESBSTTSS-HHHHHHHHHHHHTT-EE------HHHHHHHHHT--TTTT-EEEEEHHHHHHTTPPP-TTSEEEEE-TTSTT--S--TT----TTHHHHHHHHHHHH-TTSEEEEEE----PPPEEEEEETGGGGSHHHHTT--TT-EEEE--SS-PPPPHHHHHHHT-----SS-PPSSP-TTSTT-PPPPS--HHHHHHHHGGGG----TT-------------HHHH-HHHHHHHHH-HHHHHHHSTT--HHHHHHHHH--HHHHHH-----HHHHT-/--S-EEEEEE-BSSTTT--HHHHHHHHH-SEEE----HHHHHHHHHH-SSEE-GGGG--TT--HHHHHH-----HHHHTT-EEEEEESBSTTSS-HHHHHHHHHHHHTT-EE------HHHHHHHHHT--TTTT-EEEEEHHHHHHTTPPP-TTSEEEEE-------S--TT----TTHHHHHHHHHHHH-TTSEEEEEE----PPPEEEEEETGGGGSHHHHTT--TT-EEEE--SSPPPPPHHHHHHTT-S-TTS-SS-SPPPSSP-TTSTTPPP--S--HHHHHHHHGGGG----TT-------------HHHH-HHHHHHHHH-HHHHHHHSTT--HHHHHHHHH--HHHHHH---

B-factor: mean 26.99, std 10.52, range [11.65, 92.25]

Sequence (725 aa):
TKAGSLTIVGTGIESSIGQTLQALSYIEAAAKKVFYVIIDDPATEAFILTKNKKNCVDLYQYYDNGKSRLNTYTQSSSELVVREVRKGLDVVGVFYGHPGVFVNPSHRALAIAKSEGYRARLPGVSAEDCLFADLCIDPSSNPGCLTYEASDFLIRDRPVVSIHSHLVLFQVGCVGIADFNNFTGFDNNKFGVLVDRLEEQEYGAEHPVVHYIAAPHQQDPVTDKKYTVAQLREPEIAKRVGGVSTFYIPPKARKASNLDIIRRLELLVPDKKARIYPANQQWEPDVPEVEPYRPSDQQAAIAQLADHAPPEQYQQPLATSKASSDVTKLALDPKALADYKADHRAFAQSVPDLTPQERAALELGDSWAIRRCCAKNPSSLLDAATKAGSLTIVGTGIESIGQTLQALSSYIEAAAKVFYVIDDPATEAFILTKNKNCVDLYQYYDNGKSRLNTYTQSSSELVREVRKGLDVVGVFYGHPGVFVNNPSHHRALAIAKKSEGYRRARLPGVSAEDCLFADLCIDPSSNPGCLTYEASDFLIRDRPVSIHSHLVLFQVGVGIADFNFTGFDNNKFGVLVDRLEQEYGAEHPVVHYIAAPHQDPVTDKYTVAQLRREPEIAKRVGGVSTFYIPPKARKASNLDIIRRLELLPAGQVPDKKARIIYPANQWEPDVPEVEEPYRRPSDQQAAIAQLADHAPPEQQYQQPLATSKASSDVTKLALDPKKALADDYKADHRAFAQSVPDLTPQERAALELGDSWAIRRCAKN

Solvent-accessible surface area: 31569 Å² total